Protein AF-0000000065805566 (afdb_homodimer)

Solvent-accessible surface area (backbone atoms only — not comparable to full-atom values): 31766 Å² total; per-residue (Å²): 129,66,89,88,77,62,77,78,46,71,67,58,48,48,56,54,57,65,38,37,43,52,59,36,37,52,52,8,30,53,45,32,51,73,66,41,67,72,46,34,29,41,40,24,29,47,39,51,40,21,34,25,64,10,81,42,51,44,32,68,45,59,36,20,52,80,41,70,41,90,61,65,73,44,71,71,60,52,58,67,60,50,46,53,51,46,50,50,36,45,75,72,61,32,49,29,44,31,40,32,34,44,40,58,43,67,55,74,88,49,46,66,56,50,31,51,38,33,38,50,41,40,73,74,70,31,45,28,31,37,28,40,54,50,49,51,55,66,55,29,38,53,41,34,74,32,52,36,46,32,40,45,59,55,62,40,48,13,81,92,53,36,70,83,42,28,70,77,61,54,70,65,54,48,54,51,22,51,49,24,32,46,74,44,70,25,42,40,27,37,30,33,46,42,37,82,76,69,53,70,68,36,52,52,45,27,50,48,56,48,45,56,35,99,62,50,42,52,25,30,41,47,26,36,58,62,61,36,67,54,36,83,34,38,79,49,64,74,64,54,66,66,58,54,34,40,50,44,12,40,47,27,60,66,37,51,81,36,41,26,21,49,44,54,41,53,62,78,46,53,71,51,47,50,52,48,32,42,46,13,33,32,35,24,35,65,47,42,50,39,42,71,87,47,75,32,48,42,53,70,58,48,51,53,49,31,56,74,37,44,45,41,72,55,129,130,66,89,86,77,60,76,79,46,71,68,58,50,49,56,53,56,66,40,35,44,51,60,35,37,51,51,8,29,54,45,32,51,73,64,42,66,70,47,32,29,40,39,24,28,48,40,51,41,21,33,24,64,10,82,41,51,43,31,66,46,61,35,20,52,78,42,69,41,91,61,65,74,42,71,72,59,51,59,67,60,50,47,52,52,47,51,52,37,44,73,70,60,31,50,30,43,31,40,32,34,44,38,58,44,67,55,74,88,48,47,67,58,50,31,50,39,33,40,50,42,39,72,74,70,31,45,28,30,38,30,40,53,51,50,51,56,67,55,29,38,52,41,33,72,32,53,36,46,32,40,45,58,55,62,40,48,13,81,93,54,35,70,81,42,28,70,78,60,53,70,65,54,48,53,51,24,52,49,24,33,47,73,44,68,26,42,40,26,39,30,34,46,43,39,82,78,70,54,71,68,35,52,51,46,29,49,49,55,46,45,53,36,98,61,51,41,53,26,31,42,47,25,37,57,61,60,34,69,53,36,82,35,37,79,50,64,74,64,55,66,66,58,54,33,42,51,43,13,41,46,27,61,66,37,49,80,35,40,26,22,50,44,54,41,52,62,79,44,52,71,50,48,51,51,47,32,41,45,12,32,31,34,24,34,65,46,40,52,40,41,70,86,49,74,33,48,43,52,68,59,48,52,51,52,30,57,73,38,44,43,39,72,56,130

pLDDT: mean 96.78, std 7.31, range [31.47, 98.94]

Foldseek 3Di:
DPPQQDQDDLVNLVVLLPPDLVVLLVLLLVLLVVQHPLQAFAEEAAEEQWAACQCWQQQQDQRHVVWDFPTDGDHGHALVVLLVVLVVSVVLPHQAYEYEHRYQADDPVCLVRLLSNLLSSVVSRHAYEYEYHADDLVSLLSNVVSPHAEYEQELAWAQVCSCVRTPVDHSVSSVNRQVSNVVSVHAYEYEHEPQSPDDPSGLSRRLSVQLNPPHRGQEYEYAWGDQTPGGNCNPTDTDDLSSSLSSLLSSCNSHVNHAYEHEYPVVVDDLVSVLSNSSSNHRYYYADQDHHHDGDDHNVVVVVSSVVSSHYHDD/DPPQQDQDDLVNLCVLLPPDLVVLLVLLLVLLVVAHPLQAFAEEAAEEQWAACQCWQQQQDQRHVVWDFPTDGDHGHALVVLLVVLLVSVVLPHQAYEYEHRYQADDPVCLVRLLSNLLSSVVSRHAYEYEYHADDLVSLLSNVVSPHAEYEQELAWAQVCSCVRTPVDHSVSSVVRQVSNVVSPHAYEYEHEPQSPDDPSGLSRRLSVQLNPPGHGQEYEYAWGDQTPGGNCNPTDTDDLSSSLSSLLSSCNSHVNHAYEHEYPVVVDDLVSVLSNSSSNHRYYYADQDHHHDGDDHNVVVVVSSVVSSHYHDD

InterPro domains:
  IPR002684 Biotin synthase/Biotin biosynthesis bifunctional protein BioAB [MF_01694] (6-314)
  IPR002684 Biotin synthase/Biotin biosynthesis bifunctional protein BioAB [PTHR22976] (4-314)
  IPR002684 Biotin synthase/Biotin biosynthesis bifunctional protein BioAB [TIGR00433] (7-311)
  IPR006638 Elp3/MiaA/NifB-like, radical SAM core domain [SM00729] (44-256)
  IPR007197 Radical SAM [PF04055] (50-207)
  IPR007197 Radical SAM [PS51918] (39-266)
  IPR007197 Radical SAM [SFLDS00029] (3-313)
  IPR010722 Biotin and thiamin synthesis-associated domain [PF06968] (221-311)
  IPR010722 Biotin and thiamin synthesis-associated domain [SM00876] (221-313)
  IPR013785 Aldolase-type TIM barrel [G3DSA:3.20.20.70] (5-315)
  IPR024177 Biotin synthase [PIRSF001619] (3-313)
  IPR024177 Biotin synthase [SFLDF00272] (3-313)
  IPR058240 Radical SAM superfamily [SSF102114] (6-311)

Structure (mmCIF, N/CA/C/O backbone):
data_AF-0000000065805566-model_v1
#
loop_
_entity.id
_entity.type
_entity.pdbx_description
1 polymer 'Biotin synthase'
#
loop_
_atom_site.group_PDB
_atom_site.id
_atom_site.type_symbol
_atom_site.label_atom_id
_atom_site.label_alt_id
_atom_site.label_comp_id
_atom_site.label_asym_id
_atom_site.label_entity_id
_atom_site.label_seq_id
_atom_site.pdbx_PDB_ins_code
_atom_site.Cartn_x
_atom_site.Cartn_y
_atom_site.Cartn_z
_atom_site.occupancy
_atom_site.B_iso_or_equiv
_atom_site.auth_seq_id
_atom_site.auth_comp_id
_atom_site.auth_asym_id
_atom_site.auth_atom_id
_atom_site.pdbx_PDB_model_num
ATOM 1 N N . MET A 1 1 ? -25.109 8.57 26.047 1 31.92 1 MET A N 1
ATOM 2 C CA . MET A 1 1 ? -24.016 9.484 25.688 1 31.92 1 MET A CA 1
ATOM 3 C C . MET A 1 1 ? -23.781 9.469 24.188 1 31.92 1 MET A C 1
ATOM 5 O O . MET A 1 1 ? -23.578 8.406 23.594 1 31.92 1 MET A O 1
ATOM 9 N N . SER A 1 2 ? -24.094 10.336 23.359 1 37.28 2 SER A N 1
ATOM 10 C CA . SER A 1 2 ? -24.047 10.383 21.906 1 37.28 2 SER A CA 1
ATOM 11 C C . SER A 1 2 ? -22.672 9.953 21.375 1 37.28 2 SER A C 1
ATOM 13 O O . SER A 1 2 ? -21.672 10.109 22.062 1 37.28 2 SER A O 1
ATOM 15 N N . GLU A 1 3 ? -22.469 8.992 20.484 1 44.03 3 GLU A N 1
ATOM 16 C CA . GLU A 1 3 ? -21.266 8.445 19.891 1 44.03 3 GLU A CA 1
ATOM 17 C C . GLU A 1 3 ? -20.203 9.523 19.703 1 44.03 3 GLU A C 1
ATOM 19 O O . GLU A 1 3 ? -19.031 9.219 19.469 1 44.03 3 GLU A O 1
ATOM 24 N N . GLU A 1 4 ? -20.484 10.914 19.562 1 49.41 4 GLU A N 1
ATOM 25 C CA . GLU A 1 4 ? -19.781 12.18 19.391 1 49.41 4 GLU A CA 1
ATOM 26 C C . GLU A 1 4 ? -18.922 12.508 20.594 1 49.41 4 GLU A C 1
ATOM 28 O O . GLU A 1 4 ? -17.891 13.18 20.469 1 49.41 4 GLU A O 1
ATOM 33 N N . ASN A 1 5 ? -19.344 12.258 21.969 1 57.88 5 ASN A N 1
ATOM 34 C CA . ASN A 1 5 ? -18.625 12.727 23.141 1 57.88 5 ASN A CA 1
ATOM 35 C C . ASN A 1 5 ? -17.828 11.609 23.797 1 57.88 5 ASN A C 1
ATOM 37 O O . ASN A 1 5 ? -17.688 11.562 25.031 1 57.88 5 ASN A O 1
ATOM 41 N N . LYS A 1 6 ? -17.359 10.656 22.891 1 71.56 6 LYS A N 1
ATOM 42 C CA . LYS A 1 6 ? -16.609 9.547 23.484 1 71.56 6 LYS A CA 1
ATOM 43 C C . LYS A 1 6 ? -15.195 9.984 23.859 1 71.56 6 LYS A C 1
ATOM 45 O O . LYS A 1 6 ? -14.492 10.617 23.062 1 71.56 6 LYS A O 1
ATOM 50 N N . GLN A 1 7 ? -14.812 9.852 25.109 1 89.62 7 GLN A N 1
ATOM 51 C CA . GLN A 1 7 ? -13.438 10.055 25.562 1 89.62 7 GLN A CA 1
ATOM 52 C C . GLN A 1 7 ? -12.625 8.773 25.422 1 89.62 7 GLN A C 1
ATOM 54 O O . GLN A 1 7 ? -12.969 7.738 26 1 89.62 7 GLN A O 1
ATOM 59 N N . TRP A 1 8 ? -11.617 8.867 24.578 1 96.88 8 TRP A N 1
ATOM 60 C CA . TRP A 1 8 ? -10.742 7.727 24.312 1 96.88 8 TRP A CA 1
ATOM 61 C C . TRP A 1 8 ? -9.734 7.547 25.438 1 96.88 8 TRP A C 1
ATOM 63 O O . TRP A 1 8 ? -9.25 8.523 26.016 1 96.88 8 TRP A O 1
ATOM 73 N N . SER A 1 9 ? -9.43 6.312 25.734 1 98.06 9 SER A N 1
ATOM 74 C CA . SER A 1 9 ? -8.328 5.988 26.625 1 98.06 9 SER A CA 1
ATOM 75 C C . SER A 1 9 ? -7.109 5.496 25.859 1 98.06 9 SER A C 1
ATOM 77 O O . SER A 1 9 ? -7.215 5.129 24.688 1 98.06 9 SER A O 1
ATOM 79 N N . ILE A 1 10 ? -6 5.551 26.547 1 97.81 10 ILE A N 1
ATOM 80 C CA . ILE A 1 10 ? -4.777 5.039 25.953 1 97.81 10 ILE A CA 1
ATOM 81 C C . ILE A 1 10 ? -4.973 3.578 25.547 1 97.81 10 ILE A C 1
ATOM 83 O O . ILE A 1 10 ? -4.578 3.174 24.438 1 97.81 10 ILE A O 1
ATOM 87 N N . SER A 1 11 ? -5.594 2.814 26.391 1 97.69 11 SER A N 1
ATOM 88 C CA . SER A 1 11 ? -5.801 1.393 26.125 1 97.69 11 SER A CA 1
ATOM 89 C C . SER A 1 11 ? -6.691 1.177 24.906 1 97.69 11 SER A C 1
ATOM 91 O O . SER A 1 11 ? -6.469 0.25 24.125 1 97.69 11 SER A O 1
ATOM 93 N N . ASP A 1 12 ? -7.715 2.031 24.781 1 97.31 12 ASP A N 1
ATOM 94 C CA . ASP A 1 12 ? -8.586 1.972 23.609 1 97.31 12 ASP A CA 1
ATOM 95 C C . ASP A 1 12 ? -7.781 2.168 22.312 1 97.31 12 ASP A C 1
ATOM 97 O O . ASP A 1 12 ? -7.926 1.397 21.359 1 97.31 12 ASP A O 1
ATOM 101 N N . ILE A 1 13 ? -7 3.148 22.312 1 98.62 13 ILE A N 1
ATOM 102 C CA . ILE A 1 13 ? -6.281 3.523 21.109 1 98.62 13 ILE A CA 1
ATOM 103 C C . ILE A 1 13 ? -5.184 2.502 20.812 1 98.62 13 ILE A C 1
ATOM 105 O O . ILE A 1 13 ? -4.922 2.168 19.656 1 98.62 13 ILE A O 1
ATOM 109 N N . GLU A 1 14 ? -4.559 2.033 21.891 1 98.5 14 GLU A N 1
ATOM 110 C CA . GLU A 1 14 ? -3.559 0.983 21.734 1 98.5 14 GLU A CA 1
ATOM 111 C C . GLU A 1 14 ? -4.156 -0.251 21.062 1 98.5 14 GLU A C 1
ATOM 113 O O . GLU A 1 14 ? -3.533 -0.855 20.188 1 98.5 14 GLU A O 1
ATOM 118 N N . ALA A 1 15 ? -5.324 -0.63 21.469 1 98.5 15 ALA A N 1
ATOM 119 C CA . ALA A 1 15 ? -6.008 -1.791 20.906 1 98.5 15 ALA A CA 1
ATOM 120 C C . ALA A 1 15 ? -6.297 -1.586 19.422 1 98.5 15 ALA A C 1
ATOM 122 O O . ALA A 1 15 ? -6.168 -2.518 18.609 1 98.5 15 ALA A O 1
ATOM 123 N N . ILE A 1 16 ? -6.672 -0.419 19.047 1 98.75 16 ILE A N 1
ATOM 124 C CA . ILE A 1 16 ? -6.938 -0.091 17.656 1 98.75 16 ILE A CA 1
ATOM 125 C C . ILE A 1 16 ? -5.625 -0.079 16.875 1 98.75 16 ILE A C 1
ATOM 127 O O . ILE A 1 16 ? -5.512 -0.73 15.828 1 98.75 16 ILE A O 1
ATOM 131 N N . TYR A 1 17 ? -4.598 0.561 17.438 1 98.75 17 TYR A N 1
ATOM 132 C CA . TYR A 1 17 ? -3.318 0.813 16.781 1 98.75 17 TYR A CA 1
ATOM 133 C C . TYR A 1 17 ? -2.578 -0.491 16.516 1 98.75 17 TYR A C 1
ATOM 135 O O . TYR A 1 17 ? -1.877 -0.616 15.508 1 98.75 17 TYR A O 1
ATOM 143 N N . GLN A 1 18 ? -2.811 -1.455 17.344 1 97.81 18 GLN A N 1
ATOM 144 C CA . GLN A 1 18 ? -1.98 -2.654 17.297 1 97.81 18 GLN A CA 1
ATOM 145 C C . GLN A 1 18 ? -2.734 -3.822 16.672 1 97.81 18 GLN A C 1
ATOM 147 O O . GLN A 1 18 ? -2.227 -4.945 16.625 1 97.81 18 GLN A O 1
ATOM 152 N N . GLN A 1 19 ? -3.893 -3.6 16.141 1 97.69 19 GLN A N 1
ATOM 153 C CA . GLN A 1 19 ? -4.625 -4.625 15.398 1 97.69 19 GLN A CA 1
ATOM 154 C C . GLN A 1 19 ? -3.797 -5.156 14.234 1 97.69 19 GLN A C 1
ATOM 156 O O . GLN A 1 19 ? -2.875 -4.484 13.766 1 97.69 19 GLN A O 1
ATOM 161 N N . PRO A 1 20 ? -4.109 -6.434 13.836 1 98.75 20 PRO A N 1
ATOM 162 C CA . PRO A 1 20 ? -3.529 -6.824 12.547 1 98.75 20 PRO A CA 1
ATOM 163 C C . PRO A 1 20 ? -3.768 -5.785 11.453 1 98.75 20 PRO A C 1
ATOM 165 O O . PRO A 1 20 ? -4.844 -5.188 11.391 1 98.75 20 PRO A O 1
ATOM 168 N N . PHE A 1 21 ? -2.77 -5.57 10.695 1 98.88 21 PHE A N 1
ATOM 169 C CA . PHE A 1 21 ? -2.73 -4.473 9.742 1 98.88 21 PHE A CA 1
ATOM 170 C C . PHE A 1 21 ? -3.943 -4.512 8.82 1 98.88 21 PHE A C 1
ATOM 172 O O . PHE A 1 21 ? -4.562 -3.479 8.547 1 98.88 21 PHE A O 1
ATOM 179 N N . ASN A 1 22 ? -4.363 -5.688 8.336 1 98.94 22 ASN A N 1
ATOM 180 C CA . ASN A 1 22 ? -5.516 -5.816 7.457 1 98.94 22 ASN A CA 1
ATOM 181 C C . ASN A 1 22 ? -6.805 -5.395 8.156 1 98.94 22 ASN A C 1
ATOM 183 O O . ASN A 1 22 ? -7.656 -4.734 7.559 1 98.94 22 ASN A O 1
ATOM 187 N N . ASP A 1 23 ? -6.973 -5.848 9.414 1 98.94 23 ASP A N 1
ATOM 188 C CA . ASP A 1 23 ? -8.156 -5.465 10.18 1 98.94 23 ASP A CA 1
ATOM 189 C C . ASP A 1 23 ? -8.211 -3.953 10.383 1 98.94 23 ASP A C 1
ATOM 191 O O . ASP A 1 23 ? -9.273 -3.338 10.234 1 98.94 23 ASP A O 1
ATOM 195 N N . LEU A 1 24 ? -7.078 -3.412 10.719 1 98.94 24 LEU A N 1
ATOM 196 C CA . LEU A 1 24 ? -6.984 -1.974 10.945 1 98.94 24 LEU A CA 1
ATOM 197 C C . LEU A 1 24 ? -7.375 -1.201 9.688 1 98.94 24 LEU A C 1
ATOM 199 O O . LEU A 1 24 ? -8.195 -0.28 9.742 1 98.94 24 LEU A O 1
ATOM 203 N N . LEU A 1 25 ? -6.805 -1.57 8.555 1 98.94 25 LEU A N 1
ATOM 204 C CA . LEU A 1 25 ? -7.078 -0.892 7.289 1 98.94 25 LEU A CA 1
ATOM 205 C C . LEU A 1 25 ? -8.547 -1.016 6.914 1 98.94 25 LEU A C 1
ATOM 207 O O . LEU A 1 25 ? -9.164 -0.043 6.473 1 98.94 25 LEU A O 1
ATOM 211 N N . TYR A 1 26 ? -9.07 -2.211 7.043 1 98.94 26 TYR A N 1
ATOM 212 C CA . TYR A 1 26 ? -10.461 -2.445 6.688 1 98.94 26 TYR A CA 1
ATOM 213 C C . TYR A 1 26 ? -11.391 -1.594 7.543 1 98.94 26 TYR A C 1
ATOM 215 O O . TYR A 1 26 ? -12.328 -0.973 7.023 1 98.94 26 TYR A O 1
ATOM 223 N N . GLN A 1 27 ? -11.164 -1.587 8.836 1 98.94 27 GLN A N 1
ATOM 224 C CA . GLN A 1 27 ? -11.969 -0.774 9.742 1 98.94 27 GLN A CA 1
ATOM 225 C C . GLN A 1 27 ? -11.867 0.708 9.391 1 98.94 27 GLN A C 1
ATOM 227 O O . GLN A 1 27 ? -12.875 1.404 9.305 1 98.94 27 GLN A O 1
ATOM 232 N N . ALA A 1 28 ? -10.641 1.174 9.211 1 98.94 28 ALA A N 1
ATOM 233 C CA . ALA A 1 28 ? -10.406 2.582 8.906 1 98.94 28 ALA A CA 1
ATOM 234 C C . ALA A 1 28 ? -11.125 2.99 7.617 1 98.94 28 ALA A C 1
ATOM 236 O O . ALA A 1 28 ? -11.781 4.035 7.57 1 98.94 28 ALA A O 1
ATOM 237 N N . HIS A 1 29 ? -10.992 2.176 6.578 1 98.94 29 HIS A N 1
ATOM 238 C CA . HIS A 1 29 ? -11.617 2.52 5.305 1 98.94 29 HIS A CA 1
ATOM 239 C C . HIS A 1 29 ? -13.133 2.453 5.398 1 98.94 29 HIS A C 1
ATOM 241 O O . HIS A 1 29 ? -13.836 3.238 4.754 1 98.94 29 HIS A O 1
ATOM 247 N N . THR A 1 30 ? -13.664 1.47 6.164 1 98.94 30 THR A N 1
ATOM 248 C CA . THR A 1 30 ? -15.102 1.394 6.367 1 98.94 30 THR A CA 1
ATOM 249 C C . THR A 1 30 ? -15.633 2.684 6.992 1 98.94 30 THR A C 1
ATOM 251 O O . THR A 1 30 ? -16.641 3.23 6.539 1 98.94 30 THR A O 1
ATOM 254 N N . ILE A 1 31 ? -14.914 3.119 8.008 1 98.88 31 ILE A N 1
ATOM 255 C CA . ILE A 1 31 ? -15.281 4.375 8.648 1 98.88 31 ILE A CA 1
ATOM 256 C C . ILE A 1 31 ? -15.117 5.527 7.656 1 98.88 31 ILE A C 1
ATOM 258 O O . ILE A 1 31 ? -15.984 6.402 7.566 1 98.88 31 ILE A O 1
ATOM 262 N N . HIS A 1 32 ? -14.031 5.535 6.895 1 98.81 32 HIS A N 1
ATOM 263 C CA . HIS A 1 32 ? -13.781 6.566 5.895 1 98.81 32 HIS A CA 1
ATOM 264 C C . HIS A 1 32 ? -14.938 6.668 4.906 1 98.81 32 HIS A C 1
ATOM 266 O O . HIS A 1 32 ? -15.414 7.766 4.609 1 98.81 32 HIS A O 1
ATOM 272 N N . ARG A 1 33 ? -15.492 5.559 4.449 1 98.62 33 ARG A N 1
ATOM 273 C CA . ARG A 1 33 ? -16.562 5.504 3.463 1 98.62 33 ARG A CA 1
ATOM 274 C C . ARG A 1 33 ? -17.875 6.004 4.055 1 98.62 33 ARG A C 1
ATOM 276 O O . ARG A 1 33 ? -18.75 6.473 3.328 1 98.62 33 ARG A O 1
ATOM 283 N N . THR A 1 34 ? -18.016 5.863 5.34 1 98.62 34 THR A N 1
ATOM 284 C CA . THR A 1 34 ? -19.219 6.297 6.016 1 98.62 34 THR A CA 1
ATOM 285 C C . THR A 1 34 ? -19.312 7.82 6.035 1 98.62 34 THR A C 1
ATOM 287 O O . THR A 1 34 ? -20.406 8.383 5.895 1 98.62 34 THR A O 1
ATOM 290 N N . TYR A 1 35 ? -18.172 8.492 6.168 1 98.44 35 TYR A N 1
ATOM 291 C CA . TYR A 1 35 ? -18.219 9.922 6.477 1 98.44 35 TYR A CA 1
ATOM 292 C C . TYR A 1 35 ? -17.672 10.75 5.316 1 98.44 35 TYR A C 1
ATOM 294 O O . TYR A 1 35 ? -17.875 11.961 5.266 1 98.44 35 TYR A O 1
ATOM 302 N N . HIS A 1 36 ? -16.984 10.117 4.414 1 98.38 36 HIS A N 1
ATOM 303 C CA . HIS A 1 36 ? -16.344 10.828 3.318 1 98.38 36 HIS A CA 1
ATOM 304 C C . HIS A 1 36 ? -16.547 10.102 1.992 1 98.38 36 HIS A C 1
ATOM 306 O O . HIS A 1 36 ? -16.875 8.914 1.972 1 98.38 36 HIS A O 1
ATOM 312 N N . ASP A 1 37 ? -16.375 10.859 0.87 1 98.25 37 ASP A N 1
ATOM 313 C CA . ASP A 1 37 ? -16.219 10.211 -0.427 1 98.25 37 ASP A CA 1
ATOM 314 C C . ASP A 1 37 ? -14.875 9.477 -0.517 1 98.25 37 ASP A C 1
ATOM 316 O O . ASP A 1 37 ? -13.812 10.109 -0.476 1 98.25 37 ASP A O 1
ATOM 320 N N . PRO A 1 38 ? -14.922 8.203 -0.682 1 98.19 38 PRO A N 1
ATOM 321 C CA . PRO A 1 38 ? -13.68 7.422 -0.572 1 98.19 38 PRO A CA 1
ATOM 322 C C . PRO A 1 38 ? -12.727 7.676 -1.732 1 98.19 38 PRO A C 1
ATOM 324 O O . PRO A 1 38 ? -11.57 7.246 -1.686 1 98.19 38 PRO A O 1
ATOM 327 N N . ASN A 1 39 ? -13.125 8.367 -2.777 1 98.69 39 ASN A N 1
ATOM 328 C CA . ASN A 1 39 ? -12.273 8.562 -3.945 1 98.69 39 ASN A CA 1
ATOM 329 C C . ASN A 1 39 ? -12.047 10.047 -4.223 1 98.69 39 ASN A C 1
ATOM 331 O O . ASN A 1 39 ? -11.789 10.438 -5.363 1 98.69 39 ASN A O 1
ATOM 335 N N . SER A 1 40 ? -12.141 10.844 -3.176 1 97.75 40 SER A N 1
ATOM 336 C CA . SER A 1 40 ? -11.914 12.281 -3.316 1 97.75 40 SER A CA 1
ATOM 337 C C . SER A 1 40 ? -10.852 12.773 -2.338 1 97.75 40 SER A C 1
ATOM 339 O O . SER A 1 40 ? -10.742 12.258 -1.223 1 97.75 40 SER A O 1
ATOM 341 N N . LEU A 1 41 ? -10.086 13.711 -2.766 1 97.94 41 LEU A N 1
ATOM 342 C CA . LEU A 1 41 ? -9.094 14.383 -1.945 1 97.94 41 LEU A CA 1
ATOM 343 C C . LEU A 1 41 ? -9.352 15.891 -1.903 1 97.94 41 LEU A C 1
ATOM 345 O O . LEU A 1 41 ? -9.734 16.484 -2.914 1 97.94 41 LEU A O 1
ATOM 349 N N . GLN A 1 42 ? -9.125 16.453 -0.791 1 97.56 42 GLN A N 1
ATOM 350 C CA . GLN A 1 42 ? -9.07 17.906 -0.702 1 97.56 42 GLN A CA 1
ATOM 351 C C . GLN A 1 42 ? -7.691 18.422 -1.108 1 97.56 42 GLN A C 1
ATOM 353 O O . GLN A 1 42 ? -6.676 18.016 -0.553 1 97.56 42 GLN A O 1
ATOM 358 N N . PHE A 1 43 ? -7.691 19.328 -2.08 1 97.25 43 PHE A N 1
ATOM 359 C CA . PHE A 1 43 ? -6.449 19.922 -2.555 1 97.25 43 PHE A CA 1
ATOM 360 C C . PHE A 1 43 ? -6.23 21.297 -1.93 1 97.25 43 PHE A C 1
ATOM 362 O O . PHE A 1 43 ? -7.086 22.172 -2.045 1 97.25 43 PHE A O 1
ATOM 369 N N . ALA A 1 44 ? -5.156 21.438 -1.295 1 97.06 44 ALA A N 1
ATOM 370 C CA . ALA A 1 44 ? -4.742 22.719 -0.754 1 97.06 44 ALA A CA 1
ATOM 371 C C . ALA A 1 44 ? -3.348 23.109 -1.247 1 97.06 44 ALA A C 1
ATOM 373 O O . ALA A 1 44 ? -2.6 22.25 -1.729 1 97.06 44 ALA A O 1
ATOM 374 N N . THR A 1 45 ? -3.07 24.344 -1.255 1 97.38 45 THR A N 1
ATOM 375 C CA . THR A 1 45 ? -1.738 24.859 -1.564 1 97.38 45 THR A CA 1
ATOM 376 C C . THR A 1 45 ? -1.182 25.672 -0.396 1 97.38 45 THR A C 1
ATOM 378 O O . THR A 1 45 ? -1.933 26.344 0.311 1 97.38 45 THR A O 1
ATOM 381 N N . LEU A 1 46 ? 0.054 25.547 -0.263 1 97.88 46 LEU A N 1
ATOM 382 C CA . LEU A 1 46 ? 0.754 26.219 0.828 1 97.88 46 LEU A CA 1
ATOM 383 C C . LEU A 1 46 ? 1.74 27.25 0.291 1 97.88 46 LEU A C 1
ATOM 385 O O . LEU A 1 46 ? 2.436 27 -0.695 1 97.88 46 LEU A O 1
ATOM 389 N N . LEU A 1 47 ? 1.736 28.422 0.905 1 98.44 47 LEU A N 1
ATOM 390 C CA . LEU A 1 47 ? 2.664 29.484 0.563 1 98.44 47 LEU A CA 1
ATOM 391 C C . LEU A 1 47 ? 3.328 30.062 1.814 1 98.44 47 LEU A C 1
ATOM 393 O O . LEU A 1 47 ? 2.646 30.375 2.793 1 98.44 47 LEU A O 1
ATOM 397 N N . SER A 1 48 ? 4.648 30.141 1.79 1 98.5 48 SER A N 1
ATOM 398 C CA . SER A 1 48 ? 5.352 30.875 2.838 1 98.5 48 SER A CA 1
ATOM 399 C C . SER A 1 48 ? 5.301 32.375 2.586 1 98.5 48 SER A C 1
ATOM 401 O O . SER A 1 48 ? 5.941 32.875 1.659 1 98.5 48 SER A O 1
ATOM 403 N N . ILE A 1 49 ? 4.594 33.094 3.408 1 98.81 49 ILE A N 1
ATOM 404 C CA . ILE A 1 49 ? 4.414 34.5 3.137 1 98.81 49 ILE A CA 1
ATOM 405 C C . ILE A 1 49 ? 5.445 35.312 3.922 1 98.81 49 ILE A C 1
ATOM 407 O O . ILE A 1 49 ? 5.617 36.531 3.682 1 98.81 49 ILE A O 1
ATOM 411 N N . LYS A 1 50 ? 6.051 34.812 4.82 1 98.69 50 LYS A N 1
ATOM 412 C CA . LYS A 1 50 ? 7.219 35.281 5.562 1 98.69 50 LYS A CA 1
ATOM 413 C C . LYS A 1 50 ? 8.148 34.094 5.898 1 98.69 50 LYS A C 1
ATOM 415 O O . LYS A 1 50 ? 7.797 33.219 6.688 1 98.69 50 LYS A O 1
ATOM 420 N N . THR A 1 51 ? 9.43 34.188 5.41 1 98.62 51 THR A N 1
ATOM 421 C CA . THR A 1 51 ? 10.258 32.969 5.414 1 98.62 51 THR A CA 1
ATOM 422 C C . THR A 1 51 ? 11.508 33.188 6.262 1 98.62 51 THR A C 1
ATOM 424 O O . THR A 1 51 ? 12.148 34.25 6.184 1 98.62 51 THR A O 1
ATOM 427 N N . GLY A 1 52 ? 11.766 32.188 7.121 1 98.25 52 GLY A N 1
ATOM 428 C CA . GLY A 1 52 ? 13.047 32.125 7.801 1 98.25 52 GLY A CA 1
ATOM 429 C C . GLY A 1 52 ? 13.109 33 9.047 1 98.25 52 GLY A C 1
ATOM 430 O O . GLY A 1 52 ? 12.141 33.688 9.375 1 98.25 52 GLY A O 1
ATOM 431 N N . ALA A 1 53 ? 14.125 32.812 9.82 1 97.31 53 ALA A N 1
ATOM 432 C CA . ALA A 1 53 ? 14.492 33.562 11.016 1 97.31 53 ALA A CA 1
ATOM 433 C C . ALA A 1 53 ? 13.422 33.438 12.094 1 97.31 53 ALA A C 1
ATOM 435 O O . ALA A 1 53 ? 13.156 34.375 12.836 1 97.31 53 ALA A O 1
ATOM 436 N N . CYS A 1 54 ? 12.758 32.344 12.117 1 98.25 54 CYS A N 1
ATOM 437 C CA . CYS A 1 54 ? 11.797 32.094 13.188 1 98.25 54 CYS A CA 1
ATOM 438 C C . CYS A 1 54 ? 12.5 32 14.539 1 98.25 54 CYS A C 1
ATOM 440 O O . CYS A 1 54 ? 13.531 31.344 14.664 1 98.25 54 CYS A O 1
ATOM 442 N N . PRO A 1 55 ? 11.992 32.656 15.516 1 98 55 PRO A N 1
ATOM 443 C CA . PRO A 1 55 ? 12.664 32.656 16.828 1 98 55 PRO A CA 1
ATOM 444 C C . PRO A 1 55 ? 12.516 31.328 17.562 1 98 55 PRO A C 1
ATOM 446 O O . PRO A 1 55 ? 13.125 31.141 18.625 1 98 55 PRO A O 1
ATOM 449 N N . GLU A 1 56 ? 11.742 30.391 17.141 1 98.31 56 GLU A N 1
ATOM 450 C CA . GLU A 1 56 ? 11.523 29.094 17.781 1 98.31 56 GLU A CA 1
ATOM 451 C C . GLU A 1 56 ? 12.633 28.109 17.438 1 98.31 56 GLU A C 1
ATOM 453 O O . GLU A 1 56 ? 13.234 28.203 16.359 1 98.31 56 GLU A O 1
ATOM 458 N N . ASP A 1 57 ? 12.898 27.172 18.281 1 98.44 57 ASP A N 1
ATOM 459 C CA . ASP A 1 57 ? 14.008 26.234 18.109 1 98.44 57 ASP A CA 1
ATOM 460 C C . ASP A 1 57 ? 13.5 24.844 17.75 1 98.44 57 ASP A C 1
ATOM 462 O O . ASP A 1 57 ? 14.055 23.844 18.203 1 98.44 57 ASP A O 1
ATOM 466 N N . CYS A 1 58 ? 12.359 24.797 17.062 1 98.19 58 CYS A N 1
ATOM 467 C CA . CYS A 1 58 ? 11.852 23.5 16.641 1 98.19 58 CYS A CA 1
ATOM 468 C C . CYS A 1 58 ? 12.938 22.703 15.93 1 98.19 58 CYS A C 1
ATOM 470 O O . CYS A 1 58 ? 13.453 23.141 14.898 1 98.19 58 CYS A O 1
ATOM 472 N N . GLY A 1 59 ? 13.227 21.516 16.312 1 97.94 59 GLY A N 1
ATOM 473 C CA . GLY A 1 59 ? 14.375 20.734 15.891 1 97.94 59 GLY A CA 1
ATOM 474 C C . GLY A 1 59 ? 14.266 20.25 14.453 1 97.94 59 GLY A C 1
ATOM 475 O O . GLY A 1 59 ? 15.266 19.844 13.852 1 97.94 59 GLY A O 1
ATOM 476 N N . TYR A 1 60 ? 13.078 20.297 13.867 1 97.94 60 TYR A N 1
ATOM 477 C CA . TYR A 1 60 ? 12.836 19.797 12.516 1 97.94 60 TYR A CA 1
ATOM 478 C C . TYR A 1 60 ? 12.758 20.938 11.516 1 97.94 60 TYR A C 1
ATOM 480 O O . TYR A 1 60 ? 12.727 20.719 10.305 1 97.94 60 TYR A O 1
ATOM 488 N N . CYS A 1 61 ? 12.711 22.172 11.898 1 98.19 61 CYS A N 1
ATOM 489 C CA . CYS A 1 61 ? 12.234 23.266 11.047 1 98.19 61 CYS A CA 1
ATOM 490 C C . CYS A 1 61 ? 13.406 23.984 10.375 1 98.19 61 CYS A C 1
ATOM 492 O O . CYS A 1 61 ? 14.25 24.562 11.055 1 98.19 61 CYS A O 1
ATOM 494 N N . SER A 1 62 ? 13.406 24.031 9.109 1 98.12 62 SER A N 1
ATOM 495 C CA . SER A 1 62 ? 14.461 24.688 8.336 1 98.12 62 SER A CA 1
ATOM 496 C C . SER A 1 62 ? 14.398 26.203 8.492 1 98.12 62 SER A C 1
ATOM 498 O O . SER A 1 62 ? 15.352 26.906 8.148 1 98.12 62 SER A O 1
ATOM 500 N N . GLN A 1 63 ? 13.305 26.703 8.984 1 98.38 63 GLN A N 1
ATOM 501 C CA . GLN A 1 63 ? 13.109 28.156 9.062 1 98.38 63 GLN A CA 1
ATOM 502 C C . GLN A 1 63 ? 13.547 28.688 10.422 1 98.38 63 GLN A C 1
ATOM 504 O O . GLN A 1 63 ? 13.516 29.906 10.656 1 98.38 63 GLN A O 1
ATOM 509 N N . SER A 1 64 ? 13.898 27.797 11.367 1 98.5 64 SER A N 1
ATOM 510 C CA . SER A 1 64 ? 14.344 28.25 12.688 1 98.5 64 SER A CA 1
ATOM 511 C C . SER A 1 64 ? 15.586 29.125 12.594 1 98.5 64 SER A C 1
ATOM 513 O O . SER A 1 64 ? 16.547 28.766 11.914 1 98.5 64 SER A O 1
ATOM 515 N N . GLY A 1 65 ? 15.531 30.188 13.32 1 97.88 65 GLY A N 1
ATOM 516 C CA . GLY A 1 65 ? 16.688 31.078 13.375 1 97.88 65 GLY A CA 1
ATOM 517 C C . GLY A 1 65 ? 17.812 30.531 14.227 1 97.88 65 GLY A C 1
ATOM 518 O O . GLY A 1 65 ? 18.906 31.109 14.266 1 97.88 65 GLY A O 1
ATOM 519 N N . HIS A 1 66 ? 17.625 29.453 14.859 1 98.06 66 HIS A N 1
ATOM 520 C CA . HIS A 1 66 ? 18.625 28.828 15.734 1 98.06 66 HIS A CA 1
ATOM 521 C C . HIS A 1 66 ? 19.594 27.953 14.938 1 98.06 66 HIS A C 1
ATOM 523 O O . HIS A 1 66 ? 20.625 27.547 15.453 1 98.06 66 HIS A O 1
ATOM 529 N N . TYR A 1 67 ? 19.219 27.656 13.688 1 97.88 67 TYR A N 1
ATOM 530 C CA . TYR A 1 67 ? 20 26.719 12.898 1 97.88 67 TYR A CA 1
ATOM 531 C C . TYR A 1 67 ? 20.406 27.344 11.57 1 97.88 67 TYR A C 1
ATOM 533 O O . TYR A 1 67 ? 19.734 28.234 11.055 1 97.88 67 TYR A O 1
ATOM 541 N N . LYS A 1 68 ? 21.516 26.891 11.023 1 97.69 68 LYS A N 1
ATOM 542 C CA . LYS A 1 68 ? 21.969 27.281 9.695 1 97.69 68 LYS A CA 1
ATOM 543 C C . LYS A 1 68 ? 21.531 26.281 8.633 1 97.69 68 LYS A C 1
ATOM 545 O O . LYS A 1 68 ? 22.094 25.188 8.523 1 97.69 68 LYS A O 1
ATOM 550 N N . THR A 1 69 ? 20.547 26.641 7.926 1 98.06 69 THR A N 1
ATOM 551 C CA . THR A 1 69 ? 20 25.766 6.898 1 98.06 69 THR A CA 1
ATOM 552 C C . THR A 1 69 ? 20.062 26.438 5.531 1 98.06 69 THR A C 1
ATOM 554 O O . THR A 1 69 ? 20.688 27.5 5.375 1 98.06 69 THR A O 1
ATOM 557 N N . HIS A 1 70 ? 19.438 25.812 4.504 1 97.94 70 HIS A N 1
ATOM 558 C CA . HIS A 1 70 ? 19.453 26.344 3.146 1 97.94 70 HIS A CA 1
ATOM 559 C C . HIS A 1 70 ? 18.453 27.5 2.992 1 97.94 70 HIS A C 1
ATOM 561 O O . HIS A 1 70 ? 18.453 28.188 1.974 1 97.94 70 HIS A O 1
ATOM 567 N N . VAL A 1 71 ? 17.609 27.781 3.941 1 98.19 71 VAL A N 1
ATOM 568 C CA . VAL A 1 71 ? 16.484 28.719 3.842 1 98.19 71 VAL A CA 1
ATOM 569 C C . VAL A 1 71 ? 17 30.156 3.961 1 98.19 71 VAL A C 1
ATOM 571 O O . VAL A 1 71 ? 17.75 30.484 4.895 1 98.19 71 VAL A O 1
ATOM 574 N N . GLU A 1 72 ? 16.609 30.969 2.982 1 97.06 72 GLU A N 1
ATOM 575 C CA . GLU A 1 72 ? 16.922 32.375 3.01 1 97.06 72 GLU A CA 1
ATOM 576 C C . GLU A 1 72 ? 15.797 33.188 3.65 1 97.06 72 GLU A C 1
ATOM 578 O O . GLU A 1 72 ? 14.617 32.906 3.402 1 97.06 72 GLU A O 1
ATOM 583 N N . LYS A 1 73 ? 16.172 34.156 4.402 1 97 73 LYS A N 1
ATOM 584 C CA . LYS A 1 73 ? 15.18 35 5.051 1 97 73 LYS A CA 1
ATOM 585 C C . LYS A 1 73 ? 14.484 35.906 4.039 1 97 73 LYS A C 1
ATOM 587 O O . LYS A 1 73 ? 15.141 36.5 3.186 1 97 73 LYS A O 1
ATOM 592 N N . GLU A 1 74 ? 13.219 35.906 4.07 1 97.81 74 GLU A N 1
ATOM 593 C CA . GLU A 1 74 ? 12.406 36.812 3.236 1 97.81 74 GLU A CA 1
ATOM 594 C C . GLU A 1 74 ? 11.375 37.562 4.066 1 97.81 74 GLU A C 1
ATOM 596 O O . GLU A 1 74 ? 10.766 37 4.973 1 97.81 74 GLU A O 1
ATOM 601 N N . LYS A 1 75 ? 11.203 38.844 3.783 1 97.56 75 LYS A N 1
ATOM 602 C CA . LYS A 1 75 ? 10.211 39.656 4.473 1 97.56 75 LYS A CA 1
ATOM 603 C C . LYS A 1 75 ? 8.797 39.25 4.086 1 97.56 75 LYS A C 1
ATOM 605 O O . LYS A 1 75 ? 8.609 38.438 3.184 1 97.56 75 LYS A O 1
ATOM 610 N N . LEU A 1 76 ? 7.828 39.781 4.816 1 98.56 76 LEU A N 1
ATOM 611 C CA . LEU A 1 76 ? 6.422 39.531 4.523 1 98.56 76 LEU A CA 1
ATOM 612 C C . LEU A 1 76 ? 6.078 39.938 3.096 1 98.56 76 LEU A C 1
ATOM 614 O O . LEU A 1 76 ? 6.379 41.062 2.674 1 98.56 76 LEU A O 1
ATOM 618 N N . MET A 1 77 ? 5.48 39.031 2.361 1 98.69 77 MET A N 1
ATOM 619 C CA . MET A 1 77 ? 5.066 39.281 0.985 1 98.69 77 MET A CA 1
ATOM 620 C C . MET A 1 77 ? 3.996 40.375 0.931 1 98.69 77 MET A C 1
ATOM 622 O O . MET A 1 77 ? 3.262 40.594 1.898 1 98.69 77 MET A O 1
ATOM 626 N N . SER A 1 78 ? 3.947 41.031 -0.181 1 98.62 78 SER A N 1
ATOM 627 C CA . SER A 1 78 ? 2.863 42 -0.38 1 98.62 78 SER A CA 1
ATOM 628 C C . SER A 1 78 ? 1.536 41.281 -0.625 1 98.62 78 SER A C 1
ATOM 630 O O . SER A 1 78 ? 1.514 40.125 -1.025 1 98.62 78 SER A O 1
ATOM 632 N N . VAL A 1 79 ? 0.448 42.031 -0.337 1 98.75 79 VAL A N 1
ATOM 633 C CA . VAL A 1 79 ? -0.885 41.5 -0.574 1 98.75 79 VAL A CA 1
ATOM 634 C C . VAL A 1 79 ? -1.03 41.094 -2.043 1 98.75 79 VAL A C 1
ATOM 636 O O . VAL A 1 79 ? -1.559 40.031 -2.361 1 98.75 79 VAL A O 1
ATOM 639 N N . GLU A 1 80 ? -0.46 41.938 -2.906 1 98.62 80 GLU A N 1
ATOM 640 C CA . GLU A 1 80 ? -0.556 41.688 -4.344 1 98.62 80 GLU A CA 1
ATOM 641 C C . GLU A 1 80 ? 0.146 40.375 -4.734 1 98.62 80 GLU A C 1
ATOM 643 O O . GLU A 1 80 ? -0.388 39.594 -5.516 1 98.62 80 GLU A O 1
ATOM 648 N N . GLU A 1 81 ? 1.296 40.188 -4.254 1 98.62 81 GLU A N 1
ATOM 649 C CA . GLU A 1 81 ? 2.057 38.969 -4.543 1 98.62 81 GLU A CA 1
ATOM 650 C C . GLU A 1 81 ? 1.316 37.719 -4.062 1 98.62 81 GLU A C 1
ATOM 652 O O . GLU A 1 81 ? 1.258 36.719 -4.77 1 98.62 81 GLU A O 1
ATOM 657 N N . VAL A 1 82 ? 0.768 37.812 -2.875 1 98.81 82 VAL A N 1
ATOM 658 C CA . VAL A 1 82 ? 0.05 36.688 -2.279 1 98.81 82 VAL A CA 1
ATOM 659 C C . VAL A 1 82 ? -1.185 36.344 -3.117 1 98.81 82 VAL A C 1
ATOM 661 O O . VAL A 1 82 ? -1.456 35.188 -3.404 1 98.81 82 VAL A O 1
ATOM 664 N N . LEU A 1 83 ? -1.927 37.375 -3.492 1 98.75 83 LEU A N 1
ATOM 665 C CA . LEU A 1 83 ? -3.148 37.188 -4.262 1 98.75 83 LEU A CA 1
ATOM 666 C C . LEU A 1 83 ? -2.832 36.562 -5.629 1 98.75 83 LEU A C 1
ATOM 668 O O . LEU A 1 83 ? -3.611 35.781 -6.16 1 98.75 83 LEU A O 1
ATOM 672 N N . GLN A 1 84 ? -1.66 36.969 -6.227 1 98.62 84 GLN A N 1
ATOM 673 C CA . GLN A 1 84 ? -1.235 36.344 -7.477 1 98.62 84 GLN A CA 1
ATOM 674 C C . GLN A 1 84 ? -0.985 34.844 -7.293 1 98.62 84 GLN A C 1
ATOM 676 O O . GLN A 1 84 ? -1.394 34.031 -8.125 1 98.62 84 GLN A O 1
ATOM 681 N N . CYS A 1 85 ? -0.341 34.5 -6.238 1 98.44 85 CYS A N 1
ATOM 682 C CA . CYS A 1 85 ? -0.086 33.094 -5.93 1 98.44 85 CYS A CA 1
ATOM 683 C C . CYS A 1 85 ? -1.39 32.344 -5.691 1 98.44 85 CYS A C 1
ATOM 685 O O . CYS A 1 85 ? -1.537 31.203 -6.125 1 98.44 85 CYS A O 1
ATOM 687 N N . ALA A 1 86 ? -2.305 33 -4.992 1 98.62 86 ALA A N 1
ATOM 688 C CA . ALA A 1 86 ? -3.602 32.375 -4.711 1 98.62 86 ALA A CA 1
ATOM 689 C C . ALA A 1 86 ? -4.367 32.094 -6.004 1 98.62 86 ALA A C 1
ATOM 691 O O . ALA A 1 86 ? -5.004 31.062 -6.145 1 98.62 86 ALA A O 1
ATOM 692 N N . LYS A 1 87 ? -4.316 33.062 -6.895 1 98.44 87 LYS A N 1
ATOM 693 C CA . LYS A 1 87 ? -4.961 32.875 -8.188 1 98.44 87 LYS A CA 1
ATOM 694 C C . LYS A 1 87 ? -4.383 31.688 -8.938 1 98.44 87 LYS A C 1
ATOM 696 O O . LYS A 1 87 ? -5.121 30.891 -9.523 1 98.44 87 LYS A O 1
ATOM 701 N N . GLU A 1 88 ? -3.125 31.578 -8.922 1 97.56 88 GLU A N 1
ATOM 702 C CA . GLU A 1 88 ? -2.453 30.453 -9.57 1 97.56 88 GLU A CA 1
ATOM 703 C C . GLU A 1 88 ? -2.836 29.125 -8.922 1 97.56 88 GLU A C 1
ATOM 705 O O . GLU A 1 88 ? -3.012 28.125 -9.609 1 97.56 88 GLU A O 1
ATOM 710 N N . ALA A 1 89 ? -2.881 29.156 -7.609 1 97.06 89 ALA A N 1
ATOM 711 C CA . ALA A 1 89 ? -3.291 27.969 -6.871 1 97.06 89 ALA A CA 1
ATOM 712 C C . ALA A 1 89 ? -4.695 27.531 -7.277 1 97.06 89 ALA A C 1
ATOM 714 O O . ALA A 1 89 ? -4.9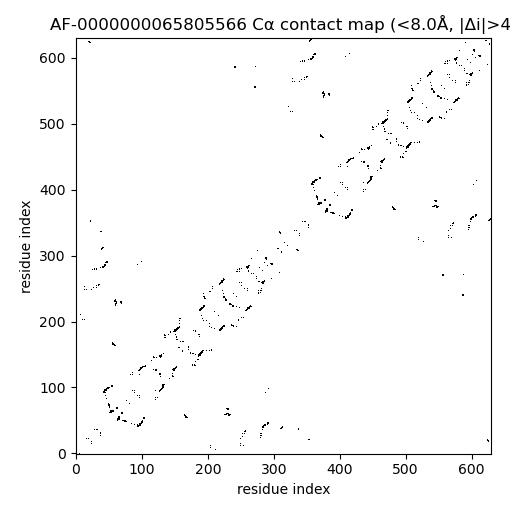38 26.344 -7.512 1 97.06 89 ALA A O 1
ATOM 715 N N . LYS A 1 90 ? -5.605 28.469 -7.336 1 97.12 90 LYS A N 1
ATOM 716 C CA . LYS A 1 90 ? -6.98 28.188 -7.75 1 97.12 90 LYS A CA 1
ATOM 717 C C . LYS A 1 90 ? -7.02 27.594 -9.156 1 97.12 90 LYS A C 1
ATOM 719 O O . LYS A 1 90 ? -7.719 26.609 -9.398 1 97.12 90 LYS A O 1
ATOM 724 N N . GLU A 1 91 ? -6.246 28.156 -10.047 1 95.94 91 GLU A N 1
ATOM 725 C CA . GLU A 1 91 ? -6.18 27.672 -11.422 1 95.94 91 GLU A CA 1
ATOM 726 C C . GLU A 1 91 ? -5.609 26.266 -11.477 1 95.94 91 GLU A C 1
ATOM 728 O O . GLU A 1 91 ? -5.961 25.484 -12.359 1 95.94 91 GLU A O 1
ATOM 733 N N . GLY A 1 92 ? -4.82 26.031 -10.539 1 92.88 92 GLY A N 1
ATOM 734 C CA . GLY A 1 92 ? -4.207 24.703 -10.477 1 92.88 92 GLY A CA 1
ATOM 735 C C . GLY A 1 92 ? -5.094 23.672 -9.828 1 92.88 92 GLY A C 1
ATOM 736 O O . GLY A 1 92 ? -4.738 22.484 -9.781 1 92.88 92 GLY A O 1
ATOM 737 N N . GLY A 1 93 ? -6.199 24.109 -9.227 1 93.38 93 GLY A N 1
ATOM 738 C CA . GLY A 1 93 ? -7.168 23.141 -8.734 1 93.38 93 GLY A CA 1
ATOM 739 C C . GLY A 1 93 ? -7.344 23.188 -7.23 1 93.38 93 GLY A C 1
ATOM 740 O O . GLY A 1 93 ? -8.141 22.422 -6.672 1 93.38 93 GLY A O 1
ATOM 741 N N . ALA A 1 94 ? -6.645 24.078 -6.535 1 95.62 94 ALA A N 1
ATOM 742 C CA . ALA A 1 94 ? -6.742 24.141 -5.078 1 95.62 94 ALA A 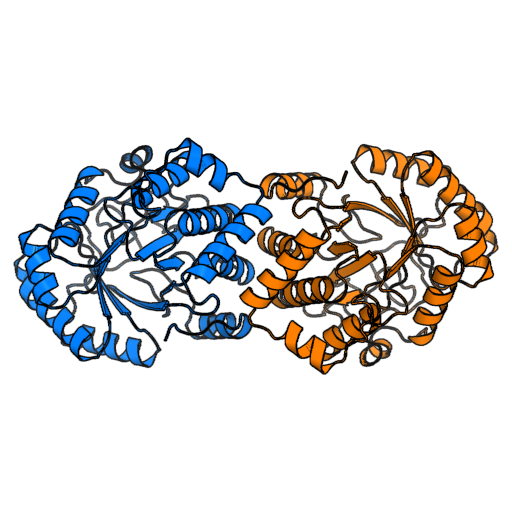CA 1
ATOM 743 C C . ALA A 1 94 ? -8.094 24.703 -4.645 1 95.62 94 ALA A C 1
ATOM 745 O O . ALA A 1 94 ? -8.625 25.609 -5.285 1 95.62 94 ALA A O 1
ATOM 746 N N . LYS A 1 95 ? -8.539 24.172 -3.527 1 96.25 95 LYS A N 1
ATOM 747 C CA . LYS A 1 95 ? -9.758 24.719 -2.934 1 96.25 95 LYS A CA 1
ATOM 748 C C . LYS A 1 95 ? -9.453 25.531 -1.688 1 96.25 95 LYS A C 1
ATOM 750 O O . LYS A 1 95 ? -10.25 26.375 -1.278 1 96.25 95 LYS A O 1
ATOM 755 N N . ARG A 1 96 ? -8.32 25.297 -1.154 1 97.69 96 ARG A N 1
ATOM 756 C CA . ARG A 1 96 ? -7.855 26.016 0.028 1 97.69 96 ARG A CA 1
ATOM 757 C C . ARG A 1 96 ? -6.449 26.562 -0.18 1 97.69 96 ARG A C 1
ATOM 759 O O . ARG A 1 96 ? -5.605 25.906 -0.788 1 97.69 96 ARG A O 1
ATOM 766 N N . PHE A 1 97 ? -6.309 27.75 0.258 1 98.56 97 PHE A N 1
ATOM 767 C CA . PHE A 1 97 ? -5.016 28.422 0.176 1 98.56 97 PHE A CA 1
ATOM 768 C C . PHE A 1 97 ? -4.477 28.734 1.567 1 98.56 97 PHE A C 1
ATOM 770 O O . PHE A 1 97 ? -5.07 29.531 2.307 1 98.56 97 PHE A O 1
ATOM 777 N N . CYS A 1 98 ? -3.369 28.094 1.878 1 98.69 98 CYS A N 1
ATOM 778 C CA . CYS A 1 98 ? -2.77 28.219 3.203 1 98.69 98 CYS A CA 1
ATOM 779 C C . CYS A 1 98 ? -1.543 29.125 3.162 1 98.69 98 CYS A C 1
ATOM 781 O O . CYS A 1 98 ? -0.697 28.984 2.275 1 98.69 98 CYS A O 1
ATOM 783 N N . MET A 1 99 ? -1.499 30.016 4.102 1 98.81 99 MET A N 1
ATOM 784 C CA . MET A 1 99 ? -0.416 30.984 4.203 1 98.81 99 MET A CA 1
ATOM 785 C C . MET A 1 99 ? 0.337 30.828 5.52 1 98.81 99 MET A C 1
ATOM 787 O O . MET A 1 99 ? -0.253 30.938 6.594 1 98.81 99 MET A O 1
ATOM 791 N N . GLY A 1 100 ? 1.593 30.531 5.434 1 98.62 100 GLY A N 1
ATOM 792 C CA . GLY A 1 100 ? 2.41 30.344 6.625 1 98.62 100 GLY A CA 1
ATOM 793 C C . GLY A 1 100 ? 3.443 31.438 6.812 1 98.62 100 GLY A C 1
ATOM 794 O O . GLY A 1 100 ? 3.994 31.953 5.836 1 98.62 100 GLY A O 1
ATOM 795 N N . ALA A 1 101 ? 3.74 31.766 8.016 1 98.69 101 ALA A N 1
ATOM 796 C CA . ALA A 1 101 ? 4.766 32.75 8.344 1 98.69 101 ALA A CA 1
ATOM 797 C C . ALA A 1 101 ? 5.688 32.25 9.445 1 98.69 101 ALA A C 1
ATOM 799 O O . ALA A 1 101 ? 5.223 31.719 10.461 1 98.69 101 ALA A O 1
ATOM 800 N N . ALA A 1 102 ? 6.965 32.406 9.266 1 98.31 102 ALA A N 1
ATOM 801 C CA . ALA A 1 102 ? 7.961 31.984 10.258 1 98.31 102 ALA A CA 1
ATOM 802 C C . ALA A 1 102 ? 7.996 32.969 11.43 1 98.31 102 ALA A C 1
ATOM 804 O O . ALA A 1 102 ? 8.93 33.75 11.555 1 98.31 102 ALA A O 1
ATOM 805 N N . TRP A 1 103 ? 6.984 32.906 12.297 1 98.12 103 TRP A N 1
ATOM 806 C CA . TRP A 1 103 ? 6.871 33.75 13.477 1 98.12 103 TRP A CA 1
ATOM 807 C C . TRP A 1 103 ? 6.57 32.906 14.719 1 98.12 103 TRP A C 1
ATOM 809 O O . TRP A 1 103 ? 6.031 31.812 14.609 1 98.12 103 TRP A O 1
ATOM 819 N N . ARG A 1 104 ? 6.969 33.406 15.859 1 97.94 104 ARG A N 1
ATOM 820 C CA . ARG A 1 104 ? 6.449 32.906 17.141 1 97.94 104 ARG A CA 1
ATOM 821 C C . ARG A 1 104 ? 5 33.344 17.328 1 97.94 104 ARG A C 1
ATOM 823 O O . ARG A 1 104 ? 4.164 32.531 17.75 1 97.94 104 ARG A O 1
ATOM 830 N N . CYS A 1 105 ? 4.773 34.562 17.094 1 97.5 105 CYS A N 1
ATOM 831 C CA . CYS A 1 105 ? 3.48 35.219 17.078 1 97.5 105 CYS A CA 1
ATOM 832 C C . CYS A 1 105 ? 3.451 36.312 16 1 97.5 105 CYS A C 1
ATOM 834 O O . CYS A 1 105 ? 4.445 37 15.797 1 97.5 105 CYS A O 1
ATOM 836 N N . PRO A 1 106 ? 2.352 36.469 15.312 1 98.12 106 PRO A N 1
ATOM 837 C CA . PRO A 1 106 ? 2.324 37.562 14.352 1 98.12 106 PRO A CA 1
ATOM 838 C C . PRO A 1 106 ? 2.404 38.938 15.031 1 98.12 106 PRO A C 1
ATOM 840 O O . PRO A 1 106 ? 1.703 39.188 16.016 1 98.12 106 PRO A O 1
ATOM 843 N N . PRO A 1 107 ? 3.275 39.781 14.539 1 97.56 107 PRO A N 1
ATOM 844 C CA . PRO A 1 107 ? 3.279 41.125 15.078 1 97.56 107 PRO A CA 1
ATOM 845 C C . PRO A 1 107 ? 1.967 41.875 14.828 1 97.56 107 PRO A C 1
ATOM 847 O O . PRO A 1 107 ? 1.39 41.75 13.742 1 97.56 107 PRO A O 1
ATOM 850 N N . ASP A 1 108 ? 1.555 42.656 15.781 1 97.19 108 ASP A N 1
ATOM 851 C CA . ASP A 1 108 ? 0.293 43.375 15.656 1 97.19 108 ASP A CA 1
ATOM 852 C C . ASP A 1 108 ? 0.287 44.281 14.414 1 97.19 108 ASP A C 1
ATOM 854 O O . ASP A 1 108 ? -0.753 44.438 13.773 1 97.19 108 ASP A O 1
ATOM 858 N N . LYS A 1 109 ? 1.435 44.844 14.117 1 97.5 109 LYS A N 1
ATOM 859 C CA . LYS A 1 109 ? 1.544 45.75 12.977 1 97.5 109 LYS A CA 1
ATOM 860 C C . LYS A 1 109 ? 1.266 45.031 11.664 1 97.5 109 LYS A C 1
ATOM 862 O O . LYS A 1 109 ? 0.989 45.656 10.648 1 97.5 109 LYS A O 1
ATOM 867 N N . ALA A 1 110 ? 1.362 43.719 11.664 1 98.12 110 ALA A N 1
ATOM 868 C CA . ALA A 1 110 ? 1.157 42.938 10.453 1 98.12 110 ALA A CA 1
ATOM 869 C C . ALA A 1 110 ? -0.311 42.531 10.281 1 98.12 110 ALA A C 1
ATOM 871 O O . ALA A 1 110 ? -0.728 42.094 9.211 1 98.12 110 ALA A O 1
ATOM 872 N N . ILE A 1 111 ? -1.159 42.688 11.312 1 98.44 111 ILE A N 1
ATOM 873 C CA . ILE A 1 111 ? -2.518 42.156 11.352 1 98.44 111 ILE A CA 1
ATOM 874 C C . ILE A 1 111 ? -3.355 42.781 10.25 1 98.44 111 ILE A C 1
ATOM 876 O O . ILE A 1 111 ? -4.07 42.094 9.523 1 98.44 111 ILE A O 1
ATOM 880 N N . PRO A 1 112 ? -3.217 44.156 10.047 1 98.31 112 PRO A N 1
ATOM 881 C CA . PRO A 1 112 ? -4.016 44.75 8.969 1 98.31 112 PRO A CA 1
ATOM 882 C C . PRO A 1 112 ? -3.693 44.156 7.598 1 98.31 112 PRO A C 1
ATOM 884 O O . PRO A 1 112 ? -4.605 43.875 6.816 1 98.31 112 PRO A O 1
ATOM 887 N N . GLN A 1 113 ? -2.436 43.938 7.355 1 98.62 113 GLN A N 1
ATOM 888 C CA . GLN A 1 113 ? -2.029 43.375 6.082 1 98.62 113 GLN A CA 1
ATOM 889 C C . GLN A 1 113 ? -2.51 41.938 5.953 1 98.62 113 GLN A C 1
ATOM 891 O O . GLN A 1 113 ? -2.936 41.5 4.879 1 98.62 113 GLN A O 1
ATOM 896 N N . LEU A 1 114 ? -2.432 41.156 6.98 1 98.88 114 LEU A N 1
ATOM 897 C CA . LEU A 1 114 ? -2.912 39.781 6.996 1 98.88 114 LEU A CA 1
ATOM 898 C C . LEU A 1 114 ? -4.41 39.719 6.715 1 98.88 114 LEU A C 1
ATOM 900 O O . LEU A 1 114 ? -4.875 38.875 5.973 1 98.88 114 LEU A O 1
ATOM 904 N N . LYS A 1 115 ? -5.156 40.656 7.355 1 98.81 115 LYS A N 1
ATOM 905 C CA . LYS A 1 115 ? -6.594 40.719 7.113 1 98.81 115 LYS A CA 1
ATOM 906 C C . LYS A 1 115 ? -6.891 40.969 5.637 1 98.81 115 LYS A C 1
ATOM 908 O O . LYS A 1 115 ? -7.793 40.344 5.07 1 98.81 115 LYS A O 1
ATOM 913 N N . GLU A 1 116 ? -6.094 41.844 5.043 1 98.81 116 GLU A N 1
ATOM 914 C CA . GLU A 1 116 ? -6.266 42.125 3.619 1 98.81 116 GLU A CA 1
ATOM 915 C C . GLU A 1 116 ? -5.992 40.875 2.785 1 98.81 116 GLU A C 1
ATOM 917 O O . GLU A 1 116 ? -6.688 40.594 1.803 1 98.81 116 GLU A O 1
ATOM 922 N N . MET A 1 117 ? -4.969 40.094 3.135 1 98.88 117 MET A N 1
ATOM 923 C CA . MET A 1 117 ? -4.66 38.844 2.443 1 98.88 117 MET A CA 1
ATOM 924 C C . MET A 1 117 ? -5.828 37.875 2.537 1 98.88 117 MET A C 1
ATOM 926 O O . MET A 1 117 ? -6.242 37.312 1.529 1 98.88 117 MET A O 1
ATOM 930 N N . ILE A 1 118 ? -6.363 37.75 3.742 1 98.88 118 ILE A N 1
ATOM 931 C CA . ILE A 1 118 ? -7.465 36.812 3.986 1 98.88 118 ILE A CA 1
ATOM 932 C C . ILE A 1 118 ? -8.672 37.219 3.137 1 98.88 118 ILE A C 1
ATOM 934 O O . ILE A 1 118 ? -9.242 36.375 2.432 1 98.88 118 ILE A O 1
ATOM 938 N N . GLU A 1 119 ? -9.016 38.5 3.213 1 98.81 119 GLU A N 1
ATOM 939 C CA . GLU A 1 119 ? -10.156 39 2.459 1 98.81 119 GLU A CA 1
ATOM 940 C C . GLU A 1 119 ? -9.969 38.781 0.959 1 98.81 119 GLU A C 1
ATOM 942 O O . GLU A 1 119 ? -10.906 38.406 0.256 1 98.81 119 GLU A O 1
ATOM 947 N N . GLY A 1 120 ? -8.781 39.062 0.513 1 98.75 120 GLY A N 1
ATOM 948 C CA . GLY A 1 120 ? -8.477 38.875 -0.896 1 98.75 120 GLY A CA 1
ATOM 949 C C . GLY A 1 120 ? -8.594 37.438 -1.349 1 98.75 120 GLY A C 1
ATOM 950 O O . GLY A 1 120 ? -9.195 37.156 -2.385 1 98.75 120 GLY A O 1
ATOM 951 N N . VAL A 1 121 ? -7.996 36.531 -0.619 1 98.75 121 VAL A N 1
ATOM 952 C CA . VAL A 1 121 ? -8.039 35.125 -0.951 1 98.75 121 VAL A CA 1
ATOM 953 C C . VAL A 1 121 ? -9.484 34.625 -0.923 1 98.75 121 VAL A C 1
ATOM 955 O O . VAL A 1 121 ? -9.906 33.875 -1.807 1 98.75 121 VAL A O 1
ATOM 958 N N . LYS A 1 122 ? -10.203 35.062 0.105 1 98.31 122 LYS A N 1
ATOM 959 C CA . LYS A 1 122 ? -11.617 34.688 0.224 1 98.31 122 LYS A CA 1
ATOM 960 C C . LYS A 1 122 ? -12.414 35.188 -0.979 1 98.31 122 LYS A C 1
ATOM 962 O O . LYS A 1 122 ? -13.305 34.469 -1.47 1 98.31 122 LYS A O 1
ATOM 967 N N . SER A 1 123 ? -12.141 36.375 -1.435 1 98.19 123 SER A N 1
ATOM 968 C CA . SER A 1 123 ? -12.844 36.969 -2.561 1 98.19 123 SER A CA 1
ATOM 969 C C . SER A 1 123 ? -12.602 36.188 -3.848 1 98.19 123 SER A C 1
ATOM 971 O O . SER A 1 123 ? -13.391 36.25 -4.793 1 98.19 123 SER A O 1
ATOM 973 N N . LEU A 1 124 ? -11.508 35.438 -3.924 1 98.12 124 LEU A N 1
ATOM 974 C CA . LEU A 1 124 ? -11.203 34.594 -5.078 1 98.12 124 LEU A CA 1
ATOM 975 C C . LEU A 1 124 ? -12.008 33.281 -5.035 1 98.12 124 LEU A C 1
ATOM 977 O O . LEU A 1 124 ? -11.969 32.5 -5.977 1 98.12 124 LEU A O 1
ATOM 981 N N . GLY A 1 125 ? -12.719 33.062 -3.889 1 97.5 125 GLY A N 1
ATOM 982 C CA . GLY A 1 125 ? -13.531 31.875 -3.75 1 97.5 125 GLY A CA 1
ATOM 983 C C . GLY A 1 125 ? -12.789 30.719 -3.113 1 97.5 125 GLY A C 1
ATOM 984 O O . GLY A 1 125 ? -13.25 29.578 -3.162 1 97.5 125 GLY A O 1
ATOM 985 N N . LEU A 1 126 ? -11.625 30.953 -2.557 1 98.19 126 LEU A N 1
ATOM 986 C CA . LEU A 1 126 ? -10.836 29.906 -1.896 1 98.19 126 LEU A CA 1
ATOM 987 C C . LEU A 1 126 ? -11.094 29.906 -0.394 1 98.19 126 LEU A C 1
ATOM 989 O O . LEU A 1 126 ? -11.344 30.953 0.203 1 98.19 126 LEU A O 1
ATOM 993 N N . GLU A 1 127 ? -11.062 28.719 0.186 1 98.19 127 GLU A N 1
ATOM 994 C CA . GLU A 1 127 ? -10.961 28.656 1.641 1 98.19 127 GLU A CA 1
ATOM 995 C C . GLU A 1 127 ? -9.625 29.203 2.123 1 98.19 127 GLU A C 1
ATOM 997 O O . GLU A 1 127 ? -8.586 28.969 1.503 1 98.19 127 GLU A O 1
ATOM 1002 N N . THR A 1 128 ? -9.688 29.922 3.258 1 98.62 128 THR A N 1
ATOM 1003 C CA . THR A 1 128 ? -8.492 30.578 3.77 1 98.62 128 THR A CA 1
ATOM 1004 C C . THR A 1 128 ? -7.934 29.828 4.973 1 98.62 128 THR A C 1
ATOM 1006 O O . THR A 1 128 ? -8.695 29.328 5.809 1 98.62 128 THR A O 1
ATOM 1009 N N . CYS A 1 129 ? -6.676 29.703 4.988 1 98.69 129 CYS A N 1
ATOM 1010 C CA . CYS A 1 129 ? -5.965 29.062 6.098 1 98.69 129 CYS A CA 1
ATOM 1011 C C . CYS A 1 129 ? -4.656 29.797 6.391 1 98.69 129 CYS A C 1
ATOM 1013 O O . CYS A 1 129 ? -3.984 30.266 5.473 1 98.69 129 CYS A O 1
ATOM 1015 N N . MET A 1 130 ? -4.32 29.953 7.664 1 98.88 130 MET A N 1
ATOM 1016 C CA . MET A 1 130 ? -3.045 30.562 8.023 1 98.88 130 MET A CA 1
ATOM 1017 C C . MET A 1 130 ? -2.367 29.797 9.148 1 98.88 130 MET A C 1
ATOM 1019 O O . MET A 1 130 ? -3.037 29.125 9.938 1 98.88 130 MET A O 1
ATOM 1023 N N . THR A 1 131 ? -1.112 29.812 9.211 1 98.69 131 THR A N 1
ATOM 1024 C CA . THR A 1 131 ? -0.262 29.391 10.32 1 98.69 131 THR A CA 1
ATOM 1025 C C . THR A 1 131 ? 0.773 30.453 10.648 1 98.69 131 THR A C 1
ATOM 1027 O O . THR A 1 131 ? 1.745 30.641 9.914 1 98.69 131 THR A O 1
ATOM 1030 N N . LEU A 1 132 ? 0.583 31.156 11.789 1 98.62 132 LEU A N 1
ATOM 1031 C CA . LEU A 1 132 ? 1.345 32.375 12.094 1 98.62 132 LEU A CA 1
ATOM 1032 C C . LEU A 1 132 ? 1.992 32.25 13.469 1 98.62 132 LEU A C 1
ATOM 1034 O O . LEU A 1 132 ? 2.494 33.25 14 1 98.62 132 LEU A O 1
ATOM 1038 N N . GLY A 1 133 ? 1.94 31.109 14.078 1 98.12 133 GLY A N 1
ATOM 1039 C CA . GLY A 1 133 ? 2.42 30.953 15.445 1 98.12 133 GLY A CA 1
ATOM 1040 C C . GLY A 1 133 ? 1.32 31.078 16.484 1 98.12 133 GLY A C 1
ATOM 1041 O O . GLY A 1 133 ? 0.173 30.703 16.234 1 98.12 133 GLY A O 1
ATOM 1042 N N . MET A 1 134 ? 1.652 31.453 17.672 1 98.44 134 MET A N 1
ATOM 1043 C CA . MET A 1 134 ? 0.693 31.594 18.766 1 98.44 134 MET A CA 1
ATOM 1044 C C . MET A 1 134 ? -0.16 32.844 18.578 1 98.44 134 MET A C 1
ATOM 1046 O O . MET A 1 134 ? 0.343 33.906 18.172 1 98.44 134 MET A O 1
ATOM 1050 N N . LEU A 1 135 ? -1.398 32.719 18.906 1 98.56 135 LEU A N 1
ATOM 1051 C CA . LEU A 1 135 ? -2.34 33.812 18.797 1 98.56 135 LEU A CA 1
ATOM 1052 C C . LEU A 1 135 ? -2.934 34.188 20.156 1 98.56 135 LEU A C 1
ATOM 1054 O O . LEU A 1 135 ? -3.246 33.281 20.953 1 98.56 135 LEU A O 1
ATOM 1058 N N . THR A 1 136 ? -3.141 35.469 20.344 1 98 136 THR A N 1
ATOM 1059 C CA . THR A 1 136 ? -4.027 35.906 21.422 1 98 136 THR A CA 1
ATOM 1060 C C . THR A 1 136 ? -5.488 35.781 21 1 98 136 THR A C 1
ATOM 1062 O O . THR A 1 136 ? -5.785 35.594 19.812 1 98 136 THR A O 1
ATOM 1065 N N . LYS A 1 137 ? -6.355 35.875 21.953 1 98.25 137 LYS A N 1
ATOM 1066 C CA . LYS A 1 137 ? -7.785 35.844 21.672 1 98.25 137 LYS A CA 1
ATOM 1067 C C . LYS A 1 137 ? -8.172 36.969 20.719 1 98.25 137 LYS A C 1
ATOM 1069 O O . LYS A 1 137 ? -8.961 36.781 19.797 1 98.25 137 LYS A O 1
ATOM 1074 N N . GLU A 1 138 ? -7.566 38.125 20.953 1 98.19 138 GLU A N 1
ATOM 1075 C CA . GLU A 1 138 ? -7.855 39.281 20.125 1 98.19 138 GLU A CA 1
ATOM 1076 C C . GLU A 1 138 ? -7.395 39.062 18.688 1 98.19 138 GLU A C 1
ATOM 1078 O O . GLU A 1 138 ? -8.125 39.375 17.75 1 98.19 138 GLU A O 1
ATOM 1083 N N . GLN A 1 139 ? -6.25 38.594 18.516 1 98.5 139 GLN A N 1
ATOM 1084 C CA . GLN A 1 139 ? -5.723 38.344 17.172 1 98.5 139 GLN A CA 1
ATOM 1085 C C . GLN A 1 139 ? -6.578 37.312 16.438 1 98.5 139 GLN A C 1
ATOM 1087 O O . GLN A 1 139 ? -6.883 37.469 15.258 1 98.5 139 GLN A O 1
ATOM 1092 N N . ALA A 1 140 ? -6.961 36.219 17.141 1 98.75 140 ALA A N 1
ATOM 1093 C CA . ALA A 1 140 ? -7.832 35.219 16.531 1 98.75 140 ALA A CA 1
ATOM 1094 C C . ALA A 1 140 ? -9.141 35.844 16.062 1 98.75 140 ALA A C 1
ATOM 1096 O O . ALA A 1 140 ? -9.617 35.531 14.961 1 98.75 140 ALA A O 1
ATOM 1097 N N . SER A 1 141 ? -9.688 36.719 16.875 1 98.56 141 SER A N 1
ATOM 1098 C CA . SER A 1 141 ? -10.938 37.375 16.531 1 98.56 141 SER A CA 1
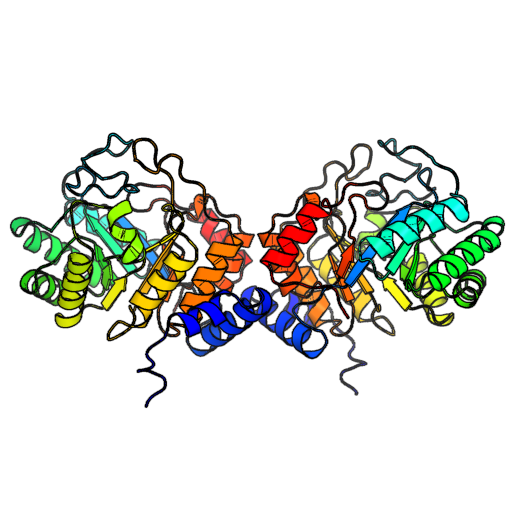ATOM 1099 C C . SER A 1 141 ? -10.773 38.25 15.281 1 98.56 141 SER A C 1
ATOM 1101 O O . SER A 1 141 ? -11.648 38.25 14.414 1 98.56 141 SER A O 1
ATOM 1103 N N . HIS A 1 142 ? -9.656 39 15.195 1 98.38 142 HIS A N 1
ATOM 1104 C CA . HIS A 1 142 ? -9.383 39.844 14.031 1 98.38 142 HIS A CA 1
ATOM 1105 C C . HIS A 1 142 ? -9.312 39 12.758 1 98.38 142 HIS A C 1
ATOM 1107 O O . HIS A 1 142 ? -9.867 39.375 11.727 1 98.38 142 HIS A O 1
ATOM 1113 N N . LEU A 1 143 ? -8.609 37.875 12.836 1 98.75 143 LEU A N 1
ATOM 1114 C CA . LEU A 1 143 ? -8.445 37.031 11.672 1 98.75 143 LEU A CA 1
ATOM 1115 C C . LEU A 1 143 ? -9.781 36.406 11.258 1 98.75 143 LEU A C 1
ATOM 1117 O O . LEU A 1 143 ? -10.07 36.281 10.062 1 98.75 143 LEU A O 1
ATOM 1121 N N . LYS A 1 144 ? -10.594 36 12.25 1 98.81 144 LYS A N 1
ATOM 1122 C CA . LYS A 1 144 ? -11.93 35.469 11.969 1 98.81 144 LYS A CA 1
ATOM 1123 C C . LYS A 1 144 ? -12.781 36.531 11.25 1 98.81 144 LYS A C 1
ATOM 1125 O O . LYS A 1 144 ? -13.461 36.188 10.273 1 98.81 144 LYS A O 1
ATOM 1130 N N . GLU A 1 145 ? -12.742 37.719 11.766 1 98.44 145 GLU A N 1
ATOM 1131 C CA . GLU A 1 145 ? -13.516 38.812 11.188 1 98.44 145 GLU A CA 1
ATOM 1132 C C . GLU A 1 145 ? -13.141 39.031 9.719 1 98.44 145 GLU A C 1
ATOM 1134 O O . GLU A 1 145 ? -14 39.375 8.906 1 98.44 145 GLU A O 1
ATOM 1139 N N . ALA A 1 146 ? -11.875 38.781 9.422 1 98.62 146 ALA A N 1
ATOM 1140 C CA . ALA A 1 146 ? -11.383 38.969 8.062 1 98.62 146 ALA A CA 1
ATOM 1141 C C . ALA A 1 146 ? -11.828 37.812 7.16 1 98.62 146 ALA A C 1
ATOM 1143 O O . ALA A 1 146 ? -11.719 37.906 5.934 1 98.62 146 ALA A O 1
ATOM 1144 N N . GLY A 1 147 ? -12.305 36.719 7.75 1 98.56 147 GLY A N 1
ATOM 1145 C CA . GLY A 1 147 ? -12.82 35.625 6.953 1 98.56 147 GLY A CA 1
ATOM 1146 C C . GLY A 1 147 ? -11.93 34.375 6.98 1 98.56 147 GLY A C 1
ATOM 1147 O O . GLY A 1 147 ? -12.047 33.5 6.125 1 98.56 147 GLY A O 1
ATOM 1148 N N . LEU A 1 148 ? -11.016 34.344 7.922 1 98.88 148 LEU A N 1
ATOM 1149 C CA . LEU A 1 148 ? -10.164 33.156 8.023 1 98.88 148 LEU A CA 1
ATOM 1150 C C . LEU A 1 148 ? -10.992 31.906 8.328 1 98.88 148 LEU A C 1
ATOM 1152 O O . LEU A 1 148 ? -11.742 31.891 9.305 1 98.88 148 LEU A O 1
ATOM 1156 N N . ASP A 1 149 ? -10.852 30.891 7.523 1 98.75 149 ASP A N 1
ATOM 1157 C CA . ASP A 1 149 ? -11.656 29.672 7.68 1 98.75 149 ASP A CA 1
ATOM 1158 C C . ASP A 1 149 ? -10.953 28.672 8.594 1 98.75 149 ASP A C 1
ATOM 1160 O O . ASP A 1 149 ? -11.602 28.016 9.422 1 98.75 149 ASP A O 1
ATOM 1164 N N . TYR A 1 150 ? -9.625 28.484 8.391 1 98.75 150 TYR A N 1
ATOM 1165 C CA . TYR A 1 150 ? -8.836 27.531 9.156 1 98.75 150 TYR A CA 1
ATOM 1166 C C . TYR A 1 150 ? -7.598 28.203 9.75 1 98.75 150 TYR A C 1
ATOM 1168 O O . TYR A 1 150 ? -7.035 29.125 9.156 1 98.75 150 TYR A O 1
ATOM 1176 N N . TYR A 1 151 ? -7.191 27.75 10.883 1 98.88 151 TYR A N 1
ATOM 1177 C CA . TYR A 1 151 ? -5.898 28.094 11.461 1 98.88 151 TYR A CA 1
ATOM 1178 C C . TYR A 1 151 ? -5.102 26.844 11.805 1 98.88 151 TYR A C 1
ATOM 1180 O O . TYR A 1 151 ? -5.559 26 12.594 1 98.88 151 TYR A O 1
ATOM 1188 N N . ASN A 1 152 ? -3.961 26.703 11.18 1 98.69 152 ASN A N 1
ATOM 1189 C CA . ASN A 1 152 ? -3.09 25.578 11.461 1 98.69 152 ASN A CA 1
ATOM 1190 C C . ASN A 1 152 ? -2.158 25.859 12.633 1 98.69 152 ASN A C 1
ATOM 1192 O O . ASN A 1 152 ? -1.459 26.859 12.648 1 98.69 152 ASN A O 1
ATOM 1196 N N . HIS A 1 153 ? -2.184 25.031 13.57 1 98.62 153 HIS A N 1
ATOM 1197 C CA . HIS A 1 153 ? -1.345 25.094 14.758 1 98.62 153 HIS A CA 1
ATOM 1198 C C . HIS A 1 153 ? -1.105 23.703 15.336 1 98.62 153 HIS A C 1
ATOM 1200 O O . HIS A 1 153 ? -1.872 23.234 16.188 1 98.62 153 HIS A O 1
ATOM 1206 N N . ASN A 1 154 ? -0.016 23.078 14.961 1 98.19 154 ASN A N 1
ATOM 1207 C CA . ASN A 1 154 ? 0.24 21.688 15.289 1 98.19 154 ASN A CA 1
ATOM 1208 C C . ASN A 1 154 ? 0.707 21.516 16.734 1 98.19 154 ASN A C 1
ATOM 1210 O O . ASN A 1 154 ? 1.387 22.391 17.266 1 98.19 154 ASN A O 1
ATOM 1214 N N . ILE A 1 155 ? 0.351 20.406 17.234 1 98.38 155 ILE A N 1
ATOM 1215 C CA . ILE A 1 155 ? 0.958 20 18.5 1 98.38 155 ILE A CA 1
ATOM 1216 C C . ILE A 1 155 ? 2.223 19.188 18.234 1 98.38 155 ILE A C 1
ATOM 1218 O O . ILE A 1 155 ? 2.951 18.844 19.172 1 98.38 155 ILE A O 1
ATOM 1222 N N . ASP A 1 156 ? 2.545 18.844 17.047 1 98 156 ASP A N 1
ATOM 1223 C CA . ASP A 1 156 ? 3.766 18.266 16.484 1 98 156 ASP A CA 1
ATOM 1224 C C . ASP A 1 156 ? 3.939 16.812 16.938 1 98 156 ASP A C 1
ATOM 1226 O O . ASP A 1 156 ? 4.223 15.938 16.125 1 98 156 ASP A O 1
ATOM 1230 N N . THR A 1 157 ? 3.857 16.562 18.203 1 98.38 157 THR A N 1
ATOM 1231 C CA . THR A 1 157 ? 4.043 15.242 18.812 1 98.38 157 THR A CA 1
ATOM 1232 C C . THR A 1 157 ? 3.311 15.141 20.141 1 98.38 157 THR A C 1
ATOM 1234 O O . THR A 1 157 ? 2.484 16 20.469 1 98.38 157 THR A O 1
ATOM 1237 N N . SER A 1 158 ? 3.514 14.062 20.891 1 98.5 158 SER A N 1
ATOM 1238 C CA . SER A 1 158 ? 2.848 13.852 22.172 1 98.5 158 SER A CA 1
ATOM 1239 C C . SER A 1 158 ? 3.307 14.867 23.219 1 98.5 158 SER A C 1
ATOM 1241 O O . SER A 1 158 ? 4.426 15.375 23.141 1 98.5 158 SER A O 1
ATOM 1243 N N . PRO A 1 159 ? 2.404 15.133 24.188 1 98.25 159 PRO A N 1
ATOM 1244 C CA . PRO A 1 159 ? 2.836 15.969 25.312 1 98.25 159 PRO A CA 1
ATOM 1245 C C . PRO A 1 159 ? 4.086 15.43 26.016 1 98.25 159 PRO A C 1
ATOM 1247 O O . PRO A 1 159 ? 4.953 16.203 26.422 1 98.25 159 PRO A O 1
ATOM 1250 N N . SER A 1 160 ? 4.262 14.094 26.094 1 98.38 160 SER A N 1
ATOM 1251 C CA . SER A 1 160 ? 5.359 13.469 26.828 1 98.38 160 SER A CA 1
ATOM 1252 C C . SER A 1 160 ? 6.684 13.633 26.078 1 98.38 160 SER A C 1
ATOM 1254 O O . SER A 1 160 ? 7.75 13.562 26.688 1 98.38 160 SER A O 1
ATOM 1256 N N . TYR A 1 161 ? 6.59 13.875 24.766 1 98.44 161 TYR A N 1
ATOM 1257 C CA . TYR A 1 161 ? 7.816 13.93 23.984 1 98.44 161 TYR A CA 1
ATOM 1258 C C . TYR A 1 161 ? 8.086 15.344 23.484 1 98.44 161 TYR A C 1
ATOM 1260 O O . TYR A 1 161 ? 9.148 15.617 22.922 1 98.44 161 TYR A O 1
ATOM 1268 N N . TYR A 1 162 ? 7.238 16.281 23.75 1 98.38 162 TYR A N 1
ATOM 1269 C CA . TYR A 1 162 ? 7.219 17.609 23.141 1 98.38 162 TYR A CA 1
ATOM 1270 C C . TYR A 1 162 ? 8.484 18.375 23.469 1 98.38 162 TYR A C 1
ATOM 1272 O O . TYR A 1 162 ? 9.086 19 22.594 1 98.38 162 TYR A O 1
ATOM 1280 N N . ASP A 1 163 ? 8.984 18.312 24.672 1 97.69 163 ASP A N 1
ATOM 1281 C CA . ASP A 1 163 ? 10.109 19.125 25.125 1 97.69 163 ASP A CA 1
ATOM 1282 C C . ASP A 1 163 ? 11.414 18.656 24.484 1 97.69 163 ASP A C 1
ATOM 1284 O O . ASP A 1 163 ? 12.43 19.359 24.562 1 97.69 163 ASP A O 1
ATOM 1288 N N . LYS A 1 164 ? 11.422 17.484 23.859 1 97.69 164 LYS A N 1
ATOM 1289 C CA . LYS A 1 164 ? 12.602 16.984 23.156 1 97.69 164 LYS A CA 1
ATOM 1290 C C . LYS A 1 164 ? 12.703 17.578 21.766 1 97.69 164 LYS A C 1
ATOM 1292 O O . LYS A 1 164 ? 13.75 17.5 21.125 1 97.69 164 LYS A O 1
ATOM 1297 N N . VAL A 1 165 ? 11.609 18.203 21.328 1 97.62 165 VAL A N 1
ATOM 1298 C CA . VAL A 1 165 ? 11.531 18.688 19.953 1 97.62 165 VAL A CA 1
ATOM 1299 C C . VAL A 1 165 ? 11.688 20.203 19.938 1 97.62 165 VAL A C 1
ATOM 1301 O O . VAL A 1 165 ? 12.312 20.766 19.031 1 97.62 165 VAL A O 1
ATOM 1304 N N . VAL A 1 166 ? 11.102 20.859 20.859 1 97.69 166 VAL A N 1
ATOM 1305 C CA . VAL A 1 166 ? 11.086 22.312 20.969 1 97.69 166 VAL A CA 1
ATOM 1306 C C . VAL A 1 166 ? 11.203 22.719 22.438 1 97.69 166 VAL A C 1
ATOM 1308 O O . VAL A 1 166 ? 10.609 22.078 23.312 1 97.69 166 VAL A O 1
ATOM 1311 N N . THR A 1 167 ? 11.977 23.781 22.719 1 97.56 167 THR A N 1
ATOM 1312 C CA . THR A 1 167 ? 12.148 24.188 24.109 1 97.56 167 THR A CA 1
ATOM 1313 C C . THR A 1 167 ? 11.773 25.656 24.281 1 97.56 167 THR A C 1
ATOM 1315 O O . THR A 1 167 ? 11.586 26.125 25.406 1 97.56 167 THR A O 1
ATOM 1318 N N . THR A 1 168 ? 11.609 26.406 23.234 1 97.94 168 THR A N 1
ATOM 1319 C CA . THR A 1 168 ? 11.352 27.828 23.312 1 97.94 168 THR A CA 1
ATOM 1320 C C . THR A 1 168 ? 9.898 28.094 23.688 1 97.94 168 THR A C 1
ATOM 1322 O O . THR A 1 168 ? 9.523 29.234 23.984 1 97.94 168 THR A O 1
ATOM 1325 N N . ARG A 1 169 ? 9.086 27.094 23.641 1 96.31 169 ARG A N 1
ATOM 1326 C CA . ARG A 1 169 ? 7.699 27.156 24.094 1 96.31 169 ARG A CA 1
ATOM 1327 C C . ARG A 1 169 ? 7.277 25.859 24.766 1 96.31 169 ARG A C 1
ATOM 1329 O O . ARG A 1 169 ? 7.996 24.859 24.703 1 96.31 169 ARG A O 1
ATOM 1336 N N . LYS A 1 170 ? 6.102 25.953 25.391 1 97.06 170 LYS A N 1
ATOM 1337 C CA . LYS A 1 170 ? 5.57 24.781 26.078 1 97.06 170 LYS A CA 1
ATOM 1338 C C . LYS A 1 170 ? 4.391 24.188 25.312 1 97.06 170 LYS A C 1
ATOM 1340 O O . LYS A 1 170 ? 3.711 24.891 24.562 1 97.06 170 LYS A O 1
ATOM 1345 N N . PHE A 1 171 ? 4.191 22.938 25.625 1 98.06 171 PHE A N 1
ATOM 1346 C CA . PHE A 1 171 ? 3.057 22.25 25.031 1 98.06 171 PHE A CA 1
ATOM 1347 C C . PHE A 1 171 ? 1.753 22.984 25.344 1 98.06 171 PHE A C 1
ATOM 1349 O O . PHE A 1 171 ? 0.879 23.094 24.484 1 98.06 171 PHE A O 1
ATOM 1356 N N . SER A 1 172 ? 1.599 23.5 26.531 1 97.44 172 SER A N 1
ATOM 1357 C CA . SER A 1 172 ? 0.38 24.172 26.969 1 97.44 172 SER A CA 1
ATOM 1358 C C . SER A 1 172 ? 0.129 25.422 26.141 1 97.44 172 SER A C 1
ATOM 1360 O O . SER A 1 172 ? -1.021 25.828 25.938 1 97.44 172 SER A O 1
ATOM 1362 N N . ASP A 1 173 ? 1.217 26.031 25.656 1 97.12 173 ASP A N 1
ATOM 1363 C CA . ASP A 1 173 ? 1.07 27.203 24.797 1 97.12 173 ASP A CA 1
ATOM 1364 C C . ASP A 1 173 ? 0.315 26.859 23.516 1 97.12 173 ASP A C 1
ATOM 1366 O O . ASP A 1 173 ? -0.472 27.672 23.016 1 97.12 173 ASP A O 1
ATOM 1370 N N . ARG A 1 174 ? 0.638 25.688 23 1 97.25 174 ARG A N 1
ATOM 1371 C CA . ARG A 1 174 ? -0.044 25.234 21.797 1 97.25 174 ARG A CA 1
ATOM 1372 C C . ARG A 1 174 ? -1.539 25.078 22.031 1 97.25 174 ARG A C 1
ATOM 1374 O O . ARG A 1 174 ? -2.359 25.531 21.234 1 97.25 174 ARG A O 1
ATOM 1381 N N . LEU A 1 175 ? -1.88 24.453 23.156 1 97.56 175 LEU A N 1
ATOM 1382 C CA . LEU A 1 175 ? -3.281 24.203 23.484 1 97.56 175 LEU A CA 1
ATOM 1383 C C . LEU A 1 175 ? -4.023 25.516 23.703 1 97.56 175 LEU A C 1
ATOM 1385 O O . LEU A 1 175 ? -5.184 25.656 23.312 1 97.56 175 LEU A O 1
ATOM 1389 N N . ASP A 1 176 ? -3.35 26.453 24.344 1 97.75 176 ASP A N 1
ATOM 1390 C CA . ASP A 1 176 ? -3.961 27.766 24.578 1 97.75 176 ASP A CA 1
ATOM 1391 C C . ASP A 1 176 ? -4.312 28.453 23.266 1 97.75 176 ASP A C 1
ATOM 1393 O O . ASP A 1 176 ? -5.398 29.016 23.125 1 97.75 176 ASP A O 1
ATOM 1397 N N . THR A 1 177 ? -3.375 28.422 22.328 1 98.44 177 THR A N 1
ATOM 1398 C CA . THR A 1 177 ? -3.623 29.016 21.016 1 98.44 177 THR A CA 1
ATOM 1399 C C . THR A 1 177 ? -4.801 28.328 20.328 1 98.44 177 THR A C 1
ATOM 1401 O O . THR A 1 177 ? -5.664 29 19.766 1 98.44 177 THR A O 1
ATOM 1404 N N . LEU A 1 178 ? -4.863 27.016 20.406 1 98.44 178 LEU A N 1
ATOM 1405 C CA . LEU A 1 178 ? -5.957 26.266 19.781 1 98.44 178 LEU A CA 1
ATOM 1406 C C . LEU A 1 178 ? -7.297 26.656 20.406 1 98.44 178 LEU A C 1
ATOM 1408 O O . LEU A 1 178 ? -8.305 26.766 19.719 1 98.44 178 LEU A O 1
ATOM 1412 N N . ASN A 1 179 ? -7.305 26.859 21.688 1 97.81 179 ASN A N 1
ATOM 1413 C CA . ASN A 1 179 ? -8.516 27.297 22.375 1 97.81 179 ASN A CA 1
ATOM 1414 C C . ASN A 1 179 ? -8.953 28.688 21.891 1 97.81 179 ASN A C 1
ATOM 1416 O O . ASN A 1 179 ? -10.141 28.922 21.703 1 97.81 179 ASN A O 1
ATOM 1420 N N . ASN A 1 180 ? -7.984 29.594 21.734 1 98.38 180 ASN A N 1
ATOM 1421 C CA . ASN A 1 180 ? -8.289 30.938 21.234 1 98.38 180 ASN A CA 1
ATOM 1422 C C . ASN A 1 180 ? -8.891 30.875 19.828 1 98.38 180 ASN A C 1
ATOM 1424 O O . ASN A 1 180 ? -9.859 31.578 19.531 1 98.38 180 ASN A O 1
ATOM 1428 N N . VAL A 1 181 ? -8.289 30.031 19.016 1 98.56 181 VAL A N 1
ATOM 1429 C CA . VAL A 1 181 ? -8.734 29.875 17.641 1 98.56 181 VAL A CA 1
ATOM 1430 C C . VAL A 1 181 ? -10.164 29.344 17.609 1 98.56 181 VAL A C 1
ATOM 1432 O O . VAL A 1 181 ? -11.031 29.906 16.938 1 98.56 181 VAL A O 1
ATOM 1435 N N . ARG A 1 182 ? -10.414 28.312 18.391 1 97.88 182 ARG A N 1
ATOM 1436 C CA . ARG A 1 182 ? -11.742 27.703 18.453 1 97.88 182 ARG A CA 1
ATOM 1437 C C . ARG A 1 182 ? -12.766 28.688 19 1 97.88 182 ARG A C 1
ATOM 1439 O O . ARG A 1 182 ? -13.883 28.781 18.484 1 97.88 182 ARG A O 1
ATOM 1446 N N . SER A 1 183 ? -12.398 29.406 20.047 1 97.69 183 SER A N 1
ATOM 1447 C CA . SER A 1 183 ? -13.297 30.359 20.688 1 97.69 183 SER A CA 1
ATOM 1448 C C . SER A 1 183 ? -13.688 31.469 19.719 1 97.69 183 SER A C 1
ATOM 1450 O O . SER A 1 183 ? -14.781 32.031 19.828 1 97.69 183 SER A O 1
ATOM 1452 N N . ALA A 1 184 ? -12.789 31.812 18.797 1 98.38 184 ALA A N 1
ATOM 1453 C CA . ALA A 1 184 ? -13.055 32.844 17.812 1 98.38 184 ALA A CA 1
ATOM 1454 C C . ALA A 1 184 ? -13.961 32.344 16.688 1 98.38 184 ALA A C 1
ATOM 1456 O O . ALA A 1 184 ? -14.43 33.094 15.859 1 98.38 184 ALA A O 1
ATOM 1457 N N . GLY A 1 185 ? -14.172 30.984 16.672 1 98.19 185 GLY A N 1
ATOM 1458 C CA . GLY A 1 185 ? -15.023 30.391 15.656 1 98.19 185 GLY A CA 1
ATOM 1459 C C . GLY A 1 185 ? -14.273 30.016 14.398 1 98.19 185 GLY A C 1
ATOM 1460 O O . GLY A 1 185 ? -14.867 29.891 13.328 1 98.19 185 GLY A O 1
ATOM 1461 N N . ILE A 1 186 ? -12.953 29.875 14.422 1 98.69 186 ILE A N 1
ATOM 1462 C CA . ILE A 1 186 ? -12.133 29.422 13.305 1 98.69 186 ILE A CA 1
ATOM 1463 C C . ILE A 1 186 ? -11.953 27.906 13.367 1 98.69 186 ILE A C 1
ATOM 1465 O O . ILE A 1 186 ? -11.758 27.344 14.445 1 98.69 186 ILE A O 1
ATOM 1469 N N . ASN A 1 187 ? -12.086 27.219 12.227 1 98.56 187 ASN A N 1
ATOM 1470 C CA . ASN A 1 187 ? -11.812 25.781 12.195 1 98.56 187 ASN A CA 1
ATOM 1471 C C . ASN A 1 187 ? -10.367 25.484 12.57 1 98.56 187 ASN A C 1
ATOM 1473 O O . ASN A 1 187 ? -9.453 26.188 12.148 1 98.56 187 ASN A O 1
ATOM 1477 N N . VAL A 1 188 ? -10.195 24.453 13.281 1 98.69 188 VAL A N 1
ATOM 1478 C CA . VAL A 1 188 ? -8.883 24.078 13.797 1 98.69 188 VAL A CA 1
ATOM 1479 C C . VAL A 1 188 ? -8.219 23.078 12.859 1 98.69 188 VAL A C 1
ATOM 1481 O O . VAL A 1 188 ? -8.828 22.062 12.508 1 98.69 188 VAL A O 1
ATOM 1484 N N . CYS A 1 189 ? -7.074 23.406 12.398 1 98.56 189 CYS A N 1
ATOM 1485 C CA . CYS A 1 189 ? -6.141 22.5 11.734 1 98.56 189 CYS A CA 1
ATOM 1486 C C . CYS A 1 189 ? -4.949 22.188 12.625 1 98.56 189 CYS A C 1
ATOM 1488 O O . CYS A 1 189 ? -4.121 23.062 12.891 1 98.56 189 CYS A O 1
ATOM 1490 N N . CYS A 1 190 ? -4.898 20.938 13.094 1 98.81 190 CYS A N 1
ATOM 1491 C CA . CYS A 1 190 ? -3.889 20.594 14.086 1 98.81 190 CYS A CA 1
ATOM 1492 C C . CYS A 1 190 ? -3.434 19.141 13.922 1 98.81 190 CYS A C 1
ATOM 1494 O O . CYS A 1 190 ? -4.254 18.219 13.945 1 98.81 190 CYS A O 1
ATOM 1496 N N . GLY A 1 191 ? -2.221 18.922 13.742 1 98.5 191 GLY A N 1
ATOM 1497 C CA . GLY A 1 191 ? -1.625 17.609 13.594 1 98.5 191 GLY A CA 1
ATOM 1498 C C . GLY A 1 191 ? -0.196 17.531 14.102 1 98.5 191 GLY A C 1
ATOM 1499 O O . GLY A 1 191 ? 0.122 18.078 15.156 1 98.5 191 GLY A O 1
ATOM 1500 N N . GLY A 1 192 ? 0.541 16.734 13.391 1 98.5 192 GLY A N 1
ATOM 1501 C CA . GLY A 1 192 ? 1.905 16.562 13.859 1 98.5 192 GLY A CA 1
ATOM 1502 C C . GLY A 1 192 ? 2.809 15.898 12.828 1 98.5 192 GLY A C 1
ATOM 1503 O O . GLY A 1 192 ? 2.52 15.938 11.633 1 98.5 192 GLY A O 1
ATOM 1504 N N . ILE A 1 193 ? 4.016 15.562 13.289 1 98.56 193 ILE A N 1
ATOM 1505 C CA . ILE A 1 193 ? 5.082 15.023 12.453 1 98.56 193 ILE A CA 1
ATOM 1506 C C . ILE A 1 193 ? 5.559 13.688 13.023 1 98.56 193 ILE A C 1
ATOM 1508 O O . ILE A 1 193 ? 5.848 13.586 14.219 1 98.56 193 ILE A O 1
ATOM 1512 N N . LEU A 1 194 ? 5.555 12.703 12.211 1 98.62 194 LEU A N 1
ATOM 1513 C CA . LEU A 1 194 ? 6.145 11.422 12.578 1 98.62 194 LEU A CA 1
ATOM 1514 C C . LEU A 1 194 ? 7.613 11.367 12.18 1 98.62 194 LEU A C 1
ATOM 1516 O O . LEU A 1 194 ? 7.98 11.797 11.086 1 98.62 194 LEU A O 1
ATOM 1520 N N . GLY A 1 195 ? 8.453 10.789 13.039 1 98 195 GLY A N 1
ATOM 1521 C CA . GLY A 1 195 ? 9.867 10.633 12.758 1 98 195 GLY A CA 1
ATOM 1522 C C . GLY A 1 195 ? 10.742 11.617 13.508 1 98 195 GLY A C 1
ATOM 1523 O O . GLY A 1 195 ? 11.883 11.875 13.109 1 98 195 GLY A O 1
ATOM 1524 N N . LEU A 1 196 ? 10.227 12.219 14.562 1 98.25 196 LEU A N 1
ATOM 1525 C CA . LEU A 1 196 ? 10.961 13.195 15.359 1 98.25 196 LEU A CA 1
ATOM 1526 C C . LEU A 1 196 ? 11.836 12.508 16.406 1 98.25 196 LEU A C 1
ATOM 1528 O O . LEU A 1 196 ? 12.555 13.164 17.156 1 98.25 196 LEU A O 1
ATOM 1532 N N . GLY A 1 197 ? 11.828 11.234 16.406 1 97.38 197 GLY A N 1
ATOM 1533 C CA . GLY A 1 197 ? 12.484 10.438 17.438 1 97.38 197 GLY A CA 1
ATOM 1534 C C . GLY A 1 197 ? 11.508 9.82 18.422 1 97.38 197 GLY A C 1
ATOM 1535 O O . GLY A 1 197 ? 11.914 9.094 19.328 1 97.38 197 GLY A O 1
ATOM 1536 N N . GLU A 1 198 ? 10.25 10.086 18.234 1 97.88 198 GLU A N 1
ATOM 1537 C CA . GLU A 1 198 ? 9.195 9.625 19.125 1 97.88 198 GLU A CA 1
ATOM 1538 C C . GLU A 1 198 ? 8.953 8.125 18.969 1 97.88 198 GLU A C 1
ATOM 1540 O O . GLU A 1 198 ? 9.227 7.555 17.922 1 97.88 198 GLU A O 1
ATOM 1545 N N . THR A 1 199 ? 8.406 7.488 19.984 1 97.31 199 THR A N 1
ATOM 1546 C CA . THR A 1 199 ? 8.062 6.07 19.969 1 97.31 199 THR A CA 1
ATOM 1547 C C . THR A 1 199 ? 6.621 5.859 19.516 1 97.31 199 THR A C 1
ATOM 1549 O O . THR A 1 199 ? 5.891 6.828 19.281 1 97.31 199 THR A O 1
ATOM 1552 N N . ARG A 1 200 ? 6.215 4.605 19.359 1 97.38 200 ARG A N 1
ATOM 1553 C CA . ARG A 1 200 ? 4.828 4.266 19.062 1 97.38 200 ARG A CA 1
ATOM 1554 C C . ARG A 1 200 ? 3.896 4.758 20.156 1 97.38 200 ARG A C 1
ATOM 1556 O O . ARG A 1 200 ? 2.791 5.23 19.875 1 97.38 200 ARG A O 1
ATOM 1563 N N . GLU A 1 201 ? 4.312 4.609 21.391 1 98.19 201 GLU A N 1
ATOM 1564 C CA . GLU A 1 201 ? 3.527 5.105 22.516 1 98.19 201 GLU A CA 1
ATOM 1565 C C . GLU A 1 201 ? 3.289 6.609 22.391 1 98.19 201 GLU A C 1
ATOM 1567 O O . GLU A 1 201 ? 2.203 7.098 22.719 1 98.19 201 GLU A O 1
ATOM 1572 N N . ASP A 1 202 ? 4.309 7.324 21.953 1 98.5 202 ASP A N 1
ATOM 1573 C CA . ASP A 1 202 ? 4.168 8.758 21.734 1 98.5 202 ASP A CA 1
ATOM 1574 C C . ASP A 1 202 ? 3.143 9.047 20.641 1 98.5 202 ASP A C 1
ATOM 1576 O O . ASP A 1 202 ? 2.348 9.984 20.75 1 98.5 202 ASP A O 1
ATOM 1580 N N . ARG A 1 203 ? 3.205 8.266 19.547 1 98.69 203 ARG A N 1
ATOM 1581 C CA . ARG A 1 203 ? 2.252 8.453 18.469 1 98.69 203 ARG A CA 1
ATOM 1582 C C . ARG A 1 203 ? 0.822 8.227 18.938 1 98.69 203 ARG A C 1
ATOM 1584 O O . ARG A 1 203 ? -0.087 8.969 18.562 1 98.69 203 ARG A O 1
ATOM 1591 N N . ILE A 1 204 ? 0.63 7.227 19.766 1 98.81 204 ILE A N 1
ATOM 1592 C CA . ILE A 1 204 ? -0.682 6.926 20.328 1 98.81 204 ILE A CA 1
ATOM 1593 C C . ILE A 1 204 ? -1.142 8.086 21.203 1 98.81 204 ILE A C 1
ATOM 1595 O O . ILE A 1 204 ? -2.289 8.523 21.109 1 98.81 204 ILE A O 1
ATOM 1599 N N . GLU A 1 205 ? -0.236 8.594 22.047 1 98.75 205 GLU A N 1
ATOM 1600 C CA . GLU A 1 205 ? -0.556 9.727 22.906 1 98.75 205 GLU A CA 1
ATOM 1601 C C . GLU A 1 205 ? -0.858 10.977 22.094 1 98.75 205 GLU A C 1
ATOM 1603 O O . GLU A 1 205 ? -1.726 11.773 22.453 1 98.75 205 GLU A O 1
ATOM 1608 N N . PHE A 1 206 ? -0.12 11.18 21.062 1 98.75 206 PHE A N 1
ATOM 1609 C CA . PHE A 1 206 ? -0.358 12.266 20.125 1 98.75 206 PHE A CA 1
ATOM 1610 C C . PHE A 1 206 ? -1.78 12.211 19.578 1 98.75 206 PHE A C 1
ATOM 1612 O O . PHE A 1 206 ? -2.512 13.203 19.641 1 98.75 206 PHE A O 1
ATOM 1619 N N . LEU A 1 207 ? -2.195 11.031 19.109 1 98.88 207 LEU A N 1
ATOM 1620 C CA . LEU A 1 207 ? -3.541 10.852 18.578 1 98.88 207 LEU A CA 1
ATOM 1621 C C . LEU A 1 207 ? -4.59 11.008 19.672 1 98.88 207 LEU A C 1
ATOM 1623 O O . LEU A 1 207 ? -5.66 11.57 19.438 1 98.88 207 LEU A O 1
ATOM 1627 N N . LEU A 1 208 ? -4.27 10.492 20.859 1 98.69 208 LEU A N 1
ATOM 1628 C CA . LEU A 1 208 ? -5.156 10.641 22.016 1 98.69 208 LEU A CA 1
ATOM 1629 C C . LEU A 1 208 ? -5.453 12.109 22.281 1 98.69 208 LEU A C 1
ATOM 1631 O O . LEU A 1 208 ? -6.602 12.477 22.531 1 98.69 208 LEU A O 1
ATOM 1635 N N . THR A 1 209 ? -4.422 12.914 22.25 1 98.5 209 THR A N 1
ATOM 1636 C CA . THR A 1 209 ? -4.539 14.344 22.547 1 98.5 209 THR A CA 1
ATOM 1637 C C . THR A 1 209 ? -5.465 15.023 21.531 1 98.5 209 THR A C 1
ATOM 1639 O O . THR A 1 209 ? -6.355 15.789 21.922 1 98.5 209 THR A O 1
ATOM 1642 N N . LEU A 1 210 ? -5.266 14.742 20.281 1 98.56 210 LEU A N 1
ATOM 1643 C CA . LEU A 1 210 ? -6.098 15.336 19.234 1 98.56 210 LEU A CA 1
ATOM 1644 C C . LEU A 1 210 ? -7.547 14.875 19.375 1 98.56 210 LEU A C 1
ATOM 1646 O O . LEU A 1 210 ? -8.469 15.688 19.344 1 98.56 210 LEU A O 1
ATOM 1650 N N . ALA A 1 211 ? -7.754 13.562 19.547 1 98.31 211 ALA A N 1
ATOM 1651 C CA . ALA A 1 211 ? -9.086 12.961 19.531 1 98.31 211 ALA A CA 1
ATOM 1652 C C . ALA A 1 211 ? -9.898 13.414 20.75 1 98.31 211 ALA A C 1
ATOM 1654 O O . ALA A 1 211 ? -11.133 13.453 20.688 1 98.31 211 ALA A O 1
ATOM 1655 N N . ASN A 1 212 ? -9.234 13.773 21.828 1 97.25 212 ASN A N 1
ATOM 1656 C CA . ASN A 1 212 ? -9.938 14.086 23.062 1 97.25 212 ASN A CA 1
ATOM 1657 C C . ASN A 1 212 ? -10.078 15.594 23.266 1 97.25 212 ASN A C 1
ATOM 1659 O O . ASN A 1 212 ? -10.484 16.047 24.328 1 97.25 212 ASN A O 1
ATOM 1663 N N . MET A 1 213 ? -9.672 16.422 22.297 1 95.94 213 MET A N 1
ATOM 1664 C CA . MET A 1 213 ? -10.039 17.828 22.344 1 95.94 213 MET A CA 1
ATOM 1665 C C . MET A 1 213 ? -11.547 17.984 22.438 1 95.94 213 MET A C 1
ATOM 1667 O O . MET A 1 213 ? -12.297 17.047 22.203 1 95.94 213 MET A O 1
ATOM 1671 N N . GLU A 1 214 ? -11.984 19.172 22.906 1 92.19 214 GLU A N 1
ATOM 1672 C CA . GLU A 1 214 ? -13.43 19.391 23 1 92.19 214 GLU A CA 1
ATOM 1673 C C . GLU A 1 214 ? -14.141 18.938 21.734 1 92.19 214 GLU A C 1
ATOM 1675 O O . GLU A 1 214 ? -15.164 18.266 21.797 1 92.19 214 GLU A O 1
ATOM 1680 N N . THR A 1 215 ? -13.594 19.344 20.719 1 94.25 215 THR A N 1
ATOM 1681 C CA . THR A 1 215 ? -13.914 18.828 19.391 1 94.25 215 THR A CA 1
ATOM 1682 C C . THR A 1 215 ? -12.641 18.469 18.641 1 94.25 215 THR A C 1
ATOM 1684 O O . THR A 1 215 ? -11.695 19.25 18.578 1 94.25 215 THR A O 1
ATOM 1687 N N . PRO A 1 216 ? -12.633 17.25 18.078 1 97.38 216 PRO A N 1
ATOM 1688 C CA . PRO A 1 216 ? -11.453 16.953 17.25 1 97.38 216 PRO A CA 1
ATOM 1689 C C . PRO A 1 216 ? -11.211 18.016 16.172 1 97.38 216 PRO A C 1
ATOM 1691 O O . PRO A 1 216 ? -12.156 18.656 15.711 1 97.38 216 PRO A O 1
ATOM 1694 N N . PRO A 1 217 ? -9.93 18.203 15.828 1 98.62 217 PRO A N 1
ATOM 1695 C CA . PRO A 1 217 ? -9.664 19.172 14.773 1 98.62 217 PRO A CA 1
ATOM 1696 C C . PRO A 1 217 ? -10.398 18.859 13.477 1 98.62 217 PRO A C 1
ATOM 1698 O O . PRO A 1 217 ? -10.578 17.688 13.125 1 98.62 217 PRO A O 1
ATOM 1701 N N . GLU A 1 218 ? -10.82 19.922 12.82 1 98.38 218 GLU A N 1
ATOM 1702 C CA . GLU A 1 218 ? -11.484 19.734 11.539 1 98.38 218 GLU A CA 1
ATOM 1703 C C . GLU A 1 218 ? -10.523 19.188 10.484 1 98.38 218 GLU A C 1
ATOM 1705 O O . GLU A 1 218 ? -10.938 18.469 9.578 1 98.38 218 GLU A O 1
ATOM 1710 N N . SER A 1 219 ? -9.297 19.531 10.586 1 98.38 219 SER A N 1
ATOM 1711 C CA . SER A 1 219 ? -8.227 19.047 9.719 1 98.38 219 SER A CA 1
ATOM 1712 C C . SER A 1 219 ? -7.023 18.578 10.531 1 98.38 219 SER A C 1
ATOM 1714 O O . SER A 1 219 ? -6.633 19.219 11.5 1 98.38 219 SER A O 1
ATOM 1716 N N . VAL A 1 220 ? -6.512 17.422 10.172 1 98.88 220 VAL A N 1
ATOM 1717 C CA . VAL A 1 220 ? -5.402 16.812 10.898 1 98.88 220 VAL A CA 1
ATOM 1718 C C . VAL A 1 220 ? -4.266 16.5 9.93 1 98.88 220 VAL A C 1
ATOM 1720 O O . VAL A 1 220 ? -4.246 15.422 9.32 1 98.88 220 VAL A O 1
ATOM 1723 N N . PRO A 1 221 ? -3.322 17.391 9.789 1 98.75 221 PRO A N 1
ATOM 1724 C CA . PRO A 1 221 ? -2.143 17.047 8.984 1 98.75 221 PRO A CA 1
ATOM 1725 C C . PRO A 1 221 ? -1.228 16.047 9.672 1 98.75 221 PRO A C 1
ATOM 1727 O O . PRO A 1 221 ? -0.874 16.219 10.844 1 98.75 221 PRO A O 1
ATOM 1730 N N . ILE A 1 222 ? -0.918 15.008 9.031 1 98.75 222 ILE A N 1
ATOM 1731 C CA . ILE A 1 222 ? 0.072 14.031 9.469 1 98.75 222 ILE A CA 1
ATOM 1732 C C . ILE A 1 222 ? 1.271 14.055 8.523 1 98.75 222 ILE A C 1
ATOM 1734 O O . ILE A 1 222 ? 1.174 13.609 7.375 1 98.75 222 ILE A O 1
ATOM 1738 N N . ASN A 1 223 ? 2.361 14.609 9.023 1 98.31 223 ASN A N 1
ATOM 1739 C CA . ASN A 1 223 ? 3.598 14.75 8.266 1 98.31 223 ASN A CA 1
ATOM 1740 C C . ASN A 1 223 ? 4.566 13.609 8.555 1 98.31 223 ASN A C 1
ATOM 1742 O O . ASN A 1 223 ? 4.543 13.031 9.648 1 98.31 223 ASN A O 1
ATOM 1746 N N . ARG A 1 224 ? 5.266 13.227 7.586 1 98.25 224 ARG A N 1
ATOM 1747 C CA . ARG A 1 224 ? 6.477 12.438 7.746 1 98.25 224 ARG A CA 1
ATOM 1748 C C . ARG A 1 224 ? 7.723 13.32 7.684 1 98.25 224 ARG A C 1
ATOM 1750 O O . ARG A 1 224 ? 7.91 14.062 6.723 1 98.25 224 ARG A O 1
ATOM 1757 N N . LEU A 1 225 ? 8.555 13.234 8.633 1 98.31 225 LEU A N 1
ATOM 1758 C CA . LEU A 1 225 ? 9.688 14.148 8.766 1 98.31 225 LEU A CA 1
ATOM 1759 C C . LEU A 1 225 ? 10.516 14.188 7.488 1 98.31 225 LEU A C 1
ATOM 1761 O O . LEU A 1 225 ? 10.859 13.141 6.938 1 98.31 225 LEU A O 1
ATOM 1765 N N . ILE A 1 226 ? 10.758 15.344 7.02 1 97.69 226 ILE A N 1
ATOM 1766 C CA . ILE A 1 226 ? 11.812 15.602 6.051 1 97.69 226 ILE A CA 1
ATOM 1767 C C . ILE A 1 226 ? 13.07 16.078 6.777 1 97.69 226 ILE A C 1
ATOM 1769 O O . ILE A 1 226 ? 13.125 17.203 7.266 1 97.69 226 ILE A O 1
ATOM 1773 N N . PRO A 1 227 ? 14.023 15.227 6.871 1 97.5 227 PRO A N 1
ATOM 1774 C CA . PRO A 1 227 ? 15.25 15.719 7.504 1 97.5 227 PRO A CA 1
ATOM 1775 C C . PRO A 1 227 ? 15.906 16.844 6.719 1 97.5 227 PRO A C 1
ATOM 1777 O O . PRO A 1 227 ? 16.062 16.75 5.5 1 97.5 227 PRO A O 1
ATOM 1780 N N . VAL A 1 228 ? 16.234 17.906 7.453 1 97.69 228 VAL A N 1
ATOM 1781 C CA . VAL A 1 228 ? 16.844 19.062 6.805 1 97.69 228 VAL A CA 1
ATOM 1782 C C . VAL A 1 228 ? 18.25 19.281 7.363 1 97.69 228 VAL A C 1
ATOM 1784 O O . VAL A 1 228 ? 18.438 19.391 8.578 1 97.69 228 VAL A O 1
ATOM 1787 N N . GLU A 1 229 ? 19.234 19.344 6.445 1 98.06 229 GLU A N 1
ATOM 1788 C CA . GLU A 1 229 ? 20.609 19.609 6.855 1 98.06 229 GLU A CA 1
ATOM 1789 C C . GLU A 1 229 ? 20.703 20.906 7.66 1 98.06 229 GLU A C 1
ATOM 1791 O O . GLU A 1 229 ? 20.078 21.906 7.312 1 98.06 229 GLU A O 1
ATOM 1796 N N . GLY A 1 230 ? 21.438 20.859 8.742 1 98.25 230 GLY A N 1
ATOM 1797 C CA . GLY A 1 230 ? 21.625 22.016 9.594 1 98.25 230 GLY A CA 1
ATOM 1798 C C . GLY A 1 230 ? 20.734 22 10.828 1 98.25 230 GLY A C 1
ATOM 1799 O O . GLY A 1 230 ? 20.984 22.75 11.773 1 98.25 230 GLY A O 1
ATOM 1800 N N . THR A 1 231 ? 19.719 21.188 10.82 1 98.44 231 THR A N 1
ATOM 1801 C CA . THR A 1 231 ? 18.828 21.078 11.969 1 98.44 231 THR A CA 1
ATOM 1802 C C . THR A 1 231 ? 19.266 19.922 12.875 1 98.44 231 THR A C 1
ATOM 1804 O O . THR A 1 231 ? 19.984 19.031 12.453 1 98.44 231 THR A O 1
ATOM 1807 N N . PRO A 1 232 ? 18.797 19.906 14.086 1 98.12 232 PRO A N 1
ATOM 1808 C CA . PRO A 1 232 ? 19.109 18.812 15.016 1 98.12 232 PRO A CA 1
ATOM 1809 C C . PRO A 1 232 ? 18.641 17.453 14.516 1 98.12 232 PRO A C 1
ATOM 1811 O O . PRO A 1 232 ? 19.203 16.422 14.883 1 98.12 232 PRO A O 1
ATOM 1814 N N . LEU A 1 233 ? 17.672 17.406 13.656 1 98.25 233 LEU A N 1
ATOM 1815 C CA . LEU A 1 233 ? 17.078 16.141 13.234 1 98.25 233 LEU A CA 1
ATOM 1816 C C . LEU A 1 233 ? 17.484 15.805 11.805 1 98.25 233 LEU A C 1
ATOM 1818 O O . LEU A 1 233 ? 16.797 15.031 11.133 1 98.25 233 LEU A O 1
ATOM 1822 N N . ALA A 1 234 ? 18.562 16.391 11.383 1 97.88 234 ALA A N 1
ATOM 1823 C CA . ALA A 1 234 ? 19.047 16.203 10.016 1 97.88 234 ALA A CA 1
ATOM 1824 C C . ALA A 1 234 ? 19.328 14.727 9.727 1 97.88 234 ALA A C 1
ATOM 1826 O O . ALA A 1 234 ? 19.25 14.289 8.578 1 97.88 234 ALA A O 1
ATOM 1827 N N . GLN A 1 235 ? 19.594 13.945 10.797 1 97 235 GLN A N 1
ATOM 1828 C CA . GLN A 1 235 ? 19.984 12.555 10.594 1 97 235 GLN A CA 1
ATOM 1829 C C . GLN A 1 235 ? 18.938 11.609 11.195 1 97 235 GLN A C 1
ATOM 1831 O O . GLN A 1 235 ? 19.234 10.438 11.445 1 97 235 GLN A O 1
ATOM 1836 N N . ALA A 1 236 ? 17.797 12.164 11.438 1 96.19 236 ALA A N 1
ATOM 1837 C CA . ALA A 1 236 ? 16.734 11.336 12.008 1 96.19 236 ALA A CA 1
ATOM 1838 C C . ALA A 1 236 ? 16.359 10.203 11.062 1 96.19 236 ALA A C 1
ATOM 1840 O O . ALA A 1 236 ? 16.344 10.383 9.844 1 96.19 236 ALA A O 1
ATOM 1841 N N . GLU A 1 237 ? 16.109 9.055 11.641 1 92.56 237 GLU A N 1
ATOM 1842 C CA . GLU A 1 237 ? 15.656 7.914 10.852 1 92.56 237 GLU A CA 1
ATOM 1843 C C . GLU A 1 237 ? 14.234 8.133 10.336 1 92.56 237 GLU A C 1
ATOM 1845 O O . GLU A 1 237 ? 13.367 8.594 11.078 1 92.56 237 GLU A O 1
ATOM 1850 N N . ARG A 1 238 ? 14.039 7.773 9.133 1 92.19 238 ARG A N 1
ATOM 1851 C CA . ARG A 1 238 ? 12.719 7.906 8.531 1 92.19 238 ARG A CA 1
ATOM 1852 C C . ARG A 1 238 ? 11.734 6.91 9.141 1 92.19 238 ARG A C 1
ATOM 1854 O O . ARG A 1 238 ? 12.078 5.742 9.359 1 92.19 238 ARG A O 1
ATOM 1861 N N . VAL A 1 239 ? 10.562 7.363 9.406 1 95.56 239 VAL A N 1
ATOM 1862 C CA . VAL A 1 239 ? 9.523 6.461 9.883 1 95.56 239 VAL A CA 1
ATOM 1863 C C . VAL A 1 239 ? 9.18 5.445 8.805 1 95.56 239 VAL A C 1
ATOM 1865 O O . VAL A 1 239 ? 9.008 5.809 7.637 1 95.56 239 VAL A O 1
ATOM 1868 N N . GLU A 1 240 ? 9.078 4.184 9.18 1 95.5 240 GLU A N 1
ATOM 1869 C CA . GLU A 1 240 ? 8.703 3.125 8.25 1 95.5 240 GLU A CA 1
ATOM 1870 C C . GLU A 1 240 ? 7.297 3.348 7.695 1 95.5 240 GLU A C 1
ATOM 1872 O O . GLU A 1 240 ? 6.41 3.816 8.414 1 95.5 240 GLU A O 1
ATOM 1877 N N . GLY A 1 241 ? 7.098 2.986 6.438 1 97.88 241 GLY A N 1
ATOM 1878 C CA . GLY A 1 241 ? 5.844 3.232 5.742 1 97.88 241 GLY A CA 1
ATOM 1879 C C . GLY A 1 241 ? 4.645 2.602 6.43 1 97.88 241 GLY A C 1
ATOM 1880 O O . GLY A 1 241 ? 3.604 3.24 6.582 1 97.88 241 GLY A O 1
ATOM 1881 N N . ILE A 1 242 ? 4.77 1.399 6.898 1 98.19 242 ILE A N 1
ATOM 1882 C CA . ILE A 1 242 ? 3.662 0.68 7.52 1 98.19 242 ILE A CA 1
ATOM 1883 C C . ILE A 1 242 ? 3.234 1.394 8.797 1 98.19 242 ILE A C 1
ATOM 1885 O O . ILE A 1 242 ? 2.041 1.493 9.094 1 98.19 242 ILE A O 1
ATOM 1889 N N . GLU A 1 243 ? 4.188 1.9 9.555 1 97.81 243 GLU A N 1
ATOM 1890 C CA . GLU A 1 243 ? 3.896 2.641 10.781 1 97.81 243 GLU A CA 1
ATOM 1891 C C . GLU A 1 243 ? 3.158 3.941 10.477 1 97.81 243 GLU A C 1
ATOM 1893 O O . GLU A 1 243 ? 2.246 4.328 11.211 1 97.81 243 GLU A O 1
ATOM 1898 N N . LEU A 1 244 ? 3.58 4.637 9.453 1 98.62 244 LEU A N 1
ATOM 1899 C CA . LEU A 1 244 ? 2.869 5.832 9.008 1 98.62 244 LEU A CA 1
ATOM 1900 C C . LEU A 1 244 ? 1.411 5.512 8.695 1 98.62 244 LEU A C 1
ATOM 1902 O O . LEU A 1 244 ? 0.506 6.207 9.164 1 98.62 244 LEU A O 1
ATOM 1906 N N . VAL A 1 245 ? 1.216 4.438 7.941 1 98.88 245 VAL A N 1
ATOM 1907 C CA . VAL A 1 245 ? -0.129 4.043 7.535 1 98.88 245 VAL A CA 1
ATOM 1908 C C . VAL A 1 245 ? -0.956 3.68 8.766 1 98.88 245 VAL A C 1
ATOM 1910 O O . VAL A 1 245 ? -2.135 4.027 8.852 1 98.88 245 VAL A O 1
ATOM 1913 N N . ARG A 1 246 ? -0.365 2.971 9.734 1 98.75 246 ARG A N 1
ATOM 1914 C CA . ARG A 1 246 ? -1.039 2.629 10.984 1 98.75 246 ARG A CA 1
ATOM 1915 C C . ARG A 1 246 ? -1.522 3.883 11.711 1 98.75 246 ARG A C 1
ATOM 1917 O O . ARG A 1 246 ? -2.633 3.908 12.242 1 98.75 246 ARG A O 1
ATOM 1924 N N . THR A 1 247 ? -0.696 4.859 11.719 1 98.88 247 THR A N 1
ATOM 1925 C CA . THR A 1 247 ? -1.034 6.105 12.398 1 98.88 247 THR A CA 1
ATOM 1926 C C . THR A 1 247 ? -2.207 6.793 11.703 1 98.88 247 THR A C 1
ATOM 1928 O O . THR A 1 247 ? -3.148 7.242 12.359 1 98.88 247 THR A O 1
ATOM 1931 N N . ILE A 1 248 ? -2.18 6.848 10.406 1 98.94 248 ILE A N 1
ATOM 1932 C CA . ILE A 1 248 ? -3.234 7.488 9.625 1 98.94 248 ILE A CA 1
ATOM 1933 C C . ILE A 1 248 ? -4.543 6.723 9.805 1 98.94 248 ILE A C 1
ATOM 1935 O O . ILE A 1 248 ? -5.598 7.328 10.016 1 98.94 248 ILE A O 1
ATOM 1939 N N . ALA A 1 249 ? -4.461 5.395 9.727 1 98.94 249 ALA A N 1
ATOM 1940 C CA . ALA A 1 249 ? -5.652 4.566 9.906 1 98.94 249 ALA A CA 1
ATOM 1941 C C . ALA A 1 249 ? -6.266 4.777 11.281 1 98.94 249 ALA A C 1
ATOM 1943 O O . ALA A 1 249 ? -7.484 4.906 11.414 1 98.94 249 ALA A O 1
ATOM 1944 N N . THR A 1 250 ? -5.449 4.801 12.281 1 98.94 250 THR A N 1
ATOM 1945 C CA . THR A 1 250 ? -5.926 5.02 13.641 1 98.94 250 THR A CA 1
ATOM 1946 C C . THR A 1 250 ? -6.547 6.406 13.781 1 98.94 250 THR A C 1
ATOM 1948 O O . THR A 1 250 ? -7.602 6.562 14.406 1 98.94 250 THR A O 1
ATOM 1951 N N . ALA A 1 251 ? -5.895 7.402 13.195 1 98.94 251 ALA A N 1
ATOM 1952 C CA . ALA A 1 251 ? -6.453 8.75 13.211 1 98.94 251 ALA A CA 1
ATOM 1953 C C . ALA A 1 251 ? -7.855 8.773 12.617 1 98.94 251 ALA A C 1
ATOM 1955 O O . ALA A 1 251 ? -8.766 9.398 13.164 1 98.94 251 ALA A O 1
ATOM 1956 N N . ARG A 1 252 ? -8.078 8.086 11.484 1 98.94 252 ARG A N 1
ATOM 1957 C CA . ARG A 1 252 ? -9.383 8.023 10.828 1 98.94 252 ARG A CA 1
ATOM 1958 C C . ARG A 1 252 ? -10.422 7.395 11.75 1 98.94 252 ARG A C 1
ATOM 1960 O O . ARG A 1 252 ? -11.555 7.883 11.836 1 98.94 252 ARG A O 1
ATOM 1967 N N . ILE A 1 253 ? -10.031 6.352 12.414 1 98.88 253 ILE A N 1
ATOM 1968 C CA . ILE A 1 253 ? -10.953 5.652 13.297 1 98.88 253 ILE A CA 1
ATOM 1969 C C . ILE A 1 253 ? -11.328 6.551 14.477 1 98.88 253 ILE A C 1
ATOM 1971 O O . ILE A 1 253 ? -12.492 6.625 14.867 1 98.88 253 ILE A O 1
ATOM 1975 N N . LEU A 1 254 ? -10.344 7.281 15.039 1 98.75 254 LEU A N 1
ATOM 1976 C CA . LEU A 1 254 ? -10.562 8.094 16.234 1 98.75 254 LEU A CA 1
ATOM 1977 C C . LEU A 1 254 ? -11.32 9.367 15.898 1 98.75 254 LEU A C 1
ATOM 1979 O O . LEU A 1 254 ? -12.094 9.875 16.719 1 98.75 254 LEU A O 1
ATOM 1983 N N . MET A 1 255 ? -11.086 9.914 14.719 1 98.62 255 MET A N 1
ATOM 1984 C CA . MET A 1 255 ? -11.648 11.188 14.281 1 98.62 255 MET A CA 1
ATOM 1985 C C . MET A 1 255 ? -12.328 11.047 12.922 1 98.62 255 MET A C 1
ATOM 1987 O O . MET A 1 255 ? -11.875 11.625 11.938 1 98.62 255 MET A O 1
ATOM 1991 N N . PRO A 1 256 ? -13.438 10.391 12.867 1 98.62 256 PRO A N 1
ATOM 1992 C CA . PRO A 1 256 ? -14.062 9.938 11.617 1 98.62 256 PRO A CA 1
ATOM 1993 C C . PRO A 1 256 ? -14.484 11.094 10.719 1 98.62 256 PRO A C 1
ATOM 1995 O O . PRO A 1 256 ? -14.531 10.938 9.492 1 98.62 256 PRO A O 1
ATOM 1998 N N . LYS A 1 257 ? -14.727 12.227 11.242 1 98.38 257 LYS A N 1
ATOM 1999 C CA . LYS A 1 257 ? -15.266 13.328 10.445 1 98.38 257 LYS A CA 1
ATOM 2000 C C . LYS A 1 257 ? -14.164 14.289 10.016 1 98.38 257 LYS A C 1
ATOM 2002 O O . LYS A 1 257 ? -14.375 15.141 9.156 1 98.38 257 LYS A O 1
ATOM 2007 N N . SER A 1 258 ? -12.961 14.211 10.609 1 98.69 258 SER A N 1
ATOM 2008 C CA . SER A 1 258 ? -11.852 15.117 10.312 1 98.69 258 SER A CA 1
ATOM 2009 C C . SER A 1 258 ? -11.273 14.852 8.93 1 98.69 258 SER A C 1
ATOM 2011 O O . SER A 1 258 ? -11.281 13.711 8.453 1 98.69 258 SER A O 1
ATOM 2013 N N . ALA A 1 259 ? -10.812 15.922 8.297 1 98.38 259 ALA A N 1
ATOM 2014 C CA . ALA A 1 259 ? -9.945 15.734 7.137 1 98.38 259 ALA A CA 1
ATOM 2015 C C . ALA A 1 259 ? -8.531 15.359 7.562 1 98.38 259 ALA A C 1
ATOM 2017 O O . ALA A 1 259 ? -7.879 16.109 8.297 1 98.38 259 ALA A O 1
ATOM 2018 N N . ILE A 1 260 ? -8.125 14.195 7.199 1 98.88 260 ILE A N 1
ATOM 2019 C CA . ILE A 1 260 ? -6.754 13.781 7.473 1 98.88 260 ILE A CA 1
ATOM 2020 C C . ILE A 1 260 ? -5.867 14.109 6.273 1 98.88 260 ILE A C 1
ATOM 2022 O O . ILE A 1 260 ? -6.117 13.633 5.16 1 98.88 260 ILE A O 1
ATOM 2026 N N . ARG A 1 261 ? -4.859 14.906 6.461 1 98.69 261 ARG A N 1
ATOM 2027 C CA . ARG A 1 261 ? -4.02 15.375 5.363 1 98.69 261 ARG A CA 1
ATOM 2028 C C . ARG A 1 261 ? -2.67 14.672 5.363 1 98.69 261 ARG A C 1
ATOM 2030 O O . ARG A 1 261 ? -1.938 14.719 6.355 1 98.69 261 ARG A O 1
ATOM 2037 N N . LEU A 1 262 ? -2.389 13.953 4.242 1 98.25 262 LEU A N 1
ATOM 2038 C CA . LEU A 1 262 ? -1.029 13.484 3.992 1 98.25 262 LEU A CA 1
ATOM 2039 C C . LEU A 1 262 ? -0.167 14.602 3.416 1 98.25 262 LEU A C 1
ATOM 2041 O O . LEU A 1 262 ? -0.379 15.031 2.281 1 98.25 262 LEU A O 1
ATOM 2045 N N . THR A 1 263 ? 0.83 15.023 4.125 1 94.69 263 THR A N 1
ATOM 2046 C CA . THR A 1 263 ? 1.492 16.266 3.73 1 94.69 263 THR A CA 1
ATOM 2047 C C . THR A 1 263 ? 2.992 16.047 3.559 1 94.69 263 THR A C 1
ATOM 2049 O O . THR A 1 263 ? 3.424 15.375 2.615 1 94.69 263 THR A O 1
ATOM 2052 N N . ALA A 1 264 ? 3.781 16.625 4.438 1 93 264 ALA A N 1
ATOM 2053 C CA . ALA A 1 264 ? 5.23 16.609 4.262 1 93 264 ALA A CA 1
ATOM 2054 C C . ALA A 1 264 ? 5.758 15.18 4.172 1 93 264 ALA A C 1
ATOM 2056 O O . ALA A 1 264 ? 5.293 14.297 4.891 1 93 264 ALA A O 1
ATOM 2057 N N . GLY A 1 265 ? 6.723 14.992 3.281 1 96.75 265 GLY A N 1
ATOM 2058 C CA . GLY A 1 265 ? 7.398 13.711 3.172 1 96.75 265 GLY A CA 1
ATOM 2059 C C . GLY A 1 265 ? 6.957 12.906 1.965 1 96.75 265 GLY A C 1
ATOM 2060 O O . GLY A 1 265 ? 7.555 11.875 1.647 1 96.75 265 GLY A O 1
ATOM 2061 N N . ARG A 1 266 ? 5.992 13.414 1.153 1 97.69 266 ARG A N 1
ATOM 2062 C CA . ARG A 1 266 ? 5.41 12.648 0.056 1 97.69 266 ARG A CA 1
ATOM 2063 C C . ARG A 1 266 ? 6.422 12.453 -1.071 1 97.69 266 ARG A C 1
ATOM 2065 O O . ARG A 1 266 ? 6.352 11.469 -1.809 1 97.69 266 ARG A O 1
ATOM 2072 N N . THR A 1 267 ? 7.379 13.398 -1.221 1 96.75 267 THR A N 1
ATOM 2073 C CA . THR 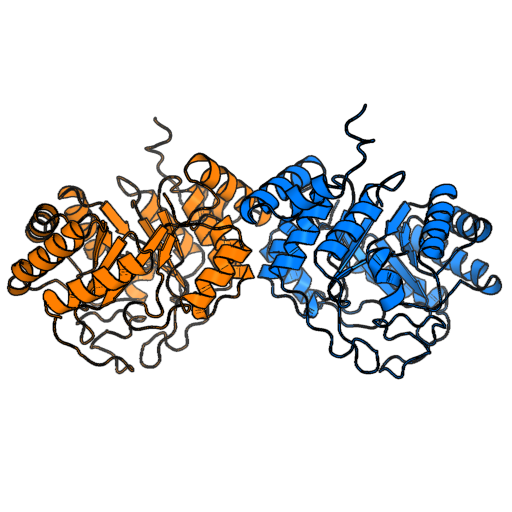A 1 267 ? 8.367 13.305 -2.293 1 96.75 267 THR A CA 1
ATOM 2074 C C . THR A 1 267 ? 9.156 12 -2.189 1 96.75 267 THR A C 1
ATOM 2076 O O . THR A 1 267 ? 9.586 11.445 -3.203 1 96.75 267 THR A O 1
ATOM 2079 N N . GLU A 1 268 ? 9.297 11.531 -0.975 1 95.75 268 GLU A N 1
ATOM 2080 C CA . GLU A 1 268 ? 10.102 10.328 -0.762 1 95.75 268 GLU A CA 1
ATOM 2081 C C . GLU A 1 268 ? 9.219 9.086 -0.654 1 95.75 268 GLU A C 1
ATOM 2083 O O . GLU A 1 268 ? 9.711 7.988 -0.387 1 95.75 268 GLU A O 1
ATOM 2088 N N . MET A 1 269 ? 7.977 9.219 -0.815 1 97.56 269 MET A N 1
ATOM 2089 C CA . MET A 1 269 ? 7.062 8.086 -0.718 1 97.56 269 MET A CA 1
ATOM 2090 C C . MET A 1 269 ? 6.863 7.43 -2.08 1 97.56 269 MET A C 1
ATOM 2092 O O . MET A 1 269 ? 6.758 8.117 -3.098 1 97.56 269 MET A O 1
ATOM 2096 N N . SER A 1 270 ? 6.855 6.125 -2.059 1 97.62 270 SER A N 1
ATOM 2097 C CA . SER A 1 270 ? 6.453 5.414 -3.268 1 97.62 270 SER A CA 1
ATOM 2098 C C . SER A 1 270 ? 4.977 5.641 -3.576 1 97.62 270 SER A C 1
ATOM 2100 O O . SER A 1 270 ? 4.215 6.07 -2.707 1 97.62 270 SER A O 1
ATOM 2102 N N . ASP A 1 271 ? 4.555 5.387 -4.789 1 97.88 271 ASP A N 1
ATOM 2103 C CA . ASP A 1 271 ? 3.145 5.434 -5.156 1 97.88 271 ASP A CA 1
ATOM 2104 C C . ASP A 1 271 ? 2.316 4.488 -4.293 1 97.88 271 ASP A C 1
ATOM 2106 O O . ASP A 1 271 ? 1.211 4.832 -3.869 1 97.88 271 ASP A O 1
ATOM 2110 N N . GLU A 1 272 ? 2.875 3.33 -3.99 1 98.56 272 GLU A N 1
ATOM 2111 C CA . GLU A 1 272 ? 2.17 2.322 -3.203 1 98.56 272 GLU A CA 1
ATOM 2112 C C . GLU A 1 272 ? 1.946 2.797 -1.771 1 98.56 272 GLU A C 1
ATOM 2114 O O . GLU A 1 272 ? 0.877 2.576 -1.197 1 98.56 272 GLU A O 1
ATOM 2119 N N . LEU A 1 273 ? 2.98 3.443 -1.209 1 98.62 273 LEU A N 1
ATOM 2120 C CA . LEU A 1 273 ? 2.832 3.967 0.145 1 98.62 273 LEU A CA 1
ATOM 2121 C C . LEU A 1 273 ? 1.767 5.059 0.193 1 98.62 273 LEU A C 1
ATOM 2123 O O . LEU A 1 273 ? 0.919 5.062 1.088 1 98.62 273 LEU A O 1
ATOM 2127 N N . GLN A 1 274 ? 1.8 5.977 -0.748 1 98.75 274 GLN A N 1
ATOM 2128 C CA . GLN A 1 274 ? 0.782 7.02 -0.783 1 98.75 274 GLN A CA 1
ATOM 2129 C C . GLN A 1 274 ? -0.61 6.426 -0.974 1 98.75 274 GLN A C 1
ATOM 2131 O O . GLN A 1 274 ? -1.564 6.836 -0.311 1 98.75 274 GLN A O 1
ATOM 2136 N N . ALA A 1 275 ? -0.712 5.418 -1.898 1 98.81 275 ALA A N 1
ATOM 2137 C CA . ALA A 1 275 ? -1.994 4.754 -2.115 1 98.81 275 ALA A CA 1
ATOM 2138 C C . ALA A 1 275 ? -2.521 4.145 -0.818 1 98.81 275 ALA A C 1
ATOM 2140 O O . ALA A 1 275 ? -3.709 4.262 -0.508 1 98.81 275 ALA A O 1
ATOM 2141 N N . LEU A 1 276 ? -1.637 3.51 -0.058 1 98.88 276 LEU A N 1
ATOM 2142 C CA . LEU A 1 276 ? -1.998 2.914 1.224 1 98.88 276 LEU A CA 1
ATOM 2143 C C . LEU A 1 276 ? -2.5 3.977 2.195 1 98.88 276 LEU A C 1
ATOM 2145 O O . LEU A 1 276 ? -3.486 3.76 2.904 1 98.88 276 LEU A O 1
ATOM 2149 N N . CYS A 1 277 ? -1.837 5.098 2.213 1 98.88 277 CYS A N 1
ATOM 2150 C CA . CYS A 1 277 ? -2.234 6.188 3.1 1 98.88 277 CYS A CA 1
ATOM 2151 C C . CYS A 1 277 ? -3.623 6.703 2.742 1 98.88 277 CYS A C 1
ATOM 2153 O O . CYS A 1 277 ? -4.457 6.918 3.623 1 98.88 277 CYS A O 1
ATOM 2155 N N . TYR A 1 278 ? -3.881 6.914 1.426 1 98.88 278 TYR A N 1
ATOM 2156 C CA . TYR A 1 278 ? -5.191 7.379 0.987 1 98.88 278 TYR A CA 1
ATOM 2157 C C . TYR A 1 278 ? -6.273 6.363 1.33 1 98.88 278 TYR A C 1
ATOM 2159 O O . TYR A 1 278 ? -7.363 6.734 1.777 1 98.88 278 TYR A O 1
ATOM 2167 N N . PHE A 1 279 ? -6.004 5.121 1.193 1 98.94 279 PHE A N 1
ATOM 2168 C CA . PHE A 1 279 ? -6.965 4.082 1.542 1 98.94 279 PHE A CA 1
ATOM 2169 C C . PHE A 1 279 ? -7.219 4.062 3.045 1 98.94 279 PHE A C 1
ATOM 2171 O O . PHE A 1 279 ? -8.352 3.842 3.486 1 98.94 279 PHE A O 1
ATOM 2178 N N . ALA A 1 280 ? -6.176 4.293 3.842 1 98.88 280 ALA A N 1
ATOM 2179 C CA . ALA A 1 280 ? -6.246 4.219 5.301 1 98.88 280 ALA A CA 1
ATOM 2180 C C . ALA A 1 280 ? -7.109 5.344 5.867 1 98.88 280 ALA A C 1
ATOM 2182 O O . ALA A 1 280 ? -7.602 5.25 6.992 1 98.88 280 ALA A O 1
ATOM 2183 N N . GLY A 1 281 ? -7.191 6.477 5.059 1 98.75 281 GLY A N 1
ATOM 2184 C CA . GLY A 1 281 ? -8.102 7.496 5.551 1 98.75 281 GLY A CA 1
ATOM 2185 C C . GLY A 1 281 ? -7.656 8.906 5.211 1 98.75 281 GLY A C 1
ATOM 2186 O O . GLY A 1 281 ? -8.398 9.867 5.434 1 98.75 281 GLY A O 1
ATOM 2187 N N . ALA A 1 282 ? -6.418 9.062 4.695 1 98.88 282 ALA A N 1
ATOM 2188 C CA . ALA A 1 282 ? -5.973 10.398 4.289 1 98.88 282 ALA A CA 1
ATOM 2189 C C . ALA A 1 282 ? -6.793 10.914 3.113 1 98.88 282 ALA A C 1
ATOM 2191 O O . ALA A 1 282 ? -6.879 10.258 2.072 1 98.88 282 ALA A O 1
ATOM 2192 N N . ASN A 1 283 ? -7.414 12.07 3.248 1 98.62 283 ASN A N 1
ATOM 2193 C CA . ASN A 1 283 ? -8.273 12.578 2.184 1 98.62 283 ASN A CA 1
ATOM 2194 C C . ASN A 1 283 ? -8.008 14.055 1.912 1 98.62 283 ASN A C 1
ATOM 2196 O O . ASN A 1 283 ? -8.914 14.789 1.501 1 98.62 283 ASN A O 1
ATOM 2200 N N . SER A 1 284 ? -6.801 14.469 2.16 1 98.38 284 SER A N 1
ATOM 2201 C CA . SER A 1 284 ? -6.332 15.812 1.842 1 98.38 284 SER A CA 1
ATOM 2202 C C . SER A 1 284 ? -4.832 15.82 1.552 1 98.38 284 SER A C 1
ATOM 2204 O O . SER A 1 284 ? -4.082 15.031 2.127 1 98.38 284 SER A O 1
ATOM 2206 N N . VAL A 1 285 ? -4.434 16.672 0.633 1 98.19 285 VAL A N 1
ATOM 2207 C CA . VAL A 1 285 ? -3.018 16.828 0.31 1 98.19 285 VAL A CA 1
ATOM 2208 C C . VAL A 1 285 ? -2.723 18.281 -0.015 1 98.19 285 VAL A C 1
ATOM 2210 O O . VAL A 1 285 ? -3.625 19.047 -0.384 1 98.19 285 VAL A O 1
ATOM 2213 N N . PHE A 1 286 ? -1.483 18.656 0.171 1 97.62 286 PHE A N 1
ATOM 2214 C CA . PHE A 1 286 ? -0.991 19.859 -0.476 1 97.62 286 PHE A CA 1
ATOM 2215 C C . PHE A 1 286 ? -0.551 19.578 -1.906 1 97.62 286 PHE A C 1
ATOM 2217 O O . PHE A 1 286 ? 0.258 18.672 -2.141 1 97.62 286 PHE A O 1
ATOM 2224 N N . ILE A 1 287 ? -1.073 20.297 -2.797 1 95.94 287 ILE A N 1
ATOM 2225 C CA . ILE A 1 287 ? -0.592 20.203 -4.172 1 95.94 287 ILE A CA 1
ATOM 2226 C C . ILE A 1 287 ? 0.335 21.375 -4.477 1 95.94 287 ILE A C 1
ATOM 2228 O O . ILE A 1 287 ? 0.335 22.375 -3.754 1 95.94 287 ILE A O 1
ATOM 2232 N N . GLY A 1 288 ? 1.059 21.234 -5.543 1 93.75 288 GLY A N 1
ATOM 2233 C CA . GLY A 1 288 ? 2.109 22.203 -5.848 1 93.75 288 GLY A CA 1
ATOM 2234 C C . GLY A 1 288 ? 3.502 21.656 -5.566 1 93.75 288 GLY A C 1
ATOM 2235 O O . GLY A 1 288 ? 3.67 20.734 -4.766 1 93.75 288 GLY A O 1
ATOM 2236 N N . ASP A 1 289 ? 4.535 22.281 -6.023 1 93.25 289 ASP A N 1
ATOM 2237 C CA . ASP A 1 289 ? 5.875 21.703 -6.078 1 93.25 289 ASP A CA 1
ATOM 2238 C C . ASP A 1 289 ? 6.648 21.984 -4.789 1 93.25 289 ASP A C 1
ATOM 2240 O O . ASP A 1 289 ? 7.715 21.406 -4.562 1 93.25 289 ASP A O 1
ATOM 2244 N N . LYS A 1 290 ? 6.012 22.906 -3.953 1 94.94 290 LYS A N 1
ATOM 2245 C CA . LYS A 1 290 ? 6.691 23.281 -2.719 1 94.94 290 LYS A CA 1
ATOM 2246 C C . LYS A 1 290 ? 5.707 23.375 -1.556 1 94.94 290 LYS A C 1
ATOM 2248 O O . LYS A 1 290 ? 4.551 23.766 -1.741 1 94.94 290 LYS A O 1
ATOM 2253 N N . LEU A 1 291 ? 6.215 22.969 -0.4 1 96.31 291 LEU A N 1
ATOM 2254 C CA . LEU A 1 291 ? 5.504 23.312 0.831 1 96.31 291 LEU A CA 1
ATOM 2255 C C . LEU A 1 291 ? 5.867 24.703 1.309 1 96.31 291 LEU A C 1
ATOM 2257 O O . LEU A 1 291 ? 5.809 25.672 0.535 1 96.31 291 LEU A O 1
ATOM 2261 N N . LEU A 1 292 ? 6.211 24.844 2.566 1 95.69 292 LEU A N 1
ATOM 2262 C CA . LEU A 1 292 ? 6.691 26.156 2.967 1 95.69 292 LEU A CA 1
ATOM 2263 C C . LEU A 1 292 ? 8.094 26.406 2.424 1 95.69 292 LEU A C 1
ATOM 2265 O O . LEU A 1 292 ? 8.344 27.453 1.811 1 95.69 292 LEU A O 1
ATOM 2269 N N . THR A 1 293 ? 9 25.359 2.648 1 96.69 293 THR A N 1
ATOM 2270 C CA . THR A 1 293 ? 10.383 25.562 2.23 1 96.69 293 THR A CA 1
ATOM 2271 C C . THR A 1 293 ? 10.93 24.312 1.551 1 96.69 293 THR A C 1
ATOM 2273 O O . THR A 1 293 ? 11.953 24.359 0.876 1 96.69 293 THR A O 1
ATOM 2276 N N . GLU A 1 294 ? 10.289 23.219 1.722 1 96.75 294 GLU A N 1
ATOM 2277 C CA . GLU A 1 294 ? 10.797 21.938 1.217 1 96.75 294 GLU A CA 1
ATOM 2278 C C . GLU A 1 294 ? 10.023 21.484 -0.017 1 96.75 294 GLU A C 1
ATOM 2280 O O . GLU A 1 294 ? 8.93 21.984 -0.286 1 96.75 294 GLU A O 1
ATOM 2285 N N . ASP A 1 295 ? 10.523 20.5 -0.654 1 96 295 ASP A N 1
ATOM 2286 C CA . ASP A 1 295 ? 9.945 20 -1.896 1 96 295 ASP A CA 1
ATOM 2287 C C . ASP A 1 295 ? 8.648 19.234 -1.628 1 96 295 ASP A C 1
ATOM 2289 O O . ASP A 1 295 ? 8.5 18.609 -0.577 1 96 295 ASP A O 1
ATOM 2293 N N . ASN A 1 296 ? 7.812 19.312 -2.482 1 97 296 ASN A N 1
ATOM 2294 C CA . ASN A 1 296 ? 6.578 18.547 -2.613 1 97 296 ASN A CA 1
ATOM 2295 C C . ASN A 1 296 ? 6.5 17.844 -3.965 1 97 296 ASN A C 1
ATOM 2297 O O . ASN A 1 296 ? 7.219 18.203 -4.898 1 97 296 ASN A O 1
ATOM 2301 N N . PRO A 1 297 ? 5.707 16.703 -4.066 1 95.44 297 PRO A N 1
ATOM 2302 C CA . PRO A 1 297 ? 5.586 16.125 -5.402 1 95.44 297 PRO A CA 1
ATOM 2303 C C . PRO A 1 297 ? 5.18 17.141 -6.461 1 95.44 297 PRO A C 1
ATOM 2305 O O . PRO A 1 297 ? 4.324 18 -6.203 1 95.44 297 PRO A O 1
ATOM 2308 N N . GLN A 1 298 ? 5.805 17.031 -7.598 1 94.88 298 GLN A N 1
ATOM 2309 C CA . GLN A 1 298 ? 5.422 17.906 -8.703 1 94.88 298 GLN A CA 1
ATOM 2310 C C . GLN A 1 298 ? 3.963 17.688 -9.094 1 94.88 298 GLN A C 1
ATOM 2312 O O . GLN A 1 298 ? 3.449 16.562 -9.008 1 94.88 298 GLN A O 1
ATOM 2317 N N . ARG A 1 299 ? 3.393 18.672 -9.555 1 93.31 299 ARG A N 1
ATOM 2318 C CA . ARG A 1 299 ? 1.976 18.641 -9.906 1 93.31 299 ARG A CA 1
ATOM 2319 C C . ARG A 1 299 ? 1.671 17.516 -10.875 1 93.31 299 ARG A C 1
ATOM 2321 O O . ARG A 1 299 ? 0.665 16.812 -10.727 1 93.31 299 ARG A O 1
ATOM 2328 N N . PHE A 1 300 ? 2.525 17.359 -11.859 1 94.06 300 PHE A N 1
ATOM 2329 C CA . PHE A 1 300 ? 2.254 16.344 -12.867 1 94.06 300 PHE A CA 1
ATOM 2330 C C . PHE A 1 300 ? 2.342 14.945 -12.258 1 94.06 300 PHE A C 1
ATOM 2332 O O . PHE A 1 300 ? 1.602 14.039 -12.656 1 94.06 300 PHE A O 1
ATOM 2339 N N . LYS A 1 301 ? 3.242 14.727 -11.336 1 96.19 301 LYS A N 1
ATOM 2340 C CA . LYS A 1 301 ? 3.357 13.43 -10.672 1 96.19 301 LYS A CA 1
ATOM 2341 C C . LYS A 1 301 ? 2.111 13.125 -9.844 1 96.19 301 LYS A C 1
ATOM 2343 O O . LYS A 1 301 ? 1.608 12 -9.867 1 96.19 301 LYS A O 1
ATOM 2348 N N . ASP A 1 302 ? 1.653 14.148 -9.164 1 96.75 302 ASP A N 1
ATOM 2349 C CA . ASP A 1 302 ? 0.417 13.992 -8.398 1 96.75 302 ASP A CA 1
ATOM 2350 C C . ASP A 1 302 ? -0.752 13.648 -9.32 1 96.75 302 ASP A C 1
ATOM 2352 O O . ASP A 1 302 ? -1.513 12.719 -9.039 1 96.75 302 ASP A O 1
ATOM 2356 N N . LYS A 1 303 ? -0.886 14.406 -10.312 1 96.06 303 LYS A N 1
ATOM 2357 C CA . LYS A 1 303 ? -1.976 14.172 -11.258 1 96.06 303 LYS A CA 1
ATOM 2358 C C . LYS A 1 303 ? -1.938 12.742 -11.797 1 96.06 303 LYS A C 1
ATOM 2360 O O . LYS A 1 303 ? -2.973 12.078 -11.875 1 96.06 303 LYS A O 1
ATOM 2365 N N . THR A 1 304 ? -0.773 12.273 -12.195 1 97.44 304 THR A N 1
ATOM 2366 C CA . THR A 1 304 ? -0.604 10.93 -12.719 1 97.44 304 THR A CA 1
ATOM 2367 C C . THR A 1 304 ? -1.018 9.891 -11.68 1 97.44 304 THR A C 1
ATOM 2369 O O . THR A 1 304 ? -1.765 8.953 -11.992 1 97.44 304 THR A O 1
ATOM 2372 N N . LEU A 1 305 ? -0.542 10.07 -10.461 1 98.12 305 LEU A N 1
ATOM 2373 C CA . LEU A 1 305 ? -0.865 9.117 -9.398 1 98.12 305 LEU A CA 1
ATOM 2374 C C . LEU A 1 305 ? -2.359 9.125 -9.102 1 98.12 305 LEU A C 1
ATOM 2376 O O . LEU A 1 305 ? -2.982 8.07 -8.992 1 98.12 305 LEU A O 1
ATOM 2380 N N . PHE A 1 306 ? -2.932 10.328 -8.961 1 98.19 306 PHE A N 1
ATOM 2381 C CA . PHE A 1 306 ? -4.348 10.438 -8.625 1 98.19 306 PHE A CA 1
ATOM 2382 C C . PHE A 1 306 ? -5.215 9.828 -9.719 1 98.19 306 PHE A C 1
ATOM 2384 O O . PHE A 1 306 ? -6.184 9.125 -9.43 1 98.19 306 PHE A O 1
ATOM 2391 N N . ASN A 1 307 ? -4.863 10.062 -10.961 1 97.75 307 ASN A N 1
ATOM 2392 C CA . ASN A 1 307 ? -5.574 9.445 -12.078 1 97.75 307 ASN A CA 1
ATOM 2393 C C . ASN A 1 307 ? -5.473 7.926 -12.031 1 97.75 307 ASN A C 1
ATOM 2395 O O . ASN A 1 307 ? -6.469 7.227 -12.227 1 97.75 307 ASN A O 1
ATOM 2399 N N . LYS A 1 308 ? -4.289 7.449 -11.773 1 97.69 308 LYS A N 1
ATOM 2400 C CA . LYS A 1 308 ? -4.035 6.016 -11.672 1 97.69 308 LYS A CA 1
ATOM 2401 C C . LYS A 1 308 ? -4.898 5.379 -10.586 1 97.69 308 LYS A C 1
ATOM 2403 O O . LYS A 1 308 ? -5.367 4.25 -10.75 1 97.69 308 LYS A O 1
ATOM 2408 N N . LEU A 1 309 ? -5.145 6.102 -9.531 1 98.69 309 LEU A N 1
ATOM 2409 C CA . LEU A 1 309 ? -5.879 5.582 -8.391 1 98.69 309 LEU A CA 1
ATOM 2410 C C . LEU A 1 309 ? -7.371 5.879 -8.516 1 98.69 309 LEU A C 1
ATOM 2412 O O . LEU A 1 309 ? -8.18 5.379 -7.73 1 98.69 309 LEU A O 1
ATOM 2416 N N . GLY A 1 310 ? -7.773 6.703 -9.484 1 98.38 310 GLY A N 1
ATOM 2417 C CA . GLY A 1 310 ? -9.164 7.113 -9.617 1 98.38 310 GLY A CA 1
ATOM 2418 C C . GLY A 1 310 ? -9.594 8.109 -8.555 1 98.38 310 GLY A C 1
ATOM 2419 O O . GLY A 1 310 ? -10.742 8.086 -8.109 1 98.38 310 GLY A O 1
ATOM 2420 N N . LEU A 1 311 ? -8.633 8.938 -8.055 1 97.81 311 LEU A N 1
ATOM 2421 C CA . LEU A 1 311 ? -8.922 9.969 -7.062 1 97.81 311 LEU A CA 1
ATOM 2422 C C . LEU A 1 311 ? -9.203 11.305 -7.734 1 97.81 311 LEU A C 1
ATOM 2424 O O . LEU A 1 311 ? -8.539 11.672 -8.703 1 97.81 311 LEU A O 1
ATOM 2428 N N . THR A 1 312 ? -10.227 11.961 -7.219 1 94.38 312 THR A N 1
ATOM 2429 C CA . THR A 1 312 ? -10.602 13.258 -7.77 1 94.38 312 THR A CA 1
ATOM 2430 C C . THR A 1 312 ? -10.656 14.312 -6.668 1 94.38 312 THR A C 1
ATOM 2432 O O . THR A 1 312 ? -10.641 13.984 -5.48 1 94.38 312 THR A O 1
ATOM 2435 N N . GLU A 1 313 ? -10.641 15.5 -7.125 1 89.06 313 GLU A N 1
ATOM 2436 C CA . GLU A 1 313 ? -10.805 16.594 -6.164 1 89.06 313 GLU A CA 1
ATOM 2437 C C . GLU A 1 313 ? -12.195 16.562 -5.535 1 89.06 313 GLU A C 1
ATOM 2439 O O . GLU A 1 313 ? -13.188 16.344 -6.227 1 89.06 313 GLU A O 1
ATOM 2444 N N . MET A 1 314 ? -12.164 16.797 -4.242 1 86 314 MET A N 1
ATOM 2445 C CA . MET A 1 314 ? -13.43 16.875 -3.518 1 86 314 MET A CA 1
ATOM 2446 C C . MET A 1 314 ? -14.32 17.969 -4.094 1 86 314 MET A C 1
ATOM 2448 O O . MET A 1 314 ? -13.844 19.062 -4.43 1 86 314 MET A O 1
ATOM 2452 N N . ALA A 1 315 ? -15.68 17.641 -4.336 1 69.56 315 ALA A N 1
ATOM 2453 C CA . ALA A 1 315 ? -16.641 18.594 -4.895 1 69.56 315 ALA A CA 1
ATOM 2454 C C . ALA A 1 315 ? -16.922 19.719 -3.918 1 69.56 315 ALA A C 1
ATOM 2456 O O . ALA A 1 315 ? -16.859 19.531 -2.701 1 69.56 315 ALA A O 1
ATOM 2457 N N . MET B 1 1 ? -29.734 -19.672 -10.992 1 31.47 1 MET B N 1
ATOM 2458 C CA . MET B 1 1 ? -28.375 -20.109 -11.289 1 31.47 1 MET B CA 1
ATOM 2459 C C . MET B 1 1 ? -27.453 -19.875 -10.109 1 31.47 1 MET B C 1
ATOM 2461 O O . MET B 1 1 ? -27.375 -18.75 -9.602 1 31.47 1 MET B O 1
ATOM 2465 N N . SER B 1 2 ? -26.969 -20.734 -9.328 1 37.09 2 SER B N 1
ATOM 2466 C CA . SER B 1 2 ? -26.203 -20.625 -8.094 1 37.09 2 SER B CA 1
ATOM 2467 C C . SER B 1 2 ? -25.016 -19.688 -8.266 1 37.09 2 SER B C 1
ATOM 2469 O O . SER B 1 2 ? -24.484 -19.531 -9.375 1 37.09 2 SER B O 1
ATOM 2471 N N . GLU B 1 3 ? -24.75 -18.641 -7.504 1 44.16 3 GLU B N 1
ATOM 2472 C CA . GLU B 1 3 ? -23.688 -17.641 -7.523 1 44.16 3 GLU B CA 1
ATOM 2473 C C . GLU B 1 3 ? -22.375 -18.25 -7.996 1 44.16 3 GLU B C 1
ATOM 2475 O O . GLU B 1 3 ? -21.438 -17.531 -8.344 1 44.16 3 GLU B O 1
ATOM 2480 N N . GLU B 1 4 ? -22.047 -19.641 -7.871 1 49.31 4 GLU B N 1
ATOM 2481 C CA . GLU B 1 4 ? -20.953 -20.562 -8.195 1 49.31 4 GLU B CA 1
ATOM 2482 C C . GLU B 1 4 ? -20.766 -20.672 -9.711 1 49.31 4 GLU B C 1
ATOM 2484 O O . GLU B 1 4 ? -19.641 -20.922 -10.18 1 49.31 4 GLU B O 1
ATOM 2489 N N . ASN B 1 5 ? -21.875 -20.703 -10.656 1 57.72 5 ASN B N 1
ATOM 2490 C CA . ASN B 1 5 ? -21.734 -21 -12.078 1 57.72 5 ASN B CA 1
ATOM 2491 C C . ASN B 1 5 ? -21.812 -19.734 -12.922 1 57.72 5 ASN B C 1
ATOM 2493 O O . ASN B 1 5 ? -22.344 -19.75 -14.039 1 57.72 5 ASN B O 1
ATOM 2497 N N . LYS B 1 6 ? -21.297 -18.594 -12.273 1 70.94 6 LYS B N 1
ATOM 2498 C CA . LYS B 1 6 ? -21.375 -17.359 -13.039 1 70.94 6 LYS B CA 1
ATOM 2499 C C . LYS B 1 6 ? -20.297 -17.297 -14.109 1 70.94 6 LYS B C 1
ATOM 2501 O O . LYS B 1 6 ? -19.125 -17.594 -13.836 1 70.94 6 LYS B O 1
ATOM 2506 N N . GLN B 1 7 ? -20.656 -17.172 -15.359 1 89.5 7 GLN B N 1
ATOM 2507 C CA . GLN B 1 7 ? -19.719 -16.906 -16.453 1 89.5 7 GLN B CA 1
ATOM 2508 C C . GLN B 1 7 ? -19.438 -15.422 -16.594 1 89.5 7 GLN B C 1
ATOM 2510 O O . GLN B 1 7 ? -20.359 -14.633 -16.828 1 89.5 7 GLN B O 1
ATOM 2515 N N . TRP B 1 8 ? -18.188 -15.07 -16.375 1 96.75 8 TRP B N 1
ATOM 2516 C CA . TRP B 1 8 ? -17.766 -13.68 -16.469 1 96.75 8 TRP B CA 1
ATOM 2517 C C . TRP B 1 8 ? -17.578 -13.273 -17.922 1 96.75 8 TRP B C 1
ATOM 2519 O O . TRP B 1 8 ? -17.125 -14.07 -18.75 1 96.75 8 TRP B O 1
ATOM 2529 N N . SER B 1 9 ? -17.922 -12.031 -18.203 1 98 9 SER B N 1
ATOM 2530 C CA . SER B 1 9 ? -17.594 -11.438 -19.5 1 98 9 SER B CA 1
ATOM 2531 C C . SER B 1 9 ? -16.406 -10.484 -19.391 1 98 9 SER B C 1
ATOM 2533 O O . SER B 1 9 ? -16.047 -10.062 -18.281 1 98 9 SER B O 1
ATOM 2535 N N . ILE B 1 10 ? -15.852 -10.219 -20.531 1 97.81 10 ILE B N 1
ATOM 2536 C CA . ILE B 1 10 ? -14.75 -9.266 -20.562 1 97.81 10 ILE B CA 1
ATOM 2537 C C . ILE B 1 10 ? -15.211 -7.93 -19.984 1 97.81 10 ILE B C 1
ATOM 2539 O O . ILE B 1 10 ? -14.492 -7.312 -19.188 1 97.81 10 ILE B O 1
ATOM 2543 N N . SER B 1 11 ? -16.391 -7.504 -20.328 1 97.69 11 SER B N 1
ATOM 2544 C CA . SER B 1 11 ? -16.922 -6.223 -19.875 1 97.69 11 SER B CA 1
ATOM 2545 C C . SER B 1 11 ? -17.109 -6.215 -18.359 1 97.69 11 SER B C 1
ATOM 2547 O O . SER B 1 11 ? -16.859 -5.199 -17.703 1 97.69 11 SER B O 1
ATOM 2549 N N . ASP B 1 12 ? -17.562 -7.352 -17.812 1 97.31 12 ASP B N 1
ATOM 2550 C CA . ASP B 1 12 ? -17.688 -7.488 -16.375 1 97.31 12 ASP B CA 1
ATOM 2551 C C . ASP B 1 12 ? -16.344 -7.27 -15.672 1 97.31 12 ASP B C 1
ATOM 2553 O O . ASP B 1 12 ? -16.266 -6.512 -14.703 1 97.31 12 ASP B O 1
ATOM 2557 N N . ILE B 1 13 ? -15.383 -7.918 -16.156 1 98.62 13 ILE B N 1
ATOM 2558 C CA . ILE B 1 13 ? -14.078 -7.906 -15.5 1 98.62 13 ILE B CA 1
ATOM 2559 C C . ILE B 1 13 ? -13.414 -6.543 -15.695 1 98.62 13 ILE B C 1
ATOM 2561 O O . ILE B 1 13 ? -12.758 -6.031 -14.789 1 98.62 13 ILE B O 1
ATOM 2565 N N . GLU B 1 14 ? -13.609 -5.988 -16.891 1 98.5 14 GLU B N 1
ATOM 2566 C CA . GLU B 1 14 ? -13.094 -4.648 -17.141 1 98.5 14 GLU B CA 1
ATOM 2567 C C . GLU B 1 14 ? -13.672 -3.639 -16.156 1 98.5 14 GLU B C 1
ATOM 2569 O O . GLU B 1 14 ? -12.953 -2.777 -15.641 1 98.5 14 GLU B O 1
ATOM 2574 N N . ALA B 1 15 ? -14.938 -3.729 -15.891 1 98.5 15 ALA B N 1
ATOM 2575 C CA . ALA B 1 15 ? -15.602 -2.826 -14.953 1 98.5 15 ALA B CA 1
ATOM 2576 C C . ALA B 1 15 ? -15.031 -2.977 -13.547 1 98.5 15 ALA B C 1
ATOM 2578 O O . ALA B 1 15 ? -14.859 -1.986 -12.828 1 98.5 15 ALA B O 1
ATOM 2579 N N . ILE B 1 16 ? -14.75 -4.16 -13.156 1 98.75 16 ILE B N 1
ATOM 2580 C CA . ILE B 1 16 ? -14.156 -4.426 -11.844 1 98.75 16 ILE B CA 1
ATOM 2581 C C . ILE B 1 16 ? -12.719 -3.906 -11.812 1 98.75 16 ILE B C 1
ATOM 2583 O O . ILE B 1 16 ? -12.344 -3.16 -10.906 1 98.75 16 ILE B O 1
ATOM 2587 N N . TYR B 1 17 ? -11.961 -4.199 -12.867 1 98.75 17 TYR B N 1
ATOM 2588 C CA . TYR B 1 17 ? -10.531 -3.93 -12.961 1 98.75 17 TYR B CA 1
ATOM 2589 C C . TYR B 1 17 ? -10.258 -2.43 -12.969 1 98.75 17 TYR B C 1
ATOM 2591 O O . TYR B 1 17 ? -9.242 -1.975 -12.43 1 98.75 17 TYR B O 1
ATOM 2599 N N . GLN B 1 18 ? -11.188 -1.684 -13.469 1 97.81 18 GLN B N 1
ATOM 2600 C CA . GLN B 1 18 ? -10.922 -0.273 -13.727 1 97.81 18 GLN B CA 1
ATOM 2601 C C . GLN B 1 18 ? -11.609 0.616 -12.703 1 97.81 18 GLN B C 1
ATOM 2603 O O . GLN B 1 18 ? -11.562 1.844 -12.805 1 97.81 18 GLN B O 1
ATOM 2608 N N . GLN B 1 19 ? -12.211 0.06 -11.695 1 97.69 19 GLN B N 1
ATOM 2609 C CA . GLN B 1 19 ? -12.781 0.831 -10.602 1 97.69 19 GLN B CA 1
ATOM 2610 C C . GLN B 1 19 ? -11.727 1.727 -9.953 1 97.69 19 GLN B C 1
ATOM 2612 O O . GLN B 1 19 ? -10.531 1.464 -10.062 1 97.69 19 GLN B O 1
ATOM 2617 N N . PRO B 1 20 ? -12.227 2.852 -9.336 1 98.75 20 PRO B N 1
ATOM 2618 C CA . PRO B 1 20 ? -11.266 3.539 -8.469 1 98.75 20 PRO B CA 1
ATOM 2619 C C . PRO B 1 20 ? -10.562 2.592 -7.5 1 98.75 20 PRO B C 1
ATOM 2621 O O . PRO B 1 20 ? -11.18 1.666 -6.973 1 98.75 20 PRO B O 1
ATOM 2624 N N . PHE B 1 21 ? -9.305 2.807 -7.352 1 98.88 21 PHE B N 1
ATOM 2625 C CA . PHE B 1 21 ? -8.422 1.885 -6.648 1 98.88 21 PHE B CA 1
ATOM 2626 C C . PHE B 1 21 ? -8.953 1.589 -5.25 1 98.88 21 PHE B C 1
ATOM 2628 O O . PHE B 1 21 ? -8.961 0.436 -4.812 1 98.88 21 PHE B O 1
ATOM 2635 N N . ASN B 1 22 ? -9.461 2.586 -4.52 1 98.94 22 ASN B N 1
ATOM 2636 C CA . ASN B 1 22 ? -10 2.389 -3.178 1 98.94 22 ASN B CA 1
ATOM 2637 C C . ASN B 1 22 ? -11.227 1.481 -3.191 1 98.94 22 ASN B C 1
ATOM 2639 O O . ASN B 1 22 ? -11.383 0.625 -2.32 1 98.94 22 ASN B O 1
ATOM 2643 N N . ASP B 1 23 ? -12.133 1.726 -4.148 1 98.94 23 ASP B N 1
ATOM 2644 C CA . ASP B 1 23 ? -13.32 0.885 -4.266 1 98.94 23 ASP B CA 1
ATOM 2645 C C . ASP B 1 23 ? -12.945 -0.564 -4.562 1 98.94 23 ASP B C 1
ATOM 2647 O O . ASP B 1 23 ? -13.508 -1.49 -3.973 1 98.94 23 ASP B O 1
ATOM 2651 N N . LEU B 1 24 ? -12.008 -0.713 -5.461 1 98.94 24 LEU B N 1
ATOM 2652 C CA . LEU B 1 24 ? -11.547 -2.045 -5.836 1 98.94 24 LEU B CA 1
ATOM 2653 C C . LEU B 1 24 ? -10.977 -2.781 -4.629 1 98.94 24 LEU B C 1
ATOM 2655 O O . LEU B 1 24 ? -11.336 -3.93 -4.367 1 98.94 24 LEU B O 1
ATOM 2659 N N . LEU B 1 25 ? -10.094 -2.125 -3.893 1 98.94 25 LEU B N 1
ATOM 2660 C CA . LEU B 1 25 ? -9.453 -2.734 -2.729 1 98.94 25 LEU B CA 1
ATOM 2661 C C . LEU B 1 25 ? -10.492 -3.094 -1.669 1 98.94 25 LEU B C 1
ATOM 2663 O O . LEU B 1 25 ? -10.43 -4.172 -1.076 1 98.94 25 LEU B O 1
ATOM 2667 N N . TYR B 1 26 ? -11.383 -2.172 -1.417 1 98.94 26 TYR B N 1
ATOM 2668 C CA . TYR B 1 26 ? -12.406 -2.404 -0.402 1 98.94 26 TYR B CA 1
ATOM 2669 C C . TYR B 1 26 ? -13.273 -3.604 -0.765 1 98.94 26 TYR B C 1
ATOM 2671 O O . TYR B 1 26 ? -13.547 -4.457 0.083 1 98.94 26 TYR B O 1
ATOM 2679 N N . GLN B 1 27 ? -13.719 -3.652 -2 1 98.94 27 GLN B N 1
ATOM 2680 C CA . GLN B 1 27 ? -14.531 -4.777 -2.465 1 98.94 27 GLN B CA 1
ATOM 2681 C C . GLN B 1 27 ? -13.758 -6.09 -2.354 1 98.94 27 GLN B C 1
ATOM 2683 O O . GLN B 1 27 ? -14.281 -7.082 -1.848 1 98.94 27 GLN B O 1
ATOM 2688 N N . ALA B 1 28 ? -12.531 -6.086 -2.844 1 98.94 28 ALA B N 1
ATOM 2689 C CA . ALA B 1 28 ? -11.703 -7.289 -2.824 1 98.94 28 ALA B CA 1
ATOM 2690 C C . ALA B 1 28 ? -11.5 -7.793 -1.398 1 98.94 28 ALA B C 1
ATOM 2692 O O . ALA B 1 28 ? -11.633 -8.992 -1.131 1 98.94 28 ALA B O 1
ATOM 2693 N N . HIS B 1 29 ? -11.164 -6.883 -0.486 1 98.94 29 HIS B N 1
ATOM 2694 C CA . HIS B 1 29 ? -10.914 -7.301 0.89 1 98.94 29 HIS B CA 1
ATOM 2695 C C . HIS B 1 29 ? -12.195 -7.777 1.562 1 98.94 29 HIS B C 1
ATOM 2697 O O . HIS B 1 29 ? -12.172 -8.688 2.389 1 98.94 29 HIS B O 1
ATOM 2703 N N . THR B 1 30 ? -13.344 -7.113 1.251 1 98.94 30 THR B N 1
ATOM 2704 C CA . THR B 1 30 ? -14.617 -7.562 1.789 1 98.94 30 THR B CA 1
ATOM 2705 C C . THR B 1 30 ? -14.898 -9.008 1.388 1 98.94 30 THR B C 1
ATOM 2707 O O . THR B 1 30 ? -15.289 -9.82 2.223 1 98.94 30 THR B O 1
ATOM 2710 N N . ILE B 1 31 ? -14.672 -9.266 0.12 1 98.88 31 ILE B N 1
ATOM 2711 C CA . ILE B 1 31 ? -14.836 -10.625 -0.374 1 98.88 31 ILE B CA 1
ATOM 2712 C C . ILE B 1 31 ? -13.82 -11.547 0.295 1 98.88 31 ILE B C 1
ATOM 2714 O O . ILE B 1 31 ? -14.164 -12.656 0.713 1 98.88 31 ILE B O 1
ATOM 2718 N N . HIS B 1 32 ? -12.578 -11.117 0.422 1 98.81 32 HIS B N 1
ATOM 2719 C CA . HIS B 1 32 ? -11.531 -11.891 1.07 1 98.81 32 HIS B CA 1
ATOM 2720 C C . HIS B 1 32 ? -11.938 -12.297 2.484 1 98.81 32 HIS B C 1
ATOM 2722 O O . HIS B 1 32 ? -11.781 -13.453 2.871 1 98.81 32 HIS B O 1
ATOM 2728 N N . ARG B 1 33 ? -12.539 -11.398 3.25 1 98.62 33 ARG B N 1
ATOM 2729 C CA . ARG B 1 33 ? -12.93 -11.625 4.637 1 98.62 33 ARG B CA 1
ATOM 2730 C C . ARG B 1 33 ? -14.094 -12.602 4.719 1 98.62 33 ARG B C 1
ATOM 2732 O O . ARG B 1 33 ? -14.273 -13.281 5.734 1 98.62 33 ARG B O 1
ATOM 2739 N N . THR B 1 34 ? -14.883 -12.648 3.688 1 98.62 34 THR B N 1
ATOM 2740 C CA . THR B 1 34 ? -16.031 -13.539 3.656 1 98.62 34 THR B CA 1
ATOM 2741 C C . THR B 1 34 ? -15.586 -15 3.543 1 98.62 34 THR B C 1
ATOM 2743 O O . THR B 1 34 ? -16.188 -15.883 4.148 1 98.62 34 THR B O 1
ATOM 2746 N N . TYR B 1 35 ? -14.492 -15.234 2.803 1 98.44 35 TYR B N 1
ATOM 2747 C CA . TYR B 1 35 ? -14.188 -16.609 2.426 1 98.44 35 TYR B CA 1
ATOM 2748 C C . TYR B 1 35 ? -12.891 -17.078 3.078 1 98.44 35 TYR B C 1
ATOM 2750 O O . TYR B 1 35 ? -12.602 -18.281 3.104 1 98.44 35 TYR B O 1
ATOM 2758 N N . HIS B 1 36 ? -12.125 -16.172 3.584 1 98.38 36 HIS B N 1
ATOM 2759 C CA . HIS B 1 36 ? -10.82 -16.5 4.145 1 98.38 36 HIS B CA 1
ATOM 2760 C C . HIS B 1 36 ? -10.578 -15.773 5.461 1 98.38 36 HIS B C 1
ATOM 2762 O O . HIS B 1 36 ? -11.25 -14.773 5.754 1 98.38 36 HIS B O 1
ATOM 2768 N N . ASP B 1 37 ? -9.633 -16.297 6.277 1 98.25 37 ASP B N 1
ATOM 2769 C CA . ASP B 1 37 ? -9.102 -15.523 7.387 1 98.25 37 ASP B CA 1
ATOM 2770 C C . ASP B 1 37 ? -8.234 -14.367 6.879 1 98.25 37 ASP B C 1
ATOM 2772 O O . ASP B 1 37 ? -7.188 -14.594 6.27 1 98.25 37 ASP B O 1
ATOM 2776 N N . PRO B 1 38 ? -8.641 -13.18 7.152 1 98.19 38 PRO B N 1
ATOM 2777 C CA . PRO B 1 38 ? -7.973 -12.039 6.523 1 98.19 38 PRO B CA 1
ATOM 2778 C C . PRO B 1 38 ? -6.551 -11.828 7.043 1 98.19 38 PRO B C 1
ATOM 2780 O O . PRO B 1 38 ? -5.797 -11.031 6.477 1 98.19 38 PRO B O 1
ATOM 2783 N N . ASN B 1 39 ? -6.129 -12.508 8.086 1 98.62 39 ASN B N 1
ATOM 2784 C CA . ASN B 1 39 ? -4.809 -12.281 8.664 1 98.62 39 ASN B CA 1
ATOM 2785 C C . ASN B 1 39 ? -3.973 -13.562 8.656 1 98.62 39 ASN B C 1
ATOM 2787 O O . ASN B 1 39 ? -3.08 -13.727 9.492 1 98.62 39 ASN B O 1
ATOM 2791 N N . SER B 1 40 ? -4.281 -14.43 7.711 1 97.75 40 SER B N 1
ATOM 2792 C CA . SER B 1 40 ? -3.529 -15.672 7.59 1 97.75 40 SER B CA 1
ATOM 2793 C C . SER B 1 40 ? -2.992 -15.859 6.176 1 97.75 40 SER B C 1
ATOM 2795 O O . SER B 1 40 ? -3.627 -15.438 5.207 1 97.75 40 SER B O 1
ATOM 2797 N N . LEU B 1 41 ? -1.85 -16.438 6.078 1 97.94 41 LEU B N 1
ATOM 2798 C CA . LEU B 1 41 ? -1.221 -16.797 4.816 1 97.94 41 LEU B CA 1
ATOM 2799 C C . LEU B 1 41 ? -0.928 -18.297 4.766 1 97.94 41 LEU B C 1
ATOM 2801 O O . LEU B 1 41 ? -0.526 -18.891 5.773 1 97.94 41 LEU B O 1
ATOM 2805 N N . GLN B 1 42 ? -1.093 -18.844 3.641 1 97.56 42 GLN B N 1
ATOM 2806 C CA . GLN B 1 42 ? -0.586 -20.188 3.402 1 97.56 42 GLN B CA 1
ATOM 2807 C C . GLN B 1 42 ? 0.894 -20.172 3.033 1 97.56 42 GLN B C 1
ATOM 2809 O O . GLN B 1 42 ? 1.294 -19.469 2.1 1 97.56 42 GLN B O 1
ATOM 2814 N N . PHE B 1 43 ? 1.674 -20.922 3.783 1 97.19 43 PHE B N 1
ATOM 2815 C CA . PHE B 1 43 ? 3.107 -21 3.529 1 97.19 43 PHE B CA 1
ATOM 2816 C C . PHE B 1 43 ? 3.449 -22.266 2.752 1 97.19 43 PHE B C 1
ATOM 2818 O O . PHE B 1 43 ? 3.131 -23.375 3.188 1 97.19 43 PHE B O 1
ATOM 2825 N N . ALA B 1 44 ? 4.055 -22.078 1.667 1 97 44 ALA B N 1
ATOM 2826 C CA . ALA B 1 44 ? 4.566 -23.188 0.871 1 97 44 ALA B CA 1
ATOM 2827 C C . ALA B 1 44 ? 6.055 -23.016 0.577 1 97 44 ALA B C 1
ATOM 2829 O O . ALA B 1 44 ? 6.59 -21.906 0.704 1 97 44 ALA B O 1
ATOM 2830 N N . THR B 1 45 ? 6.707 -24.078 0.333 1 97.31 45 THR B N 1
ATOM 2831 C CA . THR B 1 45 ? 8.102 -24.062 -0.098 1 97.31 45 THR B CA 1
ATOM 2832 C C . THR B 1 45 ? 8.258 -24.75 -1.457 1 97.31 45 THR B C 1
ATOM 2834 O O . THR B 1 45 ? 7.551 -25.703 -1.758 1 97.31 45 THR B O 1
ATOM 2837 N N . LEU B 1 46 ? 9.133 -24.219 -2.17 1 97.81 46 LEU B N 1
ATOM 2838 C CA . LEU B 1 46 ? 9.391 -24.703 -3.521 1 97.81 46 LEU B CA 1
ATOM 2839 C C . LEU B 1 46 ? 10.797 -25.266 -3.635 1 97.81 46 LEU B C 1
ATOM 2841 O O . LEU B 1 46 ? 11.75 -24.703 -3.098 1 97.81 46 LEU B O 1
ATOM 2845 N N . LEU B 1 47 ? 10.898 -26.422 -4.281 1 98.44 47 LEU B N 1
ATOM 2846 C CA . LEU B 1 47 ? 12.18 -27.062 -4.543 1 98.44 47 LEU B CA 1
ATOM 2847 C C . LEU B 1 47 ? 12.289 -27.484 -6.004 1 98.44 47 LEU B C 1
ATOM 2849 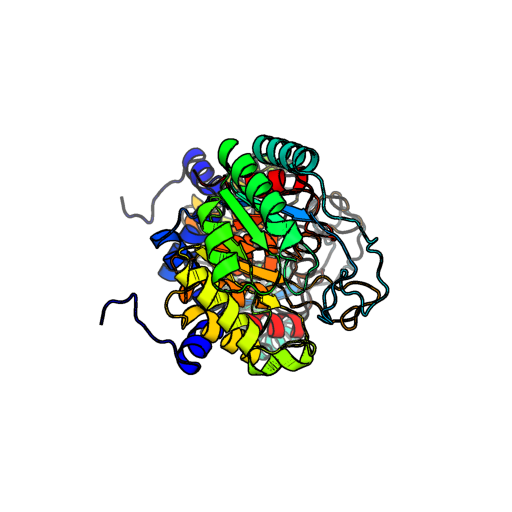O O . LEU B 1 47 ? 11.383 -28.109 -6.543 1 98.44 47 LEU B O 1
ATOM 2853 N N . SER B 1 48 ? 13.391 -27.109 -6.641 1 98.5 48 SER B N 1
ATOM 2854 C CA . SER B 1 48 ? 13.695 -27.656 -7.961 1 98.5 48 SER B CA 1
ATOM 2855 C C . SER B 1 48 ? 14.297 -29.062 -7.855 1 98.5 48 SER B C 1
ATOM 2857 O O . SER B 1 48 ? 15.43 -29.219 -7.398 1 98.5 48 SER B O 1
ATOM 2859 N N . ILE B 1 49 ? 13.578 -30.031 -8.289 1 98.81 49 ILE B N 1
ATOM 2860 C CA . ILE B 1 49 ? 14.062 -31.391 -8.102 1 98.81 49 ILE B CA 1
ATOM 2861 C C . ILE B 1 49 ? 14.781 -31.859 -9.367 1 98.81 49 ILE B C 1
ATOM 2863 O O . ILE B 1 49 ? 15.445 -32.906 -9.359 1 98.81 49 ILE B O 1
ATOM 2867 N N . LYS B 1 50 ? 14.641 -31.25 -10.391 1 98.69 50 LYS B N 1
ATOM 2868 C CA . LYS B 1 50 ? 15.375 -31.359 -11.648 1 98.69 50 LYS B CA 1
ATOM 2869 C C . LYS B 1 50 ? 15.547 -29.984 -12.289 1 98.69 50 LYS B C 1
ATOM 2871 O O . LYS B 1 50 ? 14.57 -29.359 -12.711 1 98.69 50 LYS B O 1
ATOM 2876 N N . THR B 1 51 ? 16.844 -29.562 -12.508 1 98.62 51 THR B N 1
ATOM 2877 C CA . THR B 1 51 ? 17.078 -28.156 -12.805 1 98.62 51 THR B CA 1
ATOM 2878 C C . THR B 1 51 ? 17.734 -28 -14.172 1 98.62 51 THR B C 1
ATOM 2880 O O . THR B 1 51 ? 18.641 -28.75 -14.523 1 98.62 51 THR B O 1
ATOM 2883 N N . GLY B 1 52 ? 17.172 -27.062 -14.953 1 98.25 52 GLY B N 1
ATOM 2884 C CA . GLY B 1 52 ? 17.844 -26.625 -16.172 1 98.25 52 GLY B CA 1
ATOM 2885 C C . GLY B 1 52 ? 17.562 -27.516 -17.359 1 98.25 52 GLY B C 1
ATOM 2886 O O . GLY B 1 52 ? 16.875 -28.531 -17.234 1 98.25 52 GLY B O 1
ATOM 2887 N N . ALA B 1 53 ? 17.938 -27.062 -18.5 1 97.25 53 ALA B N 1
ATOM 2888 C CA . ALA B 1 53 ? 17.906 -27.766 -19.781 1 97.25 53 ALA B CA 1
ATOM 2889 C C . ALA B 1 53 ? 16.469 -28.109 -20.188 1 97.25 53 ALA B C 1
ATOM 2891 O O . ALA B 1 53 ? 16.234 -29.156 -20.797 1 97.25 53 ALA B O 1
ATOM 2892 N N . CYS B 1 54 ? 15.555 -27.344 -19.766 1 98.25 54 CYS B N 1
ATOM 2893 C CA . CYS B 1 54 ? 14.18 -27.547 -20.203 1 98.25 54 CYS B CA 1
ATOM 2894 C C . CYS B 1 54 ? 14.047 -27.344 -21.703 1 98.25 54 CYS B C 1
ATOM 2896 O O . CYS B 1 54 ? 14.57 -26.391 -22.266 1 98.25 54 CYS B O 1
ATOM 2898 N N . PRO B 1 55 ? 13.383 -28.203 -22.359 1 98 55 PRO B N 1
ATOM 2899 C CA . PRO B 1 55 ? 13.281 -28.109 -23.828 1 98 55 PRO B CA 1
ATOM 2900 C C . PRO B 1 55 ? 12.336 -27 -24.281 1 98 55 PRO B C 1
ATOM 2902 O O . PRO B 1 55 ? 12.242 -26.719 -25.469 1 98 55 PRO B O 1
ATOM 2905 N N . GLU B 1 56 ? 11.617 -26.344 -23.438 1 98.25 56 GLU B N 1
ATOM 2906 C CA . GLU B 1 56 ? 10.672 -25.281 -23.766 1 98.25 56 GLU B CA 1
ATOM 2907 C C . GLU B 1 56 ? 11.391 -23.938 -23.922 1 98.25 56 GLU B C 1
ATOM 2909 O O . GLU B 1 56 ? 12.422 -23.703 -23.297 1 98.25 56 GLU B O 1
ATOM 2914 N N . ASP B 1 57 ? 10.844 -23.047 -24.703 1 98.44 57 ASP B N 1
ATOM 2915 C CA . ASP B 1 57 ? 11.492 -21.781 -25 1 98.44 57 ASP B CA 1
ATOM 2916 C C . ASP B 1 57 ? 10.773 -20.625 -24.312 1 98.44 57 ASP B C 1
ATOM 2918 O O . ASP B 1 57 ? 10.648 -19.531 -24.875 1 98.44 57 ASP B O 1
ATOM 2922 N N . CYS B 1 58 ? 10.18 -20.906 -23.156 1 98.19 58 CYS B N 1
ATOM 2923 C CA . CYS B 1 58 ? 9.531 -19.828 -22.422 1 98.19 58 CYS B CA 1
ATOM 2924 C C . CYS B 1 58 ? 10.477 -18.641 -22.25 1 98.19 58 CYS B C 1
ATOM 2926 O O . CYS B 1 58 ? 11.539 -18.766 -21.656 1 98.19 58 CYS B O 1
ATOM 2928 N N . GLY B 1 59 ? 10.102 -17.469 -22.625 1 97.94 59 GLY B N 1
ATOM 2929 C CA . GLY B 1 59 ? 10.961 -16.297 -22.75 1 97.94 59 GLY B CA 1
ATOM 2930 C C . GLY B 1 59 ? 11.406 -15.75 -21.406 1 97.94 59 GLY B C 1
ATOM 2931 O O . GLY B 1 59 ? 12.359 -14.977 -21.328 1 97.94 59 GLY B O 1
ATOM 2932 N N . TYR B 1 60 ? 10.758 -16.141 -20.312 1 97.94 60 TYR B N 1
ATOM 2933 C CA . TYR B 1 60 ? 11.055 -15.633 -18.984 1 97.94 60 TYR B CA 1
ATOM 2934 C C . TYR B 1 60 ? 11.883 -16.641 -18.188 1 97.94 60 TYR B C 1
ATOM 2936 O O . TYR B 1 60 ? 12.375 -16.312 -17.094 1 97.94 60 TYR B O 1
ATOM 2944 N N . CYS B 1 61 ? 12.086 -17.844 -18.609 1 98.12 61 CYS B N 1
ATOM 2945 C CA . CYS B 1 61 ? 12.5 -18.938 -17.734 1 98.12 61 CYS B CA 1
ATOM 2946 C C . CYS B 1 61 ? 14.008 -19.141 -17.797 1 98.12 61 CYS B C 1
ATOM 2948 O O . CYS B 1 61 ? 14.555 -19.469 -18.859 1 98.12 61 CYS B O 1
ATOM 2950 N N . SER B 1 62 ? 14.656 -19.062 -16.703 1 98.12 62 SER B N 1
ATOM 2951 C CA . SER B 1 62 ? 16.094 -19.234 -16.625 1 98.12 62 SER B CA 1
ATOM 2952 C C . SER B 1 62 ? 16.5 -20.688 -16.875 1 98.12 62 SER B C 1
ATOM 2954 O O . SER B 1 62 ? 17.672 -20.984 -17.109 1 98.12 62 SER B O 1
ATOM 2956 N N . GLN B 1 63 ? 15.562 -21.594 -16.797 1 98.38 63 GLN B N 1
ATOM 2957 C CA . GLN B 1 63 ? 15.867 -23.016 -16.906 1 98.38 63 GLN B CA 1
ATOM 2958 C C . GLN B 1 63 ? 15.742 -23.5 -18.359 1 98.38 63 GLN B C 1
ATOM 2960 O O . GLN B 1 63 ? 16.016 -24.656 -18.656 1 98.38 63 GLN B O 1
ATOM 2965 N N . SER B 1 64 ? 15.25 -22.641 -19.266 1 98.44 64 SER B N 1
ATOM 2966 C CA . SER B 1 64 ? 15.109 -23.031 -20.672 1 98.44 64 SER B CA 1
ATOM 2967 C C . SER B 1 64 ? 16.453 -23.391 -21.281 1 98.44 64 SER B C 1
ATOM 2969 O O . SER B 1 64 ? 17.438 -22.656 -21.141 1 98.44 64 SER B O 1
ATOM 2971 N N . GLY B 1 65 ? 16.438 -24.484 -21.984 1 97.81 65 GLY B N 1
ATOM 2972 C CA . GLY B 1 65 ? 17.641 -24.906 -22.688 1 97.81 65 GLY B CA 1
ATOM 2973 C C . GLY B 1 65 ? 17.922 -24.094 -23.922 1 97.81 65 GLY B C 1
ATOM 2974 O O . GLY B 1 65 ? 18.984 -24.25 -24.547 1 97.81 65 GLY B O 1
ATOM 2975 N N . HIS B 1 66 ? 17.078 -23.203 -24.281 1 98.06 66 HIS B N 1
ATOM 2976 C CA . HIS B 1 66 ? 17.25 -22.375 -25.469 1 98.06 66 HIS B CA 1
ATOM 2977 C C . HIS B 1 66 ? 18.094 -21.141 -25.156 1 98.06 66 HIS B C 1
ATOM 2979 O O . HIS B 1 66 ? 18.531 -20.453 -26.078 1 98.06 66 HIS B O 1
ATOM 2985 N N . TYR B 1 67 ? 18.312 -20.875 -23.875 1 97.88 67 TYR B N 1
ATOM 2986 C CA . TYR B 1 67 ? 19 -19.656 -23.484 1 97.88 67 TYR B CA 1
ATOM 2987 C C . TYR B 1 67 ? 20.188 -19.953 -22.594 1 97.88 67 TYR B C 1
ATOM 2989 O O . TYR B 1 67 ? 20.219 -20.984 -21.891 1 97.88 67 TYR B O 1
ATOM 2997 N N . LYS B 1 68 ? 21.188 -19.094 -22.625 1 97.69 68 LYS B N 1
ATOM 2998 C CA . LYS B 1 68 ? 22.344 -19.188 -21.719 1 97.69 68 LYS B CA 1
ATOM 2999 C C . LYS B 1 68 ? 22.156 -18.297 -20.5 1 97.69 68 LYS B C 1
ATOM 3001 O O . LYS B 1 68 ? 22.281 -17.078 -20.594 1 97.69 68 LYS B O 1
ATOM 3006 N N . THR B 1 69 ? 21.844 -18.906 -19.438 1 98.06 69 THR B N 1
ATOM 3007 C CA . THR B 1 69 ? 21.609 -18.188 -18.188 1 98.06 69 THR B CA 1
ATOM 3008 C C . THR B 1 69 ? 22.562 -18.672 -17.109 1 98.06 69 THR B C 1
ATOM 3010 O O . THR B 1 69 ? 23.5 -19.422 -17.375 1 98.06 69 THR B O 1
ATOM 3013 N N . HIS B 1 70 ? 22.359 -18.188 -15.844 1 97.88 70 HIS B N 1
ATOM 3014 C CA . HIS B 1 70 ? 23.219 -18.562 -14.719 1 97.88 70 HIS B CA 1
ATOM 3015 C C . HIS B 1 70 ? 22.891 -19.953 -14.203 1 97.88 70 HIS B C 1
ATOM 3017 O O . HIS B 1 70 ? 23.625 -20.5 -13.391 1 97.88 70 HIS B O 1
ATOM 3023 N N . VAL B 1 71 ? 21.844 -20.609 -14.648 1 98.12 71 VAL B N 1
ATOM 3024 C CA . VAL B 1 71 ? 21.328 -21.875 -14.102 1 98.12 71 VAL B CA 1
ATOM 3025 C C . VAL B 1 71 ? 22.188 -23.031 -14.602 1 98.12 71 VAL B C 1
ATOM 3027 O O . VAL B 1 71 ? 22.438 -23.172 -15.805 1 98.12 71 VAL B O 1
ATOM 3030 N N . GLU B 1 72 ? 22.625 -23.828 -13.641 1 97.06 72 GLU B N 1
ATOM 3031 C CA . GLU B 1 72 ? 23.359 -25.047 -13.961 1 97.06 72 GLU B CA 1
ATOM 3032 C C . GLU B 1 72 ? 22.422 -26.25 -14.031 1 97.06 72 GLU B C 1
ATOM 3034 O O . GLU B 1 72 ? 21.516 -26.391 -13.211 1 97.06 72 GLU B O 1
ATOM 3039 N N . LYS B 1 73 ? 22.703 -27.094 -14.961 1 97 73 LYS B N 1
ATOM 3040 C CA . LYS B 1 73 ? 21.875 -28.297 -15.109 1 97 73 LYS B CA 1
ATOM 3041 C C . LYS B 1 73 ? 22.141 -29.281 -13.977 1 97 73 LYS B C 1
ATOM 3043 O O . LYS B 1 73 ? 23.297 -29.531 -13.617 1 97 73 LYS B O 1
ATOM 3048 N N . GLU B 1 74 ? 21.109 -29.734 -13.383 1 97.81 74 GLU B N 1
ATOM 3049 C CA . GLU B 1 74 ? 21.188 -30.75 -12.344 1 97.81 74 GLU B CA 1
ATOM 3050 C C . GLU B 1 74 ? 20.219 -31.906 -12.633 1 97.81 74 GLU B C 1
ATOM 3052 O O . GLU B 1 74 ? 19.094 -31.688 -13.062 1 97.81 74 GLU B O 1
ATOM 3057 N N . LYS B 1 75 ? 20.688 -33.125 -12.406 1 97.5 75 LYS B N 1
ATOM 3058 C CA . LYS B 1 75 ? 19.828 -34.312 -12.594 1 97.5 75 LYS B CA 1
ATOM 3059 C C . LYS B 1 75 ? 18.75 -34.375 -11.523 1 97.5 75 LYS B C 1
ATOM 3061 O O . LYS B 1 75 ? 18.75 -33.594 -10.57 1 97.5 75 LYS B O 1
ATOM 3066 N N . LEU B 1 76 ? 17.812 -35.281 -11.734 1 98.56 76 LEU B N 1
ATOM 3067 C CA . LEU B 1 76 ? 16.734 -35.5 -10.766 1 98.56 76 LEU B CA 1
ATOM 3068 C C . LEU B 1 76 ? 17.297 -35.875 -9.398 1 98.56 76 LEU B C 1
ATOM 3070 O O . LEU B 1 76 ? 18.141 -36.75 -9.281 1 98.56 76 LEU B O 1
ATOM 3074 N N . MET B 1 77 ? 16.859 -35.156 -8.375 1 98.69 77 MET B N 1
ATOM 3075 C CA . MET B 1 77 ? 17.297 -35.406 -7.004 1 98.69 77 MET B CA 1
ATOM 3076 C C . MET B 1 77 ? 16.844 -36.781 -6.531 1 98.69 77 MET B C 1
ATOM 3078 O O . MET B 1 77 ? 15.852 -37.344 -7.027 1 98.69 77 MET B O 1
ATOM 3082 N N . SER B 1 78 ? 17.578 -37.344 -5.605 1 98.62 78 SER B N 1
ATOM 3083 C CA . SER B 1 78 ? 17.141 -38.562 -4.992 1 98.62 78 SER B CA 1
ATOM 3084 C C . SER B 1 78 ? 15.961 -38.344 -4.059 1 98.62 78 SER B C 1
ATOM 3086 O O . SER B 1 78 ? 15.742 -37.219 -3.59 1 98.62 78 SER B O 1
ATOM 3088 N N . VAL B 1 79 ? 15.219 -39.469 -3.848 1 98.75 79 VAL B N 1
ATOM 3089 C CA . VAL B 1 79 ? 14.078 -39.375 -2.936 1 98.75 79 VAL B CA 1
ATOM 3090 C C . VAL B 1 79 ? 14.547 -38.938 -1.556 1 98.75 79 VAL B C 1
ATOM 3092 O O . VAL B 1 79 ? 13.914 -38.094 -0.92 1 98.75 79 VAL B O 1
ATOM 3095 N N . GLU B 1 80 ? 15.711 -39.406 -1.163 1 98.56 80 GLU B N 1
ATOM 3096 C CA . GLU B 1 80 ? 16.25 -39.094 0.15 1 98.56 80 GLU B CA 1
ATOM 3097 C C . GLU B 1 80 ? 16.562 -37.594 0.266 1 98.56 80 GLU B C 1
ATOM 3099 O O . GLU B 1 80 ? 16.234 -36.969 1.277 1 98.56 80 GLU B O 1
ATOM 3104 N N . GLU B 1 81 ? 17.172 -37.031 -0.693 1 98.62 81 GLU B N 1
ATOM 3105 C CA . GLU B 1 81 ? 17.5 -35.625 -0.705 1 98.62 81 GLU B CA 1
ATOM 3106 C C . GLU B 1 81 ? 16.234 -34.75 -0.641 1 98.62 81 GLU B C 1
ATOM 3108 O O . GLU B 1 81 ? 16.188 -33.781 0.095 1 98.62 81 GLU B O 1
ATOM 3113 N N . VAL B 1 82 ? 15.25 -35.156 -1.407 1 98.81 82 VAL B N 1
ATOM 3114 C CA . VAL B 1 82 ? 13.992 -34.406 -1.464 1 98.81 82 VAL B CA 1
ATOM 3115 C C . VAL B 1 82 ? 13.305 -34.438 -0.101 1 98.81 82 VAL B C 1
ATOM 3117 O O . VAL B 1 82 ? 12.828 -33.438 0.391 1 98.81 82 VAL B O 1
ATOM 3120 N N . LEU B 1 83 ? 13.258 -35.625 0.49 1 98.75 83 LEU B N 1
ATOM 3121 C CA . LEU B 1 83 ? 12.578 -35.781 1.775 1 98.75 83 LEU B CA 1
ATOM 3122 C C . LEU B 1 83 ? 13.297 -35 2.859 1 98.75 83 LEU B C 1
ATOM 3124 O O . LEU B 1 83 ? 12.656 -34.469 3.775 1 98.75 83 LEU B O 1
ATOM 3128 N N . GLN B 1 84 ? 14.656 -34.875 2.773 1 98.62 84 GLN B N 1
ATOM 3129 C CA . GLN B 1 84 ? 15.391 -34.031 3.705 1 98.62 84 GLN B CA 1
ATOM 3130 C C . GLN B 1 84 ? 14.984 -32.562 3.561 1 98.62 84 GLN B C 1
ATOM 3132 O O . GLN B 1 84 ? 14.781 -31.875 4.559 1 98.62 84 GLN B O 1
ATOM 3137 N N . CYS B 1 85 ? 14.859 -32.125 2.357 1 98.38 85 CYS B N 1
ATOM 3138 C CA . CYS B 1 85 ? 14.43 -30.766 2.094 1 98.38 85 CYS B CA 1
ATOM 3139 C C . CYS B 1 85 ? 13.008 -30.531 2.6 1 98.38 85 CYS B C 1
ATOM 3141 O O . CYS B 1 85 ? 12.703 -29.484 3.156 1 98.38 85 CYS B O 1
ATOM 3143 N N . ALA B 1 86 ? 12.156 -31.516 2.385 1 98.56 86 ALA B N 1
ATOM 3144 C CA . ALA B 1 86 ? 10.773 -31.422 2.836 1 98.56 86 ALA B CA 1
ATOM 3145 C C . ALA B 1 86 ? 10.695 -31.312 4.355 1 98.56 86 ALA B C 1
ATOM 3147 O O . ALA B 1 86 ? 9.891 -30.531 4.887 1 98.56 86 ALA B O 1
ATOM 3148 N N . LYS B 1 87 ? 11.5 -32.094 5.008 1 98.44 87 LYS B N 1
ATOM 3149 C CA . LYS B 1 87 ? 11.562 -32.031 6.469 1 98.44 87 LYS B CA 1
ATOM 3150 C C . LYS B 1 87 ? 11.977 -30.641 6.941 1 98.44 87 LYS B C 1
ATOM 3152 O O . LYS B 1 87 ? 11.398 -30.094 7.883 1 98.44 87 LYS B O 1
ATOM 3157 N N . GLU B 1 88 ? 12.93 -30.109 6.324 1 97.56 88 GLU B N 1
ATOM 3158 C CA . GLU B 1 88 ? 13.398 -28.766 6.656 1 97.56 88 GLU B CA 1
ATOM 3159 C C . GLU B 1 88 ? 12.312 -27.719 6.406 1 97.56 88 GLU B C 1
ATOM 3161 O O . GLU B 1 88 ? 12.164 -26.781 7.18 1 97.56 88 GLU B O 1
ATOM 3166 N N . ALA B 1 89 ? 11.648 -27.891 5.289 1 97 89 ALA B N 1
ATOM 3167 C CA . ALA B 1 89 ? 10.539 -26.984 4.957 1 97 89 ALA B CA 1
ATOM 3168 C C . ALA B 1 89 ? 9.461 -27.031 6.039 1 97 89 ALA B C 1
ATOM 3170 O O . ALA B 1 89 ? 8.977 -25.984 6.473 1 97 89 ALA B O 1
ATOM 3171 N N . LYS B 1 90 ? 9.102 -28.219 6.449 1 97.12 90 LYS B N 1
ATOM 3172 C CA . LYS B 1 90 ? 8.109 -28.391 7.508 1 97.12 90 LYS B CA 1
ATOM 3173 C C . LYS B 1 90 ? 8.555 -27.719 8.797 1 97.12 90 LYS B C 1
ATOM 3175 O O . LYS B 1 90 ? 7.773 -27.016 9.438 1 97.12 90 LYS B O 1
ATOM 3180 N N . GLU B 1 91 ? 9.797 -27.891 9.133 1 95.88 91 GLU B N 1
ATOM 3181 C CA . GLU B 1 91 ? 10.359 -27.281 10.336 1 95.88 91 GLU B CA 1
ATOM 3182 C C . GLU B 1 91 ? 10.352 -25.766 10.234 1 95.88 91 GLU B C 1
ATOM 3184 O O . GLU B 1 91 ? 10.242 -25.062 11.25 1 95.88 91 GLU B O 1
ATOM 3189 N N . GLY B 1 92 ? 10.453 -25.359 9.062 1 92.88 92 GLY B N 1
ATOM 3190 C CA . GLY B 1 92 ? 10.461 -23.938 8.828 1 92.88 92 GLY B CA 1
ATOM 3191 C C . GLY B 1 92 ? 9.07 -23.328 8.797 1 92.88 92 GLY B C 1
ATOM 3192 O O . GLY B 1 92 ? 8.922 -22.109 8.688 1 92.88 92 GLY B O 1
ATOM 3193 N N . GLY B 1 93 ? 8.047 -24.172 8.773 1 93.38 93 GLY B N 1
ATOM 3194 C CA . GLY B 1 93 ? 6.699 -23.656 8.914 1 93.38 93 GLY B CA 1
ATOM 3195 C C . GLY B 1 93 ? 5.832 -23.891 7.695 1 93.38 93 GLY B C 1
ATOM 3196 O O . GLY B 1 93 ? 4.656 -23.516 7.676 1 93.38 93 GLY B O 1
ATOM 3197 N N . ALA B 1 94 ? 6.352 -24.562 6.672 1 95.62 94 ALA B N 1
ATOM 3198 C CA . ALA B 1 94 ? 5.582 -24.797 5.453 1 95.62 94 ALA B CA 1
ATOM 3199 C C . ALA B 1 94 ? 4.488 -25.828 5.688 1 95.62 94 ALA B C 1
ATOM 3201 O O . ALA B 1 94 ? 4.691 -26.797 6.422 1 95.62 94 ALA B O 1
ATOM 3202 N N . LYS B 1 95 ? 3.402 -25.594 5.004 1 96.19 95 LYS B N 1
ATOM 3203 C CA . LYS B 1 95 ? 2.324 -26.578 5.043 1 96.19 95 LYS B CA 1
ATOM 3204 C C . LYS B 1 95 ? 2.244 -27.359 3.732 1 96.19 95 LYS B C 1
ATOM 3206 O O . LYS B 1 95 ? 1.684 -28.453 3.691 1 96.19 95 LYS B O 1
ATOM 3211 N N . ARG B 1 96 ? 2.797 -26.797 2.736 1 97.69 96 ARG B N 1
ATOM 3212 C CA . ARG B 1 96 ? 2.832 -27.422 1.417 1 97.69 96 ARG B CA 1
ATOM 3213 C C . ARG B 1 96 ? 4.25 -27.422 0.852 1 97.69 96 ARG B C 1
ATOM 3215 O O . ARG B 1 96 ? 4.996 -26.453 1.022 1 97.69 96 ARG B O 1
ATOM 3222 N N . PHE B 1 97 ? 4.562 -28.516 0.294 1 98.56 97 PHE B N 1
ATOM 3223 C CA . PHE B 1 97 ? 5.867 -28.688 -0.331 1 98.56 97 PHE B CA 1
ATOM 3224 C C . PHE B 1 97 ? 5.723 -28.938 -1.829 1 98.56 97 PHE B C 1
ATOM 3226 O O . PHE B 1 97 ? 5.164 -29.953 -2.25 1 98.56 97 PHE B O 1
ATOM 3233 N N . CYS B 1 98 ? 6.238 -27.984 -2.584 1 98.62 98 CYS B N 1
ATOM 3234 C CA . CYS B 1 98 ? 6.109 -28.031 -4.035 1 98.62 98 CYS B CA 1
ATOM 3235 C C . CYS B 1 98 ? 7.422 -28.438 -4.691 1 98.62 98 CYS B C 1
ATOM 3237 O O . CYS B 1 98 ? 8.484 -27.938 -4.328 1 98.62 98 CYS B O 1
ATOM 3239 N N . MET B 1 99 ? 7.297 -29.328 -5.605 1 98.81 99 MET B N 1
ATOM 3240 C CA . MET B 1 99 ? 8.445 -29.875 -6.32 1 98.81 99 MET B CA 1
ATOM 3241 C C . MET B 1 99 ? 8.344 -29.594 -7.816 1 98.81 99 MET B C 1
ATOM 3243 O O . MET B 1 99 ? 7.383 -30 -8.461 1 98.81 99 MET B O 1
ATOM 3247 N N . GLY B 1 100 ? 9.297 -28.891 -8.328 1 98.62 100 GLY B N 1
ATOM 3248 C CA . GLY B 1 100 ? 9.297 -28.547 -9.742 1 98.62 100 GLY B CA 1
ATOM 3249 C C . GLY B 1 100 ? 10.414 -29.219 -10.516 1 98.62 100 GLY B C 1
ATOM 3250 O O . GLY B 1 100 ? 11.508 -29.422 -9.992 1 98.62 100 GLY B O 1
ATOM 3251 N N . ALA B 1 101 ? 10.18 -29.547 -11.734 1 98.69 101 ALA B N 1
ATOM 3252 C CA . ALA B 1 101 ? 11.18 -30.141 -12.617 1 98.69 101 ALA B CA 1
ATOM 3253 C C . ALA B 1 101 ? 11.195 -29.438 -13.977 1 98.69 101 ALA B C 1
ATOM 3255 O O . ALA B 1 101 ? 10.141 -29.203 -14.578 1 98.69 101 ALA B O 1
ATOM 3256 N N . ALA B 1 102 ? 12.352 -29.125 -14.469 1 98.31 102 ALA B N 1
ATOM 3257 C CA . ALA B 1 102 ? 12.516 -28.5 -15.773 1 98.31 102 ALA B CA 1
ATOM 3258 C C . ALA B 1 102 ? 12.312 -29.5 -16.906 1 98.31 102 ALA B C 1
ATOM 3260 O O . ALA B 1 102 ? 13.273 -29.922 -17.547 1 98.31 102 ALA B O 1
ATOM 3261 N N . TRP B 1 103 ? 11.055 -29.875 -17.141 1 98.06 103 TRP B N 1
ATOM 3262 C CA . TRP B 1 103 ? 10.672 -30.828 -18.188 1 98.06 103 TRP B CA 1
ATOM 3263 C C . TRP B 1 103 ? 9.531 -30.266 -19.031 1 98.06 103 TRP B C 1
ATOM 3265 O O . TRP B 1 103 ? 8.766 -29.406 -18.562 1 98.06 103 TRP B O 1
ATOM 3275 N N . ARG B 1 104 ? 9.469 -30.688 -20.266 1 97.88 104 ARG B N 1
ATOM 3276 C CA . ARG B 1 104 ? 8.258 -30.531 -21.078 1 97.88 104 ARG B CA 1
ATOM 3277 C C . ARG B 1 104 ? 7.148 -31.453 -20.578 1 97.88 104 ARG B C 1
ATOM 3279 O O . ARG B 1 104 ? 5.996 -31.031 -20.453 1 97.88 104 ARG B O 1
ATOM 3286 N N . CYS B 1 105 ? 7.516 -32.625 -20.375 1 97.5 105 CYS B N 1
ATOM 3287 C CA . CYS B 1 105 ? 6.73 -33.719 -19.797 1 97.5 105 CYS B CA 1
ATOM 3288 C C . CYS B 1 105 ? 7.605 -34.625 -18.953 1 97.5 105 CYS B C 1
ATOM 3290 O O . CYS B 1 105 ? 8.742 -34.938 -19.312 1 97.5 105 CYS B O 1
ATOM 3292 N N . PRO B 1 106 ? 7.105 -35.094 -17.812 1 98.12 106 PRO B N 1
ATOM 3293 C CA . PRO B 1 106 ? 7.938 -36.031 -17.078 1 98.12 106 PRO B CA 1
ATOM 3294 C C . PRO B 1 106 ? 8.148 -37.344 -17.828 1 98.12 106 PRO B C 1
ATOM 3296 O O . PRO B 1 106 ? 7.195 -37.938 -18.359 1 98.12 106 PRO B O 1
ATOM 3299 N N . PRO B 1 107 ? 9.375 -37.781 -17.906 1 97.56 107 PRO B N 1
ATOM 3300 C CA . PRO B 1 107 ? 9.586 -39.094 -18.5 1 97.56 107 PRO B CA 1
ATOM 3301 C C . PRO B 1 107 ? 8.922 -40.219 -17.703 1 97.56 107 PRO B C 1
ATOM 3303 O O . PRO B 1 107 ? 8.945 -40.219 -16.484 1 97.56 107 PRO B O 1
ATOM 3306 N N . ASP B 1 108 ? 8.398 -41.188 -18.406 1 97.12 108 ASP B N 1
ATOM 3307 C CA . ASP B 1 108 ? 7.699 -42.312 -17.75 1 97.12 108 ASP B CA 1
ATOM 3308 C C . ASP B 1 108 ? 8.617 -43 -16.75 1 97.12 108 ASP B C 1
ATOM 3310 O O . ASP B 1 108 ? 8.156 -43.469 -15.695 1 97.12 108 ASP B O 1
ATOM 3314 N N . LYS B 1 109 ? 9.867 -43.094 -17.094 1 97.44 109 LYS B N 1
ATOM 3315 C CA . LYS B 1 109 ? 10.828 -43.812 -16.25 1 97.44 109 LYS B CA 1
ATOM 3316 C C . LYS B 1 109 ? 11 -43.094 -14.914 1 97.44 109 LYS B C 1
ATOM 3318 O O . LYS B 1 109 ? 11.492 -43.688 -13.953 1 97.44 109 LYS B O 1
ATOM 3323 N N . ALA B 1 110 ? 10.633 -41.844 -14.844 1 98.12 110 ALA B N 1
ATOM 3324 C CA . ALA B 1 110 ? 10.789 -41.062 -13.617 1 98.12 110 ALA B CA 1
ATOM 3325 C C . ALA B 1 110 ? 9.57 -41.188 -12.719 1 98.12 110 ALA B C 1
ATOM 3327 O O . ALA B 1 110 ? 9.609 -40.844 -11.539 1 98.12 110 ALA B O 1
ATOM 3328 N N . ILE B 1 111 ? 8.438 -41.719 -13.195 1 98.38 111 ILE B N 1
ATOM 3329 C CA . ILE B 1 111 ? 7.145 -41.719 -12.516 1 98.38 111 ILE B CA 1
ATOM 3330 C C . ILE B 1 111 ? 7.238 -42.5 -11.211 1 98.38 111 ILE B C 1
ATOM 3332 O O . ILE B 1 111 ? 6.785 -42.031 -10.164 1 98.38 111 ILE B O 1
ATOM 3336 N N . PRO B 1 112 ? 7.926 -43.688 -11.227 1 98.31 112 PRO B N 1
ATOM 3337 C CA . PRO B 1 112 ? 8.016 -44.438 -9.961 1 98.31 112 PRO B CA 1
ATOM 3338 C C . PRO B 1 112 ? 8.742 -43.625 -8.875 1 98.31 112 PRO B C 1
ATOM 3340 O O . PRO B 1 112 ? 8.297 -43.594 -7.727 1 98.31 112 PRO B O 1
ATOM 3343 N N . GLN B 1 113 ? 9.789 -42.969 -9.266 1 98.62 113 GLN B N 1
ATOM 3344 C CA . GLN B 1 113 ? 10.539 -42.156 -8.312 1 98.62 113 GLN B CA 1
ATOM 3345 C C . GLN B 1 113 ? 9.711 -40.969 -7.828 1 98.62 113 GLN B C 1
ATOM 3347 O O . GLN B 1 113 ? 9.75 -40.625 -6.645 1 98.62 113 GLN B O 1
ATOM 3352 N N . LEU B 1 114 ? 9.016 -40.344 -8.688 1 98.81 114 LEU B N 1
ATOM 3353 C CA . LEU B 1 114 ? 8.141 -39.219 -8.336 1 98.81 114 LEU B CA 1
ATOM 3354 C C . LEU B 1 114 ? 7.066 -39.656 -7.348 1 98.81 114 LEU B C 1
ATOM 3356 O O . LEU B 1 114 ? 6.754 -38.938 -6.398 1 98.81 114 LEU B O 1
ATOM 3360 N N . LYS B 1 115 ? 6.477 -40.844 -7.625 1 98.81 115 LYS B N 1
ATOM 3361 C CA . LYS B 1 115 ? 5.473 -41.375 -6.711 1 98.81 115 LYS B CA 1
ATOM 3362 C C . LYS B 1 115 ? 6.043 -41.562 -5.309 1 98.81 115 LYS B C 1
ATOM 3364 O O . LYS B 1 115 ? 5.383 -41.25 -4.32 1 98.81 115 LYS B O 1
ATOM 3369 N N . GLU B 1 116 ? 7.27 -42.062 -5.273 1 98.81 116 GLU B N 1
ATOM 3370 C CA . GLU B 1 116 ? 7.926 -42.219 -3.98 1 98.81 116 GLU B CA 1
ATOM 3371 C C . GLU B 1 116 ? 8.117 -40.875 -3.275 1 98.81 116 GLU B C 1
ATOM 3373 O O . GLU B 1 116 ? 7.953 -40.781 -2.059 1 98.81 116 GLU B O 1
ATOM 3378 N N . MET B 1 117 ? 8.508 -39.844 -4.012 1 98.88 117 MET B N 1
ATOM 3379 C CA . MET B 1 117 ? 8.656 -38.531 -3.449 1 98.88 117 MET B CA 1
ATOM 3380 C C . MET B 1 117 ? 7.34 -38.031 -2.863 1 98.88 117 MET B C 1
ATOM 3382 O O . MET B 1 117 ? 7.305 -37.531 -1.733 1 98.88 117 MET B O 1
ATOM 3386 N N . ILE B 1 118 ? 6.281 -38.219 -3.627 1 98.88 118 ILE B N 1
ATOM 3387 C CA . ILE B 1 118 ? 4.961 -37.75 -3.209 1 98.88 118 ILE B CA 1
ATOM 3388 C C . ILE B 1 118 ? 4.555 -38.469 -1.919 1 98.88 118 ILE B C 1
ATOM 3390 O O . ILE B 1 118 ? 4.156 -37.812 -0.948 1 98.88 118 ILE B O 1
ATOM 3394 N N . GLU B 1 119 ? 4.68 -39.781 -1.932 1 98.81 119 GLU B N 1
ATOM 3395 C CA . GLU B 1 119 ? 4.312 -40.562 -0.765 1 98.81 119 GLU B CA 1
ATOM 3396 C C . GLU B 1 119 ? 5.129 -40.156 0.459 1 98.81 119 GLU B C 1
ATOM 3398 O O . GLU B 1 119 ? 4.594 -40.062 1.565 1 98.81 119 GLU B O 1
ATOM 3403 N N . GLY B 1 120 ? 6.387 -39.969 0.232 1 98.75 120 GLY B N 1
ATOM 3404 C CA . GLY B 1 120 ? 7.262 -39.562 1.32 1 98.75 120 GLY B CA 1
ATOM 3405 C C . GLY B 1 120 ? 6.887 -38.219 1.904 1 98.75 120 GLY B C 1
ATOM 3406 O O . GLY B 1 120 ? 6.816 -38.062 3.125 1 98.75 120 GLY B O 1
ATOM 3407 N N . VAL B 1 121 ? 6.684 -37.219 1.065 1 98.75 121 VAL B N 1
ATOM 3408 C CA . VAL B 1 121 ? 6.32 -35.875 1.507 1 98.75 121 VAL B CA 1
ATOM 3409 C C . VAL B 1 121 ? 4.98 -35.906 2.238 1 98.75 121 VAL B C 1
ATOM 3411 O O . VAL B 1 121 ? 4.816 -35.281 3.281 1 98.75 121 VAL B O 1
ATOM 3414 N N . LYS B 1 122 ? 4.059 -36.688 1.661 1 98.25 122 LYS B N 1
ATOM 3415 C CA . LYS B 1 122 ? 2.746 -36.844 2.285 1 98.25 122 LYS B CA 1
ATOM 3416 C C . LYS B 1 122 ? 2.871 -37.469 3.676 1 98.25 122 LYS B C 1
ATOM 3418 O O . LYS B 1 122 ? 2.16 -37.062 4.602 1 98.25 122 LYS B O 1
ATOM 3423 N N . SER B 1 123 ? 3.727 -38.406 3.82 1 98.19 123 SER B N 1
ATOM 3424 C CA . SER B 1 123 ? 3.922 -39.125 5.09 1 98.19 123 SER B CA 1
ATOM 3425 C C . SER B 1 123 ? 4.48 -38.188 6.152 1 98.19 123 SER B C 1
ATOM 3427 O O . SER B 1 123 ? 4.344 -38.438 7.352 1 98.19 123 SER B O 1
ATOM 3429 N N . LEU B 1 124 ? 5.113 -37.094 5.758 1 98.12 124 LEU B N 1
ATOM 3430 C CA . LEU B 1 124 ? 5.633 -36.094 6.684 1 98.12 124 LEU B CA 1
ATOM 3431 C C . LEU B 1 124 ? 4.52 -35.156 7.164 1 98.12 124 LEU B C 1
ATOM 3433 O O . LEU B 1 124 ? 4.742 -34.312 8.031 1 98.12 124 LEU B O 1
ATOM 3437 N N . GLY B 1 125 ? 3.314 -35.312 6.535 1 97.44 125 GLY B N 1
ATOM 3438 C CA . GLY B 1 125 ? 2.18 -34.469 6.93 1 97.44 125 GLY B CA 1
ATOM 3439 C C . GLY B 1 125 ? 2.061 -33.219 6.125 1 97.44 125 GLY B C 1
ATOM 3440 O O . GLY B 1 125 ? 1.326 -32.281 6.504 1 97.44 125 GLY B O 1
ATOM 3441 N N . LEU B 1 126 ? 2.795 -33.062 5.047 1 98.12 126 LEU B N 1
ATOM 3442 C CA . LEU B 1 126 ? 2.746 -31.906 4.18 1 98.12 126 LEU B CA 1
ATOM 3443 C C . LEU B 1 126 ? 1.795 -32.125 3.01 1 98.12 126 LEU B C 1
ATOM 3445 O O . LEU B 1 126 ? 1.67 -33.25 2.514 1 98.12 126 LEU B O 1
ATOM 3449 N N . GLU B 1 127 ? 1.131 -31.062 2.604 1 98.12 127 GLU B N 1
ATOM 3450 C CA . GLU B 1 127 ? 0.476 -31.109 1.299 1 98.12 127 GLU B CA 1
ATOM 3451 C C . GLU B 1 127 ? 1.499 -31.203 0.17 1 98.12 127 GLU B C 1
ATOM 3453 O O . GLU B 1 127 ? 2.551 -30.562 0.221 1 98.12 127 GLU B O 1
ATOM 3458 N N . THR B 1 128 ? 1.136 -32 -0.842 1 98.62 128 THR B N 1
ATOM 3459 C CA . THR B 1 128 ? 2.066 -32.25 -1.937 1 98.62 128 THR B CA 1
ATOM 3460 C C . THR B 1 128 ? 1.663 -31.484 -3.184 1 98.62 128 THR B C 1
ATOM 3462 O O . THR B 1 128 ? 0.475 -31.359 -3.486 1 98.62 128 THR B O 1
ATOM 3465 N N . CYS B 1 129 ? 2.619 -30.922 -3.805 1 98.69 129 CYS B N 1
ATOM 3466 C CA . CYS B 1 129 ? 2.426 -30.188 -5.047 1 98.69 129 CYS B CA 1
ATOM 3467 C C . CYS B 1 129 ? 3.576 -30.438 -6.016 1 98.69 129 CYS B C 1
ATOM 3469 O O . CYS B 1 129 ? 4.73 -30.562 -5.598 1 98.69 129 CYS B O 1
ATOM 3471 N N . MET B 1 130 ? 3.277 -30.594 -7.289 1 98.88 130 MET B N 1
ATOM 3472 C CA . MET B 1 130 ? 4.332 -30.766 -8.289 1 98.88 130 MET B CA 1
ATOM 3473 C C . MET B 1 130 ? 4.047 -29.906 -9.523 1 98.88 130 MET B C 1
ATOM 3475 O O . MET B 1 130 ? 2.893 -29.594 -9.812 1 98.88 130 MET B O 1
ATOM 3479 N N . THR B 1 131 ? 5.023 -29.5 -10.203 1 98.62 131 THR B N 1
ATOM 3480 C CA . THR B 1 131 ? 5.012 -28.922 -11.539 1 98.62 131 THR B CA 1
ATOM 3481 C C . THR B 1 131 ? 6.047 -29.594 -12.43 1 98.62 131 THR B C 1
ATOM 3483 O O . THR B 1 131 ? 7.25 -29.344 -12.289 1 98.62 131 THR B O 1
ATOM 3486 N N . LEU B 1 132 ? 5.586 -30.406 -13.391 1 98.62 132 LEU B N 1
ATOM 3487 C CA . LEU B 1 132 ? 6.465 -31.297 -14.141 1 98.62 132 LEU B CA 1
ATOM 3488 C C . LEU B 1 132 ? 6.277 -31.125 -15.641 1 98.62 132 LEU B C 1
ATOM 3490 O O . LEU B 1 132 ? 6.777 -31.922 -16.438 1 98.62 132 LEU B O 1
ATOM 3494 N N . GLY B 1 133 ? 5.523 -30.125 -16.031 1 98.06 133 GLY B N 1
ATOM 3495 C CA . GLY B 1 133 ? 5.184 -29.938 -17.438 1 98.06 133 GLY B CA 1
ATOM 3496 C C . GLY B 1 133 ? 3.844 -30.547 -17.812 1 98.06 133 GLY B C 1
ATOM 3497 O O . GLY B 1 133 ? 2.92 -30.578 -17 1 98.06 133 GLY B O 1
ATOM 3498 N N . MET B 1 134 ? 3.654 -30.891 -19.047 1 98.44 134 MET B N 1
ATOM 3499 C CA . MET B 1 134 ? 2.398 -31.453 -19.531 1 98.44 134 MET B CA 1
ATOM 3500 C C . MET B 1 134 ? 2.236 -32.906 -19.078 1 98.44 134 MET B C 1
ATOM 3502 O O . MET B 1 134 ? 3.203 -33.656 -19.062 1 98.44 134 MET B O 1
ATOM 3506 N N . LEU B 1 135 ? 1.043 -33.25 -18.75 1 98.56 135 LEU B N 1
ATOM 3507 C CA . LEU B 1 135 ? 0.733 -34.594 -18.281 1 98.56 135 LEU B CA 1
ATOM 3508 C C . LEU B 1 135 ? -0.285 -35.25 -19.203 1 98.56 135 LEU B C 1
ATOM 3510 O O . LEU B 1 135 ? -1.234 -34.625 -19.656 1 98.56 135 LEU B O 1
ATOM 3514 N N . THR B 1 136 ? -0.102 -36.531 -19.391 1 98 136 THR B N 1
ATOM 3515 C CA . THR B 1 136 ? -1.182 -37.375 -19.922 1 98 136 THR B CA 1
ATOM 3516 C C . THR B 1 136 ? -2.182 -37.719 -18.812 1 98 136 THR B C 1
ATOM 3518 O O . THR B 1 136 ? -1.899 -37.531 -17.641 1 98 136 THR B O 1
ATOM 3521 N N . LYS B 1 137 ? -3.316 -38.188 -19.234 1 98.25 137 LYS B N 1
ATOM 3522 C CA . LYS B 1 137 ? -4.328 -38.656 -18.281 1 98.25 137 LYS B CA 1
ATOM 3523 C C . LYS B 1 137 ? -3.768 -39.75 -17.359 1 98.25 137 LYS B C 1
ATOM 3525 O O . LYS B 1 137 ? -4.02 -39.719 -16.156 1 98.25 137 LYS B O 1
ATOM 3530 N N . GLU B 1 138 ? -3.006 -40.625 -17.984 1 98.19 138 GLU B N 1
ATOM 3531 C CA . GLU B 1 138 ? -2.424 -41.75 -17.234 1 98.19 138 GLU B CA 1
ATOM 3532 C C . GLU B 1 138 ? -1.423 -41.25 -16.188 1 98.19 138 GLU B C 1
ATOM 3534 O O . GLU B 1 138 ? -1.438 -41.688 -15.039 1 98.19 138 GLU B O 1
ATOM 3539 N N . GLN B 1 139 ? -0.586 -40.375 -16.547 1 98.5 139 GLN B N 1
ATOM 3540 C CA . GLN B 1 139 ? 0.401 -39.812 -15.633 1 98.5 139 GLN B CA 1
ATOM 3541 C C . GLN B 1 139 ? -0.275 -39.094 -14.477 1 98.5 139 GLN B C 1
ATOM 3543 O O . GLN B 1 139 ? 0.123 -39.25 -13.32 1 98.5 139 GLN B O 1
ATOM 3548 N N . ALA B 1 140 ? -1.301 -38.281 -14.789 1 98.75 140 ALA B N 1
ATOM 3549 C CA . ALA B 1 140 ? -2.051 -37.594 -13.75 1 98.75 140 ALA B CA 1
ATOM 3550 C C . ALA B 1 140 ? -2.646 -38.562 -12.75 1 98.75 140 ALA B C 1
ATOM 3552 O O . ALA B 1 140 ? -2.592 -38.344 -11.539 1 98.75 140 ALA B O 1
ATOM 3553 N N . SER B 1 141 ? -3.191 -39.656 -13.273 1 98.56 141 SER B N 1
ATOM 3554 C CA . SER B 1 141 ? -3.783 -40.688 -12.422 1 98.56 141 SER B CA 1
ATOM 3555 C C . SER B 1 141 ? -2.74 -41.312 -11.5 1 98.56 141 SER B C 1
ATOM 3557 O O . SER B 1 141 ? -3.004 -41.531 -10.32 1 98.56 141 SER B O 1
ATOM 3559 N N . HIS B 1 142 ? -1.539 -41.625 -12.047 1 98.38 142 HIS B N 1
ATOM 3560 C CA . HIS B 1 142 ? -0.458 -42.188 -11.25 1 98.38 142 HIS B CA 1
ATOM 3561 C C . HIS B 1 142 ? -0.07 -41.25 -10.109 1 98.38 142 HIS B C 1
ATOM 3563 O O . HIS B 1 142 ? 0.126 -41.719 -8.977 1 98.38 142 HIS B O 1
ATOM 3569 N N . LEU B 1 143 ? 0.071 -39.969 -10.414 1 98.75 143 LEU B N 1
ATOM 3570 C CA . LEU B 1 143 ? 0.473 -39 -9.406 1 98.75 143 LEU B CA 1
ATOM 3571 C C . LEU B 1 143 ? -0.604 -38.844 -8.336 1 98.75 143 LEU B C 1
ATOM 3573 O O . LEU B 1 143 ? -0.292 -38.719 -7.148 1 98.75 143 LEU B O 1
ATOM 3577 N N . LYS B 1 144 ? -1.888 -38.844 -8.758 1 98.81 144 LYS B N 1
ATOM 3578 C CA . LYS B 1 144 ? -2.996 -38.812 -7.812 1 98.81 144 LYS B CA 1
ATOM 3579 C C . LYS B 1 144 ? -2.965 -40 -6.863 1 98.81 144 LYS B C 1
ATOM 3581 O O . LYS B 1 144 ? -3.141 -39.844 -5.656 1 98.81 144 LYS B O 1
ATOM 3586 N N . GLU B 1 145 ? -2.764 -41.156 -7.438 1 98.44 145 GLU B N 1
ATOM 3587 C CA . GLU B 1 145 ? -2.717 -42.375 -6.656 1 98.44 145 GLU B CA 1
ATOM 3588 C C . GLU B 1 145 ? -1.626 -42.312 -5.59 1 98.44 145 GLU B C 1
ATOM 3590 O O . GLU B 1 145 ? -1.782 -42.875 -4.5 1 98.44 145 GLU B O 1
ATOM 3595 N N . ALA B 1 146 ? -0.559 -41.625 -5.934 1 98.56 146 ALA B N 1
ATOM 3596 C CA . ALA B 1 146 ? 0.565 -41.5 -5.012 1 98.56 146 ALA B CA 1
ATOM 3597 C C . ALA B 1 146 ? 0.253 -40.5 -3.904 1 98.56 146 ALA B C 1
ATOM 3599 O O . ALA B 1 146 ? 0.972 -40.406 -2.906 1 98.56 146 ALA B O 1
ATOM 3600 N N . GLY B 1 147 ? -0.8 -39.688 -4.09 1 98.56 147 GLY B N 1
ATOM 3601 C CA . GLY B 1 147 ? -1.205 -38.75 -3.043 1 98.56 147 GLY B CA 1
ATOM 3602 C C . GLY B 1 147 ? -0.931 -37.312 -3.391 1 98.56 147 GLY B C 1
ATOM 3603 O O . GLY B 1 147 ? -0.912 -36.438 -2.51 1 98.56 147 GLY B O 1
ATOM 3604 N N . LEU B 1 148 ? -0.681 -37.031 -4.648 1 98.88 148 LEU B N 1
ATOM 3605 C CA . LEU B 1 148 ? -0.459 -35.656 -5.043 1 98.88 148 LEU B CA 1
ATOM 3606 C C . LEU B 1 148 ? -1.702 -34.812 -4.785 1 98.88 148 LEU B C 1
ATOM 3608 O O . LEU B 1 148 ? -2.791 -35.125 -5.262 1 98.88 148 LEU B O 1
ATOM 3612 N N . ASP B 1 149 ? -1.559 -33.719 -4.055 1 98.69 149 ASP B N 1
ATOM 3613 C CA . ASP B 1 149 ? -2.695 -32.875 -3.684 1 98.69 149 ASP B CA 1
ATOM 3614 C C . ASP B 1 149 ? -2.934 -31.781 -4.723 1 98.69 149 ASP B C 1
ATOM 3616 O O . ASP B 1 149 ? -4.078 -31.484 -5.062 1 98.69 149 ASP B O 1
ATOM 3620 N N . TYR B 1 150 ? -1.832 -31.141 -5.188 1 98.75 150 TYR B N 1
ATOM 3621 C CA . TYR B 1 150 ? -1.911 -30.047 -6.148 1 98.75 150 TYR B CA 1
ATOM 3622 C C . TYR B 1 150 ? -0.981 -30.297 -7.332 1 98.75 150 TYR B C 1
ATOM 3624 O O . TYR B 1 150 ? 0.082 -30.906 -7.18 1 98.75 150 TYR B O 1
ATOM 3632 N N . TYR B 1 151 ? -1.37 -29.828 -8.469 1 98.88 151 TYR B N 1
ATOM 3633 C CA . TYR B 1 151 ? -0.503 -29.766 -9.641 1 98.88 151 TYR B CA 1
ATOM 3634 C C . TYR B 1 151 ? -0.472 -28.359 -10.211 1 98.88 151 TYR B C 1
ATOM 3636 O O . TYR B 1 151 ? -1.512 -27.812 -10.594 1 98.88 151 TYR B O 1
ATOM 3644 N N . ASN B 1 152 ? 0.707 -27.781 -10.219 1 98.69 152 ASN B N 1
ATOM 3645 C CA . ASN B 1 152 ? 0.872 -26.453 -10.781 1 98.69 152 ASN B CA 1
ATOM 3646 C C . ASN B 1 152 ? 1.135 -26.5 -12.281 1 98.69 152 ASN B C 1
ATOM 3648 O O . ASN B 1 152 ? 2.037 -27.203 -12.734 1 98.69 152 ASN B O 1
ATOM 3652 N N . HIS B 1 153 ? 0.37 -25.828 -13.008 1 98.62 153 HIS B N 1
ATOM 3653 C CA . HIS B 1 153 ? 0.476 -25.719 -14.453 1 98.62 153 HIS B CA 1
ATOM 3654 C C . HIS B 1 153 ? -0.101 -24.391 -14.945 1 98.62 153 HIS B C 1
ATOM 3656 O O . HIS B 1 153 ? -1.29 -24.297 -15.258 1 98.62 153 HIS B O 1
ATOM 3662 N N . ASN B 1 154 ? 0.742 -23.391 -15.094 1 98.19 154 ASN B N 1
ATOM 3663 C CA . ASN B 1 154 ? 0.299 -22.031 -15.367 1 98.19 154 ASN B CA 1
ATOM 3664 C C . ASN B 1 154 ? -0.096 -21.844 -16.828 1 98.19 154 ASN B C 1
ATOM 3666 O O . ASN B 1 154 ? 0.489 -22.469 -17.719 1 98.19 154 ASN B O 1
ATOM 3670 N N . ILE B 1 155 ? -1.026 -20.984 -17 1 98.38 155 ILE B N 1
ATOM 3671 C CA . ILE B 1 155 ? -1.301 -20.516 -18.359 1 98.38 155 ILE B CA 1
ATOM 3672 C C . ILE B 1 155 ? -0.435 -19.297 -18.672 1 98.38 155 ILE B C 1
ATOM 3674 O O . ILE B 1 155 ? -0.422 -18.812 -19.797 1 98.38 155 ILE B O 1
ATOM 3678 N N . ASP B 1 156 ? 0.286 -18.734 -17.75 1 97.94 156 ASP B N 1
ATOM 3679 C CA . ASP B 1 156 ? 1.331 -17.719 -17.828 1 97.94 156 ASP B CA 1
ATOM 3680 C C . ASP B 1 156 ? 0.746 -16.344 -18.172 1 97.94 156 ASP B C 1
ATOM 3682 O O . ASP B 1 156 ? 1.069 -15.352 -17.516 1 97.94 156 ASP B O 1
ATOM 3686 N N . THR B 1 157 ? -0.032 -16.266 -19.203 1 98.38 157 THR B N 1
ATOM 3687 C CA . THR B 1 157 ? -0.632 -15.031 -19.688 1 98.38 157 THR B CA 1
ATOM 3688 C C . THR B 1 157 ? -1.909 -15.328 -20.469 1 98.38 157 THR B C 1
ATOM 3690 O O . THR B 1 157 ? -2.434 -16.438 -20.422 1 98.38 157 THR B O 1
ATOM 3693 N N . SER B 1 158 ? -2.502 -14.32 -21.109 1 98.5 158 SER B N 1
ATOM 3694 C CA . SER B 1 158 ? -3.736 -14.477 -21.875 1 98.5 158 SER B CA 1
ATOM 3695 C C . SER B 1 158 ? -3.523 -15.359 -23.094 1 98.5 158 SER B C 1
ATOM 3697 O O . SER B 1 158 ? -2.414 -15.445 -23.625 1 98.5 158 SER B O 1
ATOM 3699 N N . PRO B 1 159 ? -4.625 -16.016 -23.531 1 98.25 159 PRO B N 1
ATOM 3700 C CA . PRO B 1 159 ? -4.539 -16.766 -24.797 1 98.25 159 PRO B CA 1
ATOM 3701 C C . PRO B 1 159 ? -4.066 -15.891 -25.953 1 98.25 159 PRO B C 1
ATOM 3703 O O . PRO B 1 159 ? -3.309 -16.344 -26.812 1 98.25 159 PRO B O 1
ATOM 3706 N N . SER B 1 160 ? -4.441 -14.586 -25.984 1 98.38 160 SER B N 1
ATOM 3707 C CA . SER B 1 160 ? -4.145 -13.695 -27.109 1 98.38 160 SER B CA 1
ATOM 3708 C C . SER B 1 160 ? -2.668 -13.312 -27.125 1 98.38 160 SER B C 1
ATOM 3710 O O . SER B 1 160 ? -2.139 -12.93 -28.172 1 98.38 160 SER B O 1
ATOM 3712 N N . TYR B 1 161 ? -2.008 -13.445 -25.969 1 98.44 161 TYR B N 1
ATOM 3713 C CA . TYR B 1 161 ? -0.624 -12.992 -25.891 1 98.44 161 TYR B CA 1
ATOM 3714 C C . TYR B 1 161 ? 0.329 -14.172 -25.734 1 98.44 161 TYR B C 1
ATOM 3716 O O . TYR B 1 161 ? 1.55 -14 -25.797 1 98.44 161 TYR B O 1
ATOM 3724 N N . TYR B 1 162 ? -0.148 -15.367 -25.641 1 98.44 162 TYR B N 1
ATOM 3725 C CA . TYR B 1 162 ? 0.597 -16.547 -25.219 1 98.44 162 TYR B CA 1
ATOM 3726 C C . TYR B 1 162 ? 1.719 -16.859 -26.188 1 98.44 162 TYR B C 1
ATOM 3728 O O . TYR B 1 162 ? 2.846 -17.156 -25.781 1 98.44 162 TYR B O 1
ATOM 3736 N N . ASP B 1 163 ? 1.505 -16.734 -27.469 1 97.56 163 ASP B N 1
ATOM 3737 C CA . ASP B 1 163 ? 2.457 -17.141 -28.5 1 97.56 163 ASP B CA 1
ATOM 3738 C C . ASP B 1 163 ? 3.66 -16.203 -28.531 1 97.56 163 ASP B C 1
ATOM 3740 O O . ASP B 1 163 ? 4.676 -16.516 -29.156 1 97.56 163 ASP B O 1
ATOM 3744 N N . LYS B 1 164 ? 3.559 -15.055 -27.906 1 97.69 164 LYS B N 1
ATOM 3745 C CA . LYS B 1 164 ? 4.668 -14.109 -27.828 1 97.69 164 LYS B CA 1
ATOM 3746 C C . LYS B 1 164 ? 5.641 -14.492 -26.703 1 97.69 164 LYS B C 1
ATOM 3748 O O . LYS B 1 164 ? 6.766 -13.992 -26.656 1 97.69 164 LYS B O 1
ATOM 3753 N N . VAL B 1 165 ? 5.199 -15.406 -25.844 1 97.62 165 VAL B N 1
ATOM 3754 C CA . VAL B 1 165 ? 5.984 -15.766 -24.672 1 97.62 165 VAL B CA 1
ATOM 3755 C C . VAL B 1 165 ? 6.645 -17.125 -24.875 1 97.62 165 VAL B C 1
ATOM 3757 O O . VAL B 1 165 ? 7.785 -17.344 -24.453 1 97.62 165 VAL B O 1
ATOM 3760 N N . VAL B 1 166 ? 5.945 -18.016 -25.453 1 97.62 166 VAL B N 1
ATOM 3761 C CA . VAL B 1 166 ? 6.395 -19.391 -25.688 1 97.62 166 VAL B CA 1
ATOM 3762 C C . VAL B 1 166 ? 5.902 -19.859 -27.047 1 97.62 166 VAL B C 1
ATOM 3764 O O . VAL B 1 166 ? 4.773 -19.562 -27.453 1 97.62 166 VAL B O 1
ATOM 3767 N N . THR B 1 167 ? 6.742 -20.609 -27.781 1 97.56 167 THR B N 1
ATOM 3768 C CA . THR B 1 167 ? 6.34 -21.078 -29.094 1 97.56 167 THR B CA 1
ATOM 3769 C C . THR B 1 167 ? 6.461 -22.594 -29.203 1 97.56 167 THR B C 1
ATOM 3771 O O . THR B 1 167 ? 5.926 -23.203 -30.125 1 97.56 167 THR B O 1
ATOM 3774 N N . THR B 1 168 ? 7.109 -23.25 -28.281 1 97.94 168 THR B N 1
ATOM 3775 C CA . THR B 1 168 ? 7.359 -24.672 -28.359 1 97.94 168 THR B CA 1
ATOM 3776 C C . THR B 1 168 ? 6.102 -25.469 -27.984 1 97.94 168 THR B C 1
ATOM 3778 O O . THR B 1 168 ? 6.055 -26.688 -28.172 1 97.94 168 THR B O 1
ATOM 3781 N N . ARG B 1 169 ? 5.133 -24.812 -27.453 1 96.25 169 ARG B N 1
ATOM 3782 C CA . ARG B 1 169 ? 3.826 -25.406 -27.172 1 96.25 169 ARG B CA 1
ATOM 3783 C C . ARG B 1 169 ? 2.709 -24.391 -27.422 1 96.25 169 ARG B C 1
ATOM 3785 O O . ARG B 1 169 ? 2.967 -23.203 -27.594 1 96.25 169 ARG B O 1
ATOM 3792 N N . LYS B 1 170 ? 1.5 -24.953 -27.406 1 97 170 LYS B N 1
ATOM 3793 C CA . LYS B 1 170 ? 0.333 -24.109 -27.625 1 97 170 LYS B CA 1
ATOM 3794 C C . LYS B 1 170 ? -0.443 -23.891 -26.328 1 97 170 LYS B C 1
ATOM 3796 O O . LYS B 1 170 ? -0.374 -24.703 -25.422 1 97 170 LYS B O 1
ATOM 3801 N N . PHE B 1 171 ? -1.185 -22.828 -26.391 1 98.06 171 PHE B N 1
ATOM 3802 C CA . PHE B 1 171 ? -2.033 -22.516 -25.234 1 98.06 171 PHE B CA 1
ATOM 3803 C C . PHE B 1 171 ? -2.977 -23.672 -24.938 1 98.06 171 PHE B C 1
ATOM 3805 O O . PHE B 1 171 ? -3.213 -24.016 -23.781 1 98.06 171 PHE B O 1
ATOM 3812 N N . SER B 1 172 ? -3.512 -24.312 -25.953 1 97.38 172 SER B N 1
ATOM 3813 C CA . SER B 1 172 ? -4.461 -25.406 -25.781 1 97.38 172 SER B CA 1
ATOM 3814 C C . SER B 1 172 ? -3.82 -26.594 -25.062 1 97.38 172 SER B C 1
ATOM 3816 O O . SER B 1 172 ? -4.5 -27.328 -24.359 1 97.38 172 SER B O 1
ATOM 3818 N N . ASP B 1 173 ? -2.502 -26.734 -25.234 1 97 173 ASP B N 1
ATOM 3819 C CA . ASP B 1 173 ? -1.792 -27.797 -24.531 1 97 173 ASP B CA 1
ATOM 3820 C C . ASP B 1 173 ? -1.884 -27.625 -23.031 1 97 173 ASP B C 1
ATOM 3822 O O . ASP B 1 173 ? -1.988 -28.594 -22.281 1 97 173 ASP B O 1
ATOM 3826 N N . ARG B 1 174 ? -1.775 -26.359 -22.625 1 97.19 174 ARG B N 1
ATOM 3827 C CA . ARG B 1 174 ? -1.877 -26.062 -21.203 1 97.19 174 ARG B CA 1
ATOM 3828 C C . ARG B 1 174 ? -3.252 -26.453 -20.656 1 97.19 174 ARG B C 1
ATOM 3830 O O . ARG B 1 174 ? -3.357 -27.078 -19.594 1 97.19 174 ARG B O 1
ATOM 3837 N N . LEU B 1 175 ? -4.289 -26.094 -21.406 1 97.5 175 LEU B N 1
ATOM 3838 C CA . LEU B 1 175 ? -5.652 -26.375 -20.969 1 97.5 175 LEU B CA 1
ATOM 3839 C C . LEU B 1 175 ? -5.902 -27.891 -20.922 1 97.5 175 LEU B C 1
ATOM 3841 O O . LEU B 1 175 ? -6.582 -28.375 -20.016 1 97.5 175 LEU B O 1
ATOM 3845 N N . ASP B 1 176 ? -5.359 -28.578 -21.906 1 97.75 176 ASP B N 1
ATOM 3846 C CA . ASP B 1 176 ? -5.512 -30.031 -21.922 1 97.75 176 ASP B CA 1
ATOM 3847 C C . ASP B 1 176 ? -4.906 -30.672 -20.672 1 97.75 176 ASP B C 1
ATOM 3849 O O . ASP B 1 176 ? -5.508 -31.562 -20.078 1 97.75 176 ASP B O 1
ATOM 3853 N N . THR B 1 177 ? -3.713 -30.234 -20.328 1 98.44 177 THR B N 1
ATOM 3854 C CA . THR B 1 177 ? -3.059 -30.75 -19.125 1 98.44 177 THR B CA 1
ATOM 3855 C C . THR B 1 177 ? -3.896 -30.469 -17.875 1 98.44 177 THR B C 1
ATOM 3857 O O . THR B 1 177 ? -4.074 -31.328 -17.031 1 98.44 177 THR B O 1
ATOM 3860 N N . LEU B 1 178 ? -4.438 -29.266 -17.781 1 98.44 178 LEU B N 1
ATOM 3861 C CA . LEU B 1 178 ? -5.266 -28.891 -16.641 1 98.44 178 LEU B CA 1
ATOM 3862 C C . LEU B 1 178 ? -6.508 -29.766 -16.562 1 98.44 178 LEU B C 1
ATOM 3864 O O . LEU B 1 178 ? -6.938 -30.156 -15.477 1 98.44 178 LEU B O 1
ATOM 3868 N N . ASN B 1 179 ? -7.07 -30.078 -17.688 1 97.75 179 ASN B N 1
ATOM 3869 C CA . ASN B 1 179 ? -8.219 -30.984 -17.734 1 97.75 179 ASN B CA 1
ATOM 3870 C C . ASN B 1 179 ? -7.855 -32.375 -17.234 1 97.75 179 ASN B C 1
ATOM 3872 O O . ASN B 1 179 ? -8.625 -33 -16.5 1 97.75 179 ASN B O 1
ATOM 3876 N N . ASN B 1 180 ? -6.691 -32.875 -17.656 1 98.31 180 ASN B N 1
ATOM 3877 C CA . ASN B 1 180 ? -6.219 -34.188 -17.188 1 98.31 180 ASN B CA 1
ATOM 3878 C C . ASN B 1 180 ? -6.031 -34.219 -15.68 1 98.31 180 ASN B C 1
ATOM 3880 O O . ASN B 1 180 ? -6.43 -35.156 -15.016 1 98.31 180 ASN B O 1
ATOM 3884 N N . VAL B 1 181 ? -5.438 -33.125 -15.195 1 98.56 181 VAL B N 1
ATOM 3885 C CA . VAL B 1 181 ? -5.172 -33 -13.766 1 98.56 181 VAL B CA 1
ATOM 3886 C C . VAL B 1 181 ? -6.488 -33 -12.992 1 98.56 181 VAL B C 1
ATOM 3888 O O . VAL B 1 181 ? -6.652 -33.75 -12.039 1 98.56 181 VAL B O 1
ATOM 3891 N N . ARG B 1 182 ? -7.434 -32.219 -13.445 1 97.81 182 ARG B N 1
ATOM 3892 C CA . ARG B 1 182 ? -8.734 -32.094 -12.797 1 97.81 182 ARG B CA 1
ATOM 3893 C C . ARG B 1 182 ? -9.477 -33.438 -12.852 1 97.81 182 ARG B C 1
ATOM 3895 O O . ARG B 1 182 ? -10.078 -33.875 -11.867 1 97.81 182 ARG B O 1
ATOM 3902 N N . SER B 1 183 ? -9.461 -34.062 -14.008 1 97.69 183 SER B N 1
ATOM 3903 C CA . SER B 1 183 ? -10.156 -35.344 -14.211 1 97.69 183 SER B CA 1
ATOM 3904 C C . SER B 1 183 ? -9.609 -36.406 -13.289 1 97.69 183 SER B C 1
ATOM 3906 O O . SER B 1 183 ? -10.336 -37.344 -12.883 1 97.69 183 SER B O 1
ATOM 3908 N N . ALA B 1 184 ? -8.32 -36.344 -12.953 1 98.38 184 ALA B N 1
ATOM 3909 C CA . ALA B 1 184 ? -7.68 -37.312 -12.062 1 98.38 184 ALA B CA 1
ATOM 3910 C C . ALA B 1 184 ? -8.031 -37.031 -10.609 1 98.38 184 ALA B C 1
ATOM 3912 O O . ALA B 1 184 ? -7.73 -37.812 -9.719 1 98.38 184 ALA B O 1
ATOM 3913 N N . GLY B 1 185 ? -8.656 -35.844 -10.359 1 98.19 185 GLY B N 1
ATOM 3914 C CA . GLY B 1 185 ? -9.047 -35.5 -9.008 1 98.19 185 GLY B CA 1
ATOM 3915 C C . GLY B 1 185 ? -7.965 -34.75 -8.242 1 98.19 185 GLY B C 1
ATOM 3916 O O . GLY B 1 185 ? -7.957 -34.75 -7.012 1 98.19 185 GLY B O 1
ATOM 3917 N N . ILE B 1 186 ? -6.969 -34.156 -8.906 1 98.69 186 ILE B N 1
ATOM 3918 C CA . ILE B 1 186 ? -5.914 -33.344 -8.297 1 98.69 186 ILE B CA 1
ATOM 3919 C C . ILE B 1 186 ? -6.324 -31.891 -8.289 1 98.69 186 ILE B C 1
ATOM 3921 O O . ILE B 1 186 ? -6.891 -31.391 -9.266 1 98.69 186 ILE B O 1
ATOM 3925 N N . ASN B 1 187 ? -6.129 -31.172 -7.172 1 98.56 187 ASN B N 1
ATOM 3926 C CA . ASN B 1 187 ? -6.391 -29.75 -7.145 1 98.56 187 ASN B CA 1
ATOM 3927 C C . ASN B 1 187 ? -5.523 -29 -8.148 1 98.56 187 ASN B C 1
ATOM 3929 O O . ASN B 1 187 ? -4.34 -29.297 -8.305 1 98.56 187 ASN B O 1
ATOM 3933 N N . VAL B 1 188 ? -6.09 -28.031 -8.758 1 98.62 188 VAL B N 1
ATOM 3934 C CA . VAL B 1 188 ? -5.418 -27.297 -9.812 1 98.62 188 VAL B CA 1
ATOM 3935 C C . VAL B 1 188 ? -4.785 -26.031 -9.234 1 98.62 188 VAL B C 1
ATOM 3937 O O . VAL B 1 188 ? -5.449 -25.25 -8.539 1 98.62 188 VAL B O 1
ATOM 3940 N N . CYS B 1 189 ? -3.523 -25.891 -9.43 1 98.56 189 CYS B N 1
ATOM 3941 C CA . CYS B 1 189 ? -2.768 -24.656 -9.227 1 98.56 189 CYS B CA 1
ATOM 3942 C C . CYS B 1 189 ? -2.363 -24.047 -10.562 1 98.56 189 CYS B C 1
ATOM 3944 O O . CYS B 1 189 ? -1.527 -24.594 -11.273 1 98.56 189 CYS B O 1
ATOM 3946 N N . CYS B 1 190 ? -2.994 -22.891 -10.875 1 98.81 190 CYS B N 1
ATOM 3947 C CA . CYS B 1 190 ? -2.799 -22.312 -12.203 1 98.81 190 CYS B CA 1
ATOM 3948 C C . CYS B 1 190 ? -2.857 -20.797 -12.148 1 98.81 190 CYS B C 1
ATOM 3950 O O . CYS B 1 190 ? -3.844 -20.234 -11.672 1 98.81 190 CYS B O 1
ATOM 3952 N N . GLY B 1 191 ? -1.876 -20.156 -12.562 1 98.5 191 GLY B N 1
ATOM 3953 C CA . GLY B 1 191 ? -1.788 -18.703 -12.609 1 98.5 191 GLY B CA 1
ATOM 3954 C C . GLY B 1 191 ? -0.919 -18.188 -13.742 1 98.5 191 GLY B C 1
ATOM 3955 O O . GLY B 1 191 ? -0.999 -18.688 -14.867 1 98.5 191 GLY B O 1
ATOM 3956 N N . GLY B 1 192 ? -0.25 -17.125 -13.414 1 98.5 192 GLY B N 1
ATOM 3957 C CA . GLY B 1 192 ? 0.545 -16.531 -14.477 1 98.5 192 GLY B CA 1
ATOM 3958 C C . GLY B 1 192 ? 1.544 -15.5 -13.969 1 98.5 192 GLY B C 1
ATOM 3959 O O . GLY B 1 192 ? 1.908 -15.516 -12.789 1 98.5 192 GLY B O 1
ATOM 3960 N N . ILE B 1 193 ? 2.166 -14.812 -14.93 1 98.56 193 ILE B N 1
ATOM 3961 C CA . ILE B 1 193 ? 3.24 -13.859 -14.688 1 98.56 193 ILE B CA 1
ATOM 3962 C C . ILE B 1 193 ? 2.877 -12.508 -15.289 1 98.56 193 ILE B C 1
ATOM 3964 O O . ILE B 1 193 ? 2.48 -12.422 -16.453 1 98.56 193 ILE B O 1
ATOM 3968 N N . LEU B 1 194 ? 2.932 -11.516 -14.484 1 98.62 194 LEU B N 1
ATOM 3969 C CA . LEU B 1 194 ? 2.773 -10.148 -14.969 1 98.62 194 LEU B CA 1
ATOM 3970 C C . LEU B 1 194 ? 4.125 -9.547 -15.336 1 98.62 194 LEU B C 1
ATOM 3972 O O . LEU B 1 194 ? 5.105 -9.711 -14.609 1 98.62 194 LEU B O 1
ATOM 3976 N N . GLY B 1 195 ? 4.172 -8.789 -16.438 1 98 195 GLY B N 1
ATOM 3977 C CA . GLY B 1 195 ? 5.391 -8.125 -16.875 1 98 195 GLY B CA 1
ATOM 3978 C C . GLY B 1 195 ? 6.059 -8.805 -18.047 1 98 195 GLY B C 1
ATOM 3979 O O . GLY B 1 195 ? 7.254 -8.617 -18.281 1 98 195 GLY B O 1
ATOM 3980 N N . LEU B 1 196 ? 5.344 -9.648 -18.766 1 98.31 196 LEU B N 1
ATOM 3981 C CA . LEU B 1 196 ? 5.875 -10.383 -19.906 1 98.31 196 LEU B CA 1
ATOM 3982 C C . LEU B 1 196 ? 5.824 -9.531 -21.172 1 98.31 196 LEU B C 1
ATOM 39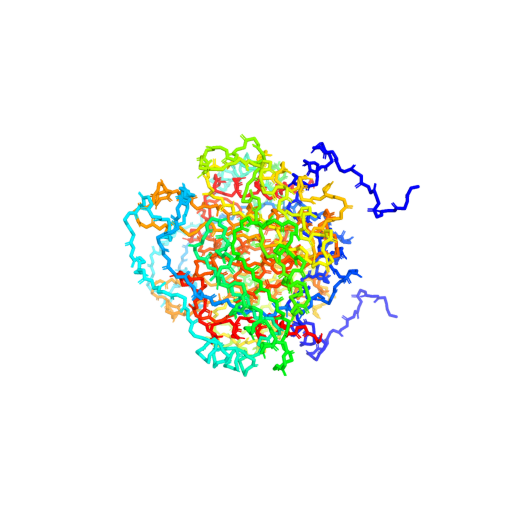84 O O . LEU B 1 196 ? 6.27 -9.961 -22.234 1 98.31 196 LEU B O 1
ATOM 3988 N N . GLY B 1 197 ? 5.363 -8.352 -21.062 1 97.38 197 GLY B N 1
ATOM 3989 C CA . GLY B 1 197 ? 5.102 -7.488 -22.203 1 97.38 197 GLY B CA 1
ATOM 3990 C C . GLY B 1 197 ? 3.625 -7.344 -22.516 1 97.38 197 GLY B C 1
ATOM 3991 O O . GLY B 1 197 ? 3.246 -6.609 -23.422 1 97.38 197 GLY B O 1
ATOM 3992 N N . GLU B 1 198 ? 2.805 -8.008 -21.766 1 97.88 198 GLU B N 1
ATOM 3993 C CA . GLU B 1 198 ? 1.36 -8.031 -21.969 1 97.88 198 GLU B CA 1
ATOM 3994 C C . GLU B 1 198 ? 0.719 -6.707 -21.578 1 97.88 198 GLU B C 1
ATOM 3996 O O . GLU B 1 198 ? 1.253 -5.977 -20.734 1 97.88 198 GLU B O 1
ATOM 4001 N N . THR B 1 199 ? -0.427 -6.391 -22.125 1 97.38 199 THR B N 1
ATOM 4002 C CA . THR B 1 199 ? -1.189 -5.188 -21.812 1 97.38 199 THR B CA 1
ATOM 4003 C C . THR B 1 199 ? -2.184 -5.449 -20.688 1 97.38 199 THR B C 1
ATOM 4005 O O . THR B 1 199 ? -2.322 -6.582 -20.219 1 97.38 199 THR B O 1
ATOM 4008 N N . ARG B 1 200 ? -2.863 -4.402 -20.234 1 97.38 200 ARG B N 1
ATOM 4009 C CA . ARG B 1 200 ? -3.941 -4.539 -19.266 1 97.38 200 ARG B CA 1
ATOM 4010 C C . ARG B 1 200 ? -5.055 -5.426 -19.797 1 97.38 200 ARG B C 1
ATOM 4012 O O . ARG B 1 200 ? -5.637 -6.223 -19.062 1 97.38 200 ARG B O 1
ATOM 4019 N N . GLU B 1 201 ? -5.383 -5.262 -21.062 1 98.19 201 GLU B N 1
ATOM 4020 C CA . GLU B 1 201 ? -6.395 -6.105 -21.688 1 98.19 201 GLU B CA 1
ATOM 4021 C C . GLU B 1 201 ? -6.004 -7.578 -21.609 1 98.19 201 GLU B C 1
ATOM 4023 O O . GLU B 1 201 ? -6.859 -8.445 -21.406 1 98.19 201 GLU B O 1
ATOM 4028 N N . ASP B 1 202 ? -4.723 -7.855 -21.797 1 98.5 202 ASP B N 1
ATOM 4029 C CA . ASP B 1 202 ? -4.23 -9.219 -21.672 1 98.5 202 ASP B CA 1
ATOM 4030 C C . ASP B 1 202 ? -4.406 -9.742 -20.25 1 98.5 202 ASP B C 1
ATOM 4032 O O . ASP B 1 202 ? -4.773 -10.898 -20.047 1 98.5 202 ASP B O 1
ATOM 4036 N N . ARG B 1 203 ? -4.09 -8.883 -19.281 1 98.69 203 ARG B N 1
ATOM 4037 C CA . ARG B 1 203 ? -4.246 -9.289 -17.875 1 98.69 203 ARG B CA 1
ATOM 4038 C C . ARG B 1 203 ? -5.703 -9.625 -17.562 1 98.69 203 ARG B C 1
ATOM 4040 O O . ARG B 1 203 ? -5.984 -10.594 -16.859 1 98.69 203 ARG B O 1
ATOM 4047 N N . ILE B 1 204 ? -6.609 -8.828 -18.078 1 98.81 204 ILE B N 1
ATOM 4048 C CA . ILE B 1 204 ? -8.039 -9.055 -17.891 1 98.81 204 ILE B CA 1
ATOM 4049 C C . ILE B 1 204 ? -8.438 -10.375 -18.547 1 98.81 204 ILE B C 1
ATOM 4051 O O . ILE B 1 204 ? -9.156 -11.18 -17.938 1 98.81 204 ILE B O 1
ATOM 4055 N N . GLU B 1 205 ? -7.953 -10.625 -19.766 1 98.75 205 GLU B N 1
ATOM 4056 C CA . GLU B 1 205 ? -8.242 -11.867 -20.469 1 98.75 205 GLU B CA 1
ATOM 4057 C C . GLU B 1 205 ? -7.648 -13.07 -19.719 1 98.75 205 GLU B C 1
ATOM 4059 O O . GLU B 1 205 ? -8.25 -14.141 -19.688 1 98.75 205 GLU B O 1
ATOM 4064 N N . PHE B 1 206 ? -6.477 -12.906 -19.219 1 98.75 206 PHE B N 1
ATOM 4065 C CA . PHE B 1 206 ? -5.828 -13.914 -18.391 1 98.75 206 PHE B CA 1
ATOM 4066 C C . PHE B 1 206 ? -6.715 -14.305 -17.219 1 98.75 206 PHE B C 1
ATOM 4068 O O . PHE B 1 206 ? -6.984 -15.484 -17 1 98.75 206 PHE B O 1
ATOM 4075 N N . LEU B 1 207 ? -7.238 -13.297 -16.5 1 98.88 207 LEU B N 1
ATOM 4076 C CA . LEU B 1 207 ? -8.109 -13.547 -15.359 1 98.88 207 LEU B CA 1
ATOM 4077 C C . LEU B 1 207 ? -9.438 -14.156 -15.805 1 98.88 207 LEU B C 1
ATOM 4079 O O . LEU B 1 207 ? -9.977 -15.031 -15.125 1 98.88 207 LEU B O 1
ATOM 4083 N N . LEU B 1 208 ? -9.938 -13.672 -16.938 1 98.69 208 LEU B N 1
ATOM 4084 C CA . LEU B 1 208 ? -11.164 -14.227 -17.516 1 98.69 208 LEU B CA 1
ATOM 4085 C C . LEU B 1 208 ? -11.023 -15.727 -17.734 1 98.69 208 LEU B C 1
ATOM 4087 O O . LEU B 1 208 ? -11.938 -16.5 -17.422 1 98.69 208 LEU B O 1
ATOM 4091 N N . THR B 1 209 ? -9.891 -16.125 -18.281 1 98.5 209 THR B N 1
ATOM 4092 C CA . THR B 1 209 ? -9.633 -17.516 -18.609 1 98.5 209 THR B CA 1
ATOM 4093 C C . THR B 1 209 ? -9.641 -18.391 -17.359 1 98.5 209 THR B C 1
ATOM 4095 O O . THR B 1 209 ? -10.281 -19.438 -17.328 1 98.5 209 THR B O 1
ATOM 4098 N N . LEU B 1 210 ? -8.969 -17.938 -16.344 1 98.56 210 LEU B N 1
ATOM 4099 C CA . LEU B 1 210 ? -8.922 -18.672 -15.086 1 98.56 210 LEU B CA 1
ATOM 4100 C C . LEU B 1 210 ? -10.305 -18.766 -14.445 1 98.56 210 LEU B C 1
ATOM 4102 O O . LEU B 1 210 ? -10.734 -19.844 -14.039 1 98.56 210 LEU B O 1
ATOM 4106 N N . ALA B 1 211 ? -11.008 -17.641 -14.367 1 98.31 211 ALA B N 1
ATOM 4107 C CA . ALA B 1 211 ? -12.273 -17.531 -13.656 1 98.31 211 ALA B CA 1
ATOM 4108 C C . ALA B 1 211 ? -13.359 -18.359 -14.336 1 98.31 211 ALA B C 1
ATOM 4110 O O . ALA B 1 211 ? -14.305 -18.812 -13.688 1 98.31 211 ALA B O 1
ATOM 4111 N N . ASN B 1 212 ? -13.234 -18.547 -15.633 1 97.19 212 ASN B N 1
ATOM 4112 C CA . ASN B 1 212 ? -14.297 -19.203 -16.391 1 97.19 212 ASN B CA 1
ATOM 4113 C C . ASN B 1 212 ? -13.977 -20.672 -16.641 1 97.19 212 ASN B C 1
ATOM 4115 O O . ASN B 1 212 ? -14.672 -21.344 -17.422 1 97.19 212 ASN B O 1
ATOM 4119 N N . MET B 1 213 ? -12.898 -21.203 -16.078 1 95.88 213 MET B N 1
ATOM 4120 C CA . MET B 1 213 ? -12.727 -22.656 -16.062 1 95.88 213 MET B CA 1
ATOM 4121 C C . MET B 1 213 ? -13.93 -23.344 -15.422 1 95.88 213 MET B C 1
ATOM 4123 O O . MET B 1 213 ? -14.742 -22.688 -14.766 1 95.88 213 MET B O 1
ATOM 4127 N N . GLU B 1 214 ? -14.109 -24.625 -15.719 1 92.12 214 GLU B N 1
ATOM 4128 C CA . GLU B 1 214 ? -15.234 -25.344 -15.117 1 92.12 214 GLU B CA 1
ATOM 4129 C C . GLU B 1 214 ? -15.328 -25.047 -13.625 1 92.12 214 GLU B C 1
ATOM 4131 O O . GLU B 1 214 ? -16.406 -24.766 -13.109 1 92.12 214 GLU B O 1
ATOM 4136 N N . THR B 1 215 ? -14.242 -25.141 -13.062 1 94.19 215 THR B N 1
ATOM 4137 C CA . THR B 1 215 ? -14.031 -24.641 -11.711 1 94.19 215 THR B CA 1
ATOM 4138 C C . THR B 1 215 ? -12.766 -23.797 -11.641 1 94.19 215 THR B C 1
ATOM 4140 O O . THR B 1 215 ? -11.711 -24.203 -12.133 1 94.19 215 THR B O 1
ATOM 4143 N N . PRO B 1 216 ? -12.898 -22.609 -11.039 1 97.38 216 PRO B N 1
ATOM 4144 C CA . PRO B 1 216 ? -11.648 -21.859 -10.883 1 97.38 216 PRO B CA 1
ATOM 4145 C C . PRO B 1 216 ? -10.562 -22.656 -10.172 1 97.38 216 PRO B C 1
ATOM 4147 O O . PRO B 1 216 ? -10.867 -23.531 -9.359 1 97.38 216 PRO B O 1
ATOM 4150 N N . PRO B 1 217 ? -9.305 -22.344 -10.508 1 98.62 217 PRO B N 1
ATOM 4151 C CA . PRO B 1 217 ? -8.234 -23.078 -9.82 1 98.62 217 PRO B CA 1
ATOM 4152 C C . PRO B 1 217 ? -8.297 -22.922 -8.305 1 98.62 217 PRO B C 1
ATOM 4154 O O . PRO B 1 217 ? -8.672 -21.844 -7.805 1 98.62 217 PRO B O 1
ATOM 4157 N N . GLU B 1 218 ? -7.949 -23.984 -7.633 1 98.38 218 GLU B N 1
ATOM 4158 C CA . GLU B 1 218 ? -7.91 -23.922 -6.176 1 98.38 218 GLU B CA 1
ATOM 4159 C C . GLU B 1 218 ? -6.816 -22.969 -5.688 1 98.38 218 GLU B C 1
ATOM 4161 O O . GLU B 1 218 ? -6.949 -22.359 -4.629 1 98.38 218 GLU B O 1
ATOM 4166 N N . SER B 1 219 ? -5.762 -22.875 -6.418 1 98.38 219 SER B N 1
ATOM 4167 C CA . SER B 1 219 ? -4.648 -21.969 -6.148 1 98.38 219 SER B CA 1
ATOM 4168 C C . SER B 1 219 ? -4.25 -21.188 -7.398 1 98.38 219 SER B C 1
ATOM 4170 O O . SER B 1 219 ? -4.199 -21.75 -8.492 1 98.38 219 SER B O 1
ATOM 4172 N N . VAL B 1 220 ? -4.062 -19.891 -7.219 1 98.88 220 VAL B N 1
ATOM 4173 C CA . VAL B 1 220 ? -3.742 -19.016 -8.344 1 98.88 220 VAL B CA 1
ATOM 4174 C C . VAL B 1 220 ? -2.471 -18.234 -8.031 1 98.88 220 VAL B C 1
ATOM 4176 O O . VAL B 1 220 ? -2.527 -17.172 -7.406 1 98.88 220 VAL B O 1
ATOM 4179 N N . PRO B 1 221 ? -1.338 -18.719 -8.461 1 98.75 221 PRO B N 1
ATOM 4180 C CA . PRO B 1 221 ? -0.117 -17.922 -8.312 1 98.75 221 PRO B CA 1
ATOM 4181 C C . PRO B 1 221 ? -0.074 -16.734 -9.266 1 98.75 221 PRO B C 1
ATOM 4183 O O . PRO B 1 221 ? -0.303 -16.891 -10.469 1 98.75 221 PRO B O 1
ATOM 4186 N N . ILE B 1 222 ? 0.128 -15.602 -8.766 1 98.75 222 ILE B N 1
ATOM 4187 C CA . ILE B 1 222 ? 0.368 -14.383 -9.539 1 98.75 222 ILE B CA 1
ATOM 4188 C C . ILE B 1 222 ? 1.8 -13.906 -9.312 1 98.75 222 ILE B C 1
ATOM 4190 O O . ILE B 1 222 ? 2.133 -13.406 -8.234 1 98.75 222 ILE B O 1
ATOM 4194 N N . ASN B 1 223 ? 2.615 -14.086 -10.336 1 98.31 223 ASN B N 1
ATOM 4195 C CA . ASN B 1 223 ? 4.027 -13.719 -10.297 1 98.31 223 ASN B CA 1
ATOM 4196 C C . ASN B 1 223 ? 4.262 -12.344 -10.922 1 98.31 223 ASN B C 1
ATOM 4198 O O . ASN B 1 223 ? 3.518 -11.922 -11.805 1 98.31 223 ASN B O 1
ATOM 4202 N N . ARG B 1 224 ? 5.148 -11.656 -10.383 1 98.25 224 ARG B N 1
ATOM 4203 C CA . ARG B 1 224 ? 5.762 -10.508 -11.047 1 98.25 224 ARG B CA 1
ATOM 4204 C C . ARG B 1 224 ? 7.09 -10.891 -11.688 1 98.25 224 ARG B C 1
ATOM 4206 O O . ARG B 1 224 ? 7.973 -11.43 -11.016 1 98.25 224 ARG B O 1
ATOM 4213 N N . LEU B 1 225 ? 7.27 -10.625 -12.898 1 98.38 225 LEU B N 1
ATOM 4214 C CA . LEU B 1 225 ? 8.414 -11.094 -13.664 1 98.38 225 LEU B CA 1
ATOM 4215 C C . LEU B 1 225 ? 9.719 -10.719 -12.969 1 98.38 225 LEU B C 1
ATOM 4217 O O . LEU B 1 225 ? 9.906 -9.57 -12.562 1 98.38 225 LEU B O 1
ATOM 4221 N N . ILE B 1 226 ? 10.555 -11.68 -12.797 1 97.69 226 ILE B N 1
ATOM 4222 C CA . ILE B 1 226 ? 11.961 -11.461 -12.508 1 97.69 226 ILE B CA 1
ATOM 4223 C C . ILE B 1 226 ? 12.773 -11.531 -13.797 1 97.69 226 ILE B C 1
ATOM 4225 O O . ILE B 1 226 ? 12.969 -12.609 -14.359 1 97.69 226 ILE B O 1
ATOM 4229 N N . PRO B 1 227 ? 13.195 -10.406 -14.258 1 97.5 227 PRO B N 1
ATOM 4230 C CA . PRO B 1 227 ? 14.031 -10.5 -15.453 1 97.5 227 PRO B CA 1
ATOM 4231 C C . PRO B 1 227 ? 15.336 -11.258 -15.203 1 97.5 227 PRO B C 1
ATOM 4233 O O . PRO B 1 227 ? 16.031 -10.992 -14.219 1 97.5 227 PRO B O 1
ATOM 4236 N N . VAL B 1 228 ? 15.609 -12.195 -16.094 1 97.69 228 VAL B N 1
ATOM 4237 C CA . VAL B 1 228 ? 16.812 -13.008 -15.945 1 97.69 228 VAL B CA 1
ATOM 4238 C C . VAL B 1 228 ? 17.734 -12.773 -17.141 1 97.69 228 VAL B C 1
ATOM 4240 O O . VAL B 1 228 ? 17.328 -12.922 -18.297 1 97.69 228 VAL B O 1
ATOM 4243 N N . GLU B 1 229 ? 19 -12.414 -16.812 1 98.06 229 GLU B N 1
ATOM 4244 C CA . GLU B 1 229 ? 19.984 -12.227 -17.875 1 98.06 229 GLU B CA 1
ATOM 4245 C C . GLU B 1 229 ? 20.109 -13.469 -18.75 1 98.06 229 GLU B C 1
ATOM 4247 O O . GLU B 1 229 ? 20.141 -14.594 -18.234 1 98.06 229 GLU B O 1
ATOM 4252 N N . GLY B 1 230 ? 20.156 -13.281 -20.031 1 98.25 230 GLY B N 1
ATOM 4253 C CA . GLY B 1 230 ? 20.281 -14.383 -20.969 1 98.25 230 GLY B CA 1
ATOM 4254 C C . GLY B 1 230 ? 18.969 -14.789 -21.609 1 98.25 230 GLY B C 1
ATOM 4255 O O . GLY B 1 230 ? 18.953 -15.5 -22.609 1 98.25 230 GLY B O 1
ATOM 4256 N N . THR B 1 231 ? 17.875 -14.375 -21.016 1 98.38 231 THR B N 1
ATOM 4257 C CA . THR B 1 231 ? 16.562 -14.695 -21.578 1 98.38 231 THR B CA 1
ATOM 4258 C C . THR B 1 231 ? 16.062 -13.562 -22.453 1 98.38 231 THR B C 1
ATOM 4260 O O . THR B 1 231 ? 16.547 -12.43 -22.375 1 98.38 231 THR B O 1
ATOM 4263 N N . PRO B 1 232 ? 15.094 -13.812 -23.281 1 98.12 232 PRO B N 1
ATOM 4264 C CA . PRO B 1 232 ? 14.508 -12.781 -24.141 1 98.12 232 PRO B CA 1
ATOM 4265 C C . PRO B 1 232 ? 13.898 -11.625 -23.359 1 98.12 232 PRO B C 1
ATOM 4267 O O . PRO B 1 232 ? 13.82 -10.508 -23.859 1 98.12 232 PRO B O 1
ATOM 4270 N N . LEU B 1 233 ? 13.539 -11.844 -22.125 1 98.25 233 LEU B N 1
ATOM 4271 C CA . LEU B 1 233 ? 12.828 -10.828 -21.344 1 98.25 233 LEU B CA 1
ATOM 4272 C C . LEU B 1 233 ? 13.734 -10.227 -20.281 1 98.25 233 LEU B C 1
ATOM 4274 O O . LEU B 1 233 ? 13.25 -9.672 -19.297 1 98.25 233 LEU B O 1
ATOM 4278 N N . ALA B 1 234 ? 15 -10.344 -20.5 1 97.88 234 ALA B N 1
ATOM 4279 C CA . ALA B 1 234 ? 16 -9.875 -19.547 1 97.88 234 ALA B CA 1
ATOM 4280 C C . ALA B 1 234 ? 15.859 -8.375 -19.297 1 97.88 234 ALA B C 1
ATOM 4282 O O . ALA B 1 234 ? 16.219 -7.883 -18.219 1 97.88 234 ALA B O 1
ATOM 4283 N N . GLN B 1 235 ? 15.281 -7.66 -20.266 1 97 235 GLN B N 1
ATOM 4284 C CA . GLN B 1 235 ? 15.195 -6.207 -20.141 1 97 235 GLN B CA 1
ATOM 4285 C C . GLN B 1 235 ? 13.75 -5.742 -20.062 1 97 235 GLN B C 1
ATOM 4287 O O . GLN B 1 235 ? 13.453 -4.574 -20.312 1 97 235 GLN B O 1
ATOM 4292 N N . ALA B 1 236 ? 12.906 -6.684 -19.766 1 96.25 236 ALA B N 1
ATOM 4293 C CA . ALA B 1 236 ? 11.492 -6.336 -19.672 1 96.25 236 ALA B CA 1
ATOM 4294 C C . ALA B 1 236 ? 11.25 -5.32 -18.547 1 96.25 236 ALA B C 1
ATOM 4296 O O . ALA B 1 236 ? 11.898 -5.375 -17.5 1 96.25 236 ALA B O 1
ATOM 4297 N N . GLU B 1 237 ? 10.383 -4.379 -18.828 1 92.69 237 GLU B N 1
ATOM 4298 C CA . GLU B 1 237 ? 10.008 -3.398 -17.812 1 92.69 237 GLU B CA 1
ATOM 4299 C C . GLU B 1 237 ? 9.203 -4.047 -16.688 1 92.69 237 GLU B C 1
ATOM 4301 O O . GLU B 1 237 ? 8.297 -4.844 -16.953 1 92.69 237 GLU B O 1
ATOM 4306 N N . ARG B 1 238 ? 9.5 -3.672 -15.523 1 92.69 238 ARG B N 1
ATOM 4307 C CA . ARG B 1 238 ? 8.781 -4.191 -14.367 1 92.69 238 ARG B CA 1
ATOM 4308 C C . ARG B 1 238 ? 7.355 -3.656 -14.312 1 92.69 238 ARG B C 1
ATOM 4310 O O . ARG B 1 238 ? 7.125 -2.471 -14.555 1 92.69 238 ARG B O 1
ATOM 4317 N N . VAL B 1 239 ? 6.441 -4.508 -14.008 1 95.69 239 VAL B N 1
ATOM 4318 C CA . VAL B 1 239 ? 5.062 -4.066 -13.836 1 95.69 239 VAL B CA 1
ATOM 4319 C C . VAL B 1 239 ? 4.965 -3.141 -12.625 1 95.69 239 VAL B C 1
ATOM 4321 O O . VAL B 1 239 ? 5.527 -3.43 -11.562 1 95.69 239 VAL B O 1
ATOM 4324 N N . GLU B 1 240 ? 4.266 -2.045 -12.781 1 95.56 240 GLU B N 1
ATOM 4325 C CA . GLU B 1 240 ? 4.059 -1.101 -11.688 1 95.56 240 GLU B CA 1
ATOM 4326 C C . GLU B 1 240 ? 3.289 -1.747 -10.539 1 95.56 240 GLU B C 1
ATOM 4328 O O . GLU B 1 240 ? 2.391 -2.561 -10.766 1 95.56 240 GLU B O 1
ATOM 4333 N N . GLY B 1 241 ? 3.625 -1.354 -9.32 1 97.94 241 GLY B N 1
ATOM 4334 C CA . GLY B 1 241 ? 3.049 -1.953 -8.125 1 97.94 241 GLY B CA 1
ATOM 4335 C C . GLY B 1 241 ? 1.537 -1.845 -8.07 1 97.94 241 GLY B C 1
ATOM 4336 O O . GLY B 1 241 ? 0.851 -2.818 -7.758 1 97.94 241 GLY B O 1
ATOM 4337 N N . ILE B 1 242 ? 0.991 -0.727 -8.422 1 98.19 242 ILE B N 1
ATOM 4338 C CA . ILE B 1 242 ? -0.448 -0.497 -8.352 1 98.19 242 ILE B CA 1
ATOM 4339 C C . ILE B 1 242 ? -1.169 -1.432 -9.32 1 98.19 242 ILE B C 1
ATOM 4341 O O . ILE B 1 242 ? -2.232 -1.967 -9 1 98.19 242 ILE B O 1
ATOM 4345 N N . GLU B 1 243 ? -0.6 -1.64 -10.492 1 97.81 243 GLU B N 1
ATOM 4346 C CA . GLU B 1 243 ? -1.178 -2.547 -11.477 1 97.81 243 GLU B CA 1
ATOM 4347 C C . GLU B 1 243 ? -1.168 -3.988 -10.977 1 97.81 243 GLU B C 1
ATOM 4349 O O . GLU B 1 243 ? -2.121 -4.734 -11.203 1 97.81 243 GLU B O 1
ATOM 4354 N N . LEU B 1 244 ? -0.085 -4.402 -10.367 1 98.62 244 LEU B N 1
ATOM 4355 C CA . LEU B 1 244 ? -0.02 -5.723 -9.75 1 98.62 244 LEU B CA 1
ATOM 4356 C C . LEU B 1 244 ? -1.143 -5.902 -8.734 1 98.62 244 LEU B C 1
ATOM 4358 O O . LEU B 1 244 ? -1.856 -6.906 -8.766 1 98.62 244 LEU B O 1
ATOM 4362 N N . VAL B 1 245 ? -1.302 -4.891 -7.879 1 98.88 245 VAL B N 1
ATOM 4363 C CA . VAL B 1 245 ? -2.312 -4.953 -6.828 1 98.88 245 VAL B CA 1
ATOM 4364 C C . VAL B 1 245 ? -3.705 -5.02 -7.453 1 98.88 245 VAL B C 1
ATOM 4366 O O . VAL B 1 245 ? -4.566 -5.762 -6.988 1 98.88 245 VAL B O 1
ATOM 4369 N N . ARG B 1 246 ? -3.961 -4.246 -8.516 1 98.75 246 ARG B N 1
ATOM 4370 C CA . ARG B 1 246 ? -5.23 -4.277 -9.234 1 98.75 246 ARG B CA 1
ATOM 4371 C C . ARG B 1 246 ? -5.539 -5.684 -9.742 1 98.75 246 ARG B C 1
ATOM 4373 O O . ARG B 1 246 ? -6.68 -6.141 -9.656 1 98.75 246 ARG B O 1
ATOM 4380 N N . THR B 1 247 ? -4.543 -6.309 -10.242 1 98.88 247 THR B N 1
ATOM 4381 C CA . THR B 1 247 ? -4.711 -7.656 -10.781 1 98.88 247 THR B CA 1
ATOM 4382 C C . THR B 1 247 ? -5.07 -8.641 -9.672 1 98.88 247 THR B C 1
ATOM 4384 O O . THR B 1 247 ? -5.992 -9.445 -9.82 1 98.88 247 THR B O 1
ATOM 4387 N N . ILE B 1 248 ? -4.391 -8.555 -8.57 1 98.94 248 ILE B N 1
ATOM 4388 C CA . ILE B 1 248 ? -4.629 -9.453 -7.441 1 98.94 248 ILE B CA 1
ATOM 4389 C C . ILE B 1 248 ? -6.027 -9.211 -6.879 1 98.94 248 ILE B C 1
ATOM 4391 O O . ILE B 1 248 ? -6.762 -10.156 -6.598 1 98.94 248 ILE B O 1
ATOM 4395 N N . ALA B 1 249 ? -6.383 -7.934 -6.727 1 98.94 249 ALA B N 1
ATOM 4396 C CA . ALA B 1 249 ? -7.707 -7.594 -6.215 1 98.94 249 ALA B CA 1
ATOM 4397 C C . ALA B 1 249 ? -8.805 -8.133 -7.125 1 98.94 249 ALA B C 1
ATOM 4399 O O . ALA B 1 249 ? -9.797 -8.688 -6.648 1 98.94 249 ALA B O 1
ATOM 4400 N N . THR B 1 250 ? -8.633 -7.961 -8.391 1 98.94 250 THR B N 1
ATOM 4401 C CA . THR B 1 250 ? -9.609 -8.461 -9.352 1 98.94 250 THR B CA 1
ATOM 4402 C C . THR B 1 250 ? -9.688 -9.984 -9.297 1 98.94 250 THR B C 1
ATOM 4404 O O . THR B 1 250 ? -10.781 -10.555 -9.336 1 98.94 250 THR B O 1
ATOM 4407 N N . ALA B 1 251 ? -8.531 -10.625 -9.211 1 98.94 251 ALA B N 1
ATOM 4408 C CA . ALA B 1 251 ? -8.523 -12.086 -9.07 1 98.94 251 ALA B CA 1
ATOM 4409 C C . ALA B 1 251 ? -9.336 -12.531 -7.863 1 98.94 251 ALA B C 1
ATOM 4411 O O . ALA B 1 251 ? -10.109 -13.484 -7.953 1 98.94 251 ALA B O 1
ATOM 4412 N N . ARG B 1 252 ? -9.195 -11.859 -6.715 1 98.94 252 ARG B N 1
ATOM 4413 C CA . ARG B 1 252 ? -9.938 -12.195 -5.504 1 98.94 252 ARG B CA 1
ATOM 4414 C C . ARG B 1 252 ? -11.438 -12.055 -5.723 1 98.94 252 ARG B C 1
ATOM 4416 O O . ARG B 1 252 ? -12.219 -12.914 -5.289 1 98.94 252 ARG B O 1
ATOM 4423 N N . ILE B 1 253 ? -11.82 -11.008 -6.398 1 98.88 253 ILE B N 1
ATOM 4424 C CA . ILE B 1 253 ? -13.234 -10.758 -6.641 1 98.88 253 ILE B CA 1
ATOM 4425 C C . ILE B 1 253 ? -13.805 -11.836 -7.562 1 98.88 253 ILE B C 1
ATOM 4427 O O . ILE B 1 253 ? -14.898 -12.352 -7.328 1 98.88 253 ILE B O 1
ATOM 4431 N N . LEU B 1 254 ? -13.047 -12.234 -8.602 1 98.75 254 LEU B N 1
ATOM 4432 C CA . LEU B 1 254 ? -13.523 -13.18 -9.609 1 98.75 254 LEU B CA 1
ATOM 4433 C C . LEU B 1 254 ? -13.523 -14.602 -9.062 1 98.75 254 LEU B C 1
ATOM 4435 O O . LEU B 1 254 ? -14.367 -15.422 -9.438 1 98.75 254 LEU B O 1
ATOM 4439 N N . MET B 1 255 ? -12.555 -14.914 -8.211 1 98.62 255 MET B N 1
ATOM 4440 C CA . MET B 1 255 ? -12.352 -16.266 -7.68 1 98.62 255 MET B CA 1
ATOM 4441 C C . MET B 1 255 ? -12.273 -16.234 -6.156 1 98.62 255 MET B C 1
ATOM 4443 O O . MET B 1 255 ? -11.227 -16.531 -5.582 1 98.62 255 MET B O 1
ATOM 4447 N N . PRO B 1 256 ? -13.359 -16 -5.5 1 98.62 256 PRO B N 1
ATOM 4448 C CA . PRO B 1 256 ? -13.398 -15.672 -4.074 1 98.62 256 PRO B CA 1
ATOM 4449 C C . PRO B 1 256 ? -12.891 -16.812 -3.193 1 98.62 256 PRO B C 1
ATOM 4451 O O . PRO B 1 256 ? -12.391 -16.578 -2.092 1 98.62 256 PRO B O 1
ATOM 4454 N N . LYS B 1 257 ? -12.945 -18 -3.639 1 98.38 257 LYS B N 1
ATOM 4455 C CA . LYS B 1 257 ? -12.602 -19.141 -2.789 1 98.38 257 LYS B CA 1
ATOM 4456 C C . LYS B 1 257 ? -11.172 -19.625 -3.053 1 98.38 257 LYS B C 1
ATOM 4458 O O . LYS B 1 257 ? -10.625 -20.406 -2.279 1 98.38 257 LYS B O 1
ATOM 4463 N N . SER B 1 258 ? -10.539 -19.172 -4.141 1 98.69 258 SER B N 1
ATOM 4464 C CA . SER B 1 258 ? -9.195 -19.609 -4.516 1 98.69 258 SER B CA 1
ATOM 4465 C C . SER B 1 258 ? -8.148 -19.031 -3.57 1 98.69 258 SER B C 1
ATOM 4467 O O . SER B 1 258 ? -8.305 -17.922 -3.055 1 98.69 258 SER B O 1
ATOM 4469 N N . ALA B 1 259 ? -7.098 -19.812 -3.355 1 98.38 259 ALA B N 1
ATOM 4470 C CA . ALA B 1 259 ? -5.902 -19.234 -2.752 1 98.38 259 ALA B CA 1
ATOM 4471 C C . ALA B 1 259 ? -5.102 -18.438 -3.781 1 98.38 259 ALA B C 1
ATOM 4473 O O . ALA B 1 259 ? -4.676 -18.984 -4.801 1 98.38 259 ALA B O 1
ATOM 4474 N N . ILE B 1 260 ? -5.004 -17.172 -3.559 1 98.88 260 ILE B N 1
ATOM 4475 C CA . ILE B 1 260 ? -4.188 -16.344 -4.434 1 98.88 260 ILE B CA 1
ATOM 4476 C C . ILE B 1 260 ? -2.777 -16.219 -3.861 1 98.88 260 ILE B C 1
ATOM 4478 O O . ILE B 1 260 ? -2.594 -15.766 -2.73 1 98.88 260 ILE B O 1
ATOM 4482 N N . ARG B 1 261 ? -1.792 -16.625 -4.594 1 98.69 261 ARG B N 1
ATOM 4483 C CA . ARG B 1 261 ? -0.419 -16.672 -4.102 1 98.69 261 ARG B CA 1
ATOM 4484 C C . ARG B 1 261 ? 0.411 -15.539 -4.699 1 98.69 261 ARG B C 1
ATOM 4486 O O . ARG B 1 261 ? 0.522 -15.422 -5.922 1 98.69 261 ARG B O 1
ATOM 4493 N N . LEU B 1 262 ? 0.937 -14.672 -3.793 1 98.25 262 LEU B N 1
ATOM 4494 C CA . LEU B 1 262 ? 1.983 -13.742 -4.203 1 98.25 262 LEU B CA 1
ATOM 4495 C C . LEU B 1 262 ? 3.342 -14.438 -4.234 1 98.25 262 LEU B C 1
ATOM 4497 O O . LEU B 1 262 ? 3.877 -14.812 -3.189 1 98.25 262 LEU B O 1
ATOM 4501 N N . THR B 1 263 ? 3.949 -14.531 -5.379 1 94.81 263 THR B N 1
ATOM 4502 C CA . THR B 1 263 ? 5.098 -15.422 -5.48 1 94.81 263 THR B CA 1
ATOM 4503 C C . THR B 1 263 ? 6.309 -14.68 -6.047 1 94.81 263 THR B C 1
ATOM 4505 O O . THR B 1 263 ? 6.879 -13.82 -5.383 1 94.81 263 THR B O 1
ATOM 4508 N N . ALA B 1 264 ? 6.707 -15.047 -7.254 1 92.94 264 ALA B N 1
ATOM 4509 C CA . ALA B 1 264 ? 7.945 -14.516 -7.812 1 92.94 264 ALA B CA 1
ATOM 4510 C C . ALA B 1 264 ? 7.914 -12.992 -7.859 1 92.94 264 ALA B C 1
ATOM 4512 O O . ALA B 1 264 ? 6.883 -12.391 -8.172 1 92.94 264 ALA B O 1
ATOM 4513 N N . GLY B 1 265 ? 9.055 -12.398 -7.547 1 96.75 265 GLY B N 1
ATOM 4514 C CA . GLY B 1 265 ? 9.195 -10.953 -7.664 1 96.75 265 GLY B CA 1
ATOM 4515 C C . GLY B 1 265 ? 9.156 -10.242 -6.324 1 96.75 265 GLY B C 1
ATOM 4516 O O . GLY B 1 265 ? 9.43 -9.039 -6.246 1 96.75 265 GLY B O 1
ATOM 4517 N N . ARG B 1 266 ? 8.969 -10.977 -5.199 1 97.69 266 ARG B N 1
ATOM 4518 C CA . ARG B 1 266 ? 8.773 -10.359 -3.891 1 97.69 266 ARG B CA 1
ATOM 4519 C C . ARG B 1 266 ? 10.062 -9.719 -3.389 1 97.69 266 ARG B C 1
ATOM 4521 O O . ARG B 1 266 ? 10.023 -8.758 -2.619 1 97.69 266 ARG B O 1
ATOM 4528 N N . THR B 1 267 ? 11.234 -10.242 -3.82 1 96.75 267 THR B N 1
ATOM 4529 C CA . THR B 1 267 ? 12.508 -9.711 -3.361 1 96.75 267 THR B CA 1
ATOM 4530 C C . THR B 1 267 ? 12.641 -8.227 -3.711 1 96.75 267 THR B C 1
ATOM 4532 O O . THR B 1 267 ? 13.281 -7.469 -2.986 1 96.75 267 THR B O 1
ATOM 4535 N N . GLU B 1 268 ? 12 -7.855 -4.797 1 95.75 268 GLU B N 1
ATOM 4536 C CA . GLU B 1 268 ? 12.117 -6.477 -5.258 1 95.75 268 GLU B CA 1
ATOM 4537 C C . GLU B 1 268 ? 10.93 -5.637 -4.801 1 95.75 268 GLU B C 1
ATOM 4539 O O . GLU B 1 268 ? 10.812 -4.465 -5.168 1 95.75 268 GLU B O 1
ATOM 4544 N N . MET B 1 269 ? 10.062 -6.18 -4.062 1 97.62 269 MET B N 1
ATOM 4545 C CA . MET B 1 269 ? 8.891 -5.449 -3.59 1 97.62 269 MET B CA 1
ATOM 4546 C C . MET B 1 269 ? 9.172 -4.781 -2.248 1 97.62 269 MET B C 1
ATOM 4548 O O . MET B 1 269 ? 9.828 -5.363 -1.383 1 97.62 269 MET B O 1
ATOM 4552 N N . SER B 1 270 ? 8.703 -3.562 -2.135 1 97.62 270 SER B N 1
ATOM 4553 C CA . SER B 1 270 ? 8.727 -2.926 -0.822 1 97.62 270 SER B CA 1
ATOM 4554 C C . SER B 1 270 ? 7.777 -3.619 0.147 1 97.62 270 SER B C 1
ATOM 4556 O O . SER B 1 270 ? 6.891 -4.367 -0.271 1 97.62 270 SER B O 1
ATOM 4558 N N . ASP B 1 271 ? 7.953 -3.41 1.424 1 97.88 271 ASP B N 1
ATOM 4559 C CA . ASP B 1 271 ? 7.023 -3.91 2.432 1 97.88 271 ASP B CA 1
ATOM 4560 C C . ASP B 1 271 ? 5.609 -3.396 2.176 1 97.88 271 ASP B C 1
ATOM 4562 O O . ASP B 1 271 ? 4.637 -4.141 2.32 1 97.88 271 ASP B O 1
ATOM 4566 N N . GLU B 1 272 ? 5.5 -2.15 1.75 1 98.5 272 GLU B N 1
ATOM 4567 C CA . GLU B 1 272 ? 4.199 -1.528 1.508 1 98.5 272 GLU B CA 1
ATOM 4568 C C . GLU B 1 272 ? 3.484 -2.188 0.333 1 98.5 272 GLU B C 1
ATOM 4570 O O . GLU B 1 272 ? 2.271 -2.406 0.381 1 98.5 272 GLU B O 1
ATOM 4575 N N . LEU B 1 273 ? 4.254 -2.49 -0.722 1 98.62 273 LEU B N 1
ATOM 4576 C CA . LEU B 1 273 ? 3.654 -3.158 -1.871 1 98.62 273 LEU B CA 1
ATOM 4577 C C . LEU B 1 273 ? 3.158 -4.551 -1.493 1 98.62 273 LEU B C 1
ATOM 4579 O O . LEU B 1 273 ? 2.043 -4.934 -1.852 1 98.62 273 LEU B O 1
ATOM 4583 N N . GLN B 1 274 ? 3.963 -5.305 -0.782 1 98.75 274 GLN B N 1
ATOM 4584 C CA . GLN B 1 274 ? 3.527 -6.629 -0.351 1 98.75 274 GLN B CA 1
ATOM 4585 C C . GLN B 1 274 ? 2.303 -6.535 0.555 1 98.75 274 GLN B C 1
ATOM 4587 O O . GLN B 1 274 ? 1.356 -7.316 0.411 1 98.75 274 GLN B O 1
ATOM 4592 N N . ALA B 1 275 ? 2.332 -5.551 1.501 1 98.81 275 ALA B N 1
ATOM 4593 C CA . ALA B 1 275 ? 1.183 -5.352 2.379 1 98.81 275 ALA B CA 1
ATOM 4594 C C . ALA B 1 275 ? -0.086 -5.09 1.571 1 98.81 275 ALA B C 1
ATOM 4596 O O . ALA B 1 275 ? -1.146 -5.645 1.873 1 98.81 275 ALA B O 1
ATOM 4597 N N . LEU B 1 276 ? 0.026 -4.262 0.541 1 98.88 276 LEU B N 1
ATOM 4598 C CA . LEU B 1 276 ? -1.099 -3.953 -0.336 1 98.88 276 LEU B CA 1
ATOM 4599 C C . LEU B 1 276 ? -1.608 -5.211 -1.029 1 98.88 276 LEU B C 1
ATOM 4601 O O . LEU B 1 276 ? -2.818 -5.418 -1.139 1 98.88 276 LEU B O 1
ATOM 4605 N N . CYS B 1 277 ? -0.701 -6.023 -1.476 1 98.88 277 CYS B N 1
ATOM 4606 C CA . CYS B 1 277 ? -1.074 -7.262 -2.152 1 98.88 277 CYS B CA 1
ATOM 4607 C C . CYS B 1 277 ? -1.83 -8.195 -1.211 1 98.88 277 CYS B C 1
ATOM 4609 O O . CYS B 1 277 ? -2.855 -8.766 -1.587 1 98.88 277 CYS B O 1
ATOM 4611 N N . TYR B 1 278 ? -1.315 -8.352 0.025 1 98.88 278 TYR B N 1
ATOM 4612 C CA . TYR B 1 278 ? -1.985 -9.203 1.003 1 98.88 278 TYR B CA 1
ATOM 4613 C C . TYR B 1 278 ? -3.373 -8.664 1.334 1 98.88 278 TYR B C 1
ATOM 4615 O O . TYR B 1 278 ? -4.332 -9.43 1.438 1 98.88 278 TYR B O 1
ATOM 4623 N N . PHE B 1 279 ? -3.514 -7.398 1.446 1 98.94 279 PHE B N 1
ATOM 4624 C CA . PHE B 1 279 ? -4.816 -6.793 1.716 1 98.94 279 PHE B CA 1
ATOM 4625 C C . PHE B 1 279 ? -5.762 -7.004 0.542 1 98.94 279 PHE B C 1
ATOM 4627 O O . PHE B 1 279 ? -6.961 -7.23 0.736 1 98.94 279 PHE B O 1
ATOM 4634 N N . ALA B 1 280 ? -5.246 -6.938 -0.682 1 98.88 280 ALA B N 1
ATOM 4635 C CA . ALA B 1 280 ? -6.039 -7.027 -1.903 1 98.88 280 ALA B CA 1
ATOM 4636 C C . ALA B 1 280 ? -6.613 -8.43 -2.08 1 98.88 280 ALA B C 1
ATOM 4638 O O . ALA B 1 280 ? -7.594 -8.617 -2.807 1 98.88 280 ALA B O 1
ATOM 4639 N N . GLY B 1 281 ? -5.887 -9.438 -1.441 1 98.75 281 GLY B N 1
ATOM 4640 C CA . GLY B 1 281 ? -6.5 -10.758 -1.521 1 98.75 281 GLY B CA 1
ATOM 4641 C C . GLY B 1 281 ? -5.488 -11.883 -1.577 1 98.75 281 GLY B C 1
ATOM 4642 O O . GLY B 1 281 ? -5.852 -13.055 -1.496 1 98.75 281 GLY B O 1
ATOM 4643 N N . ALA B 1 282 ? -4.199 -11.555 -1.759 1 98.88 282 ALA B N 1
ATOM 4644 C CA . ALA B 1 282 ? -3.182 -12.602 -1.753 1 98.88 282 ALA B CA 1
ATOM 4645 C C . ALA B 1 282 ? -3.074 -13.258 -0.378 1 98.88 282 ALA B C 1
ATOM 4647 O O . ALA B 1 282 ? -2.844 -12.578 0.624 1 98.88 282 ALA B O 1
ATOM 4648 N N . ASN B 1 283 ? -3.234 -14.555 -0.299 1 98.62 283 ASN B N 1
ATOM 4649 C CA . ASN B 1 283 ? -3.221 -15.227 0.999 1 98.62 283 ASN B CA 1
ATOM 4650 C C . ASN B 1 283 ? -2.365 -16.484 0.971 1 98.62 283 ASN B C 1
ATOM 4652 O O . ASN B 1 283 ? -2.633 -17.438 1.708 1 98.62 283 ASN B O 1
ATOM 4656 N N . SER B 1 284 ? -1.377 -16.469 0.122 1 98.38 284 SER B N 1
ATOM 4657 C CA . SER B 1 284 ? -0.38 -17.531 0.042 1 98.38 284 SER B CA 1
ATOM 4658 C C . SER B 1 284 ? 0.962 -17 -0.443 1 98.38 284 SER B C 1
ATOM 4660 O O . SER B 1 284 ? 1.01 -16.062 -1.239 1 98.38 284 SER B O 1
AT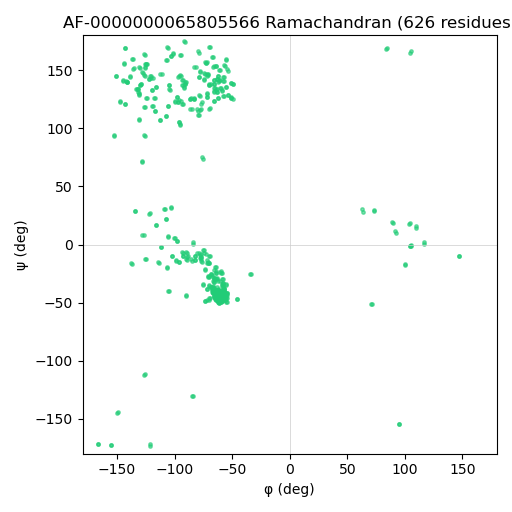OM 4662 N N . VAL B 1 285 ? 2.023 -17.562 0.076 1 98.19 285 VAL B N 1
ATOM 4663 C CA . VAL B 1 285 ? 3.367 -17.203 -0.354 1 98.19 285 VAL B CA 1
ATOM 4664 C C . VAL B 1 285 ? 4.27 -18.438 -0.358 1 98.19 285 VAL B C 1
ATOM 4666 O O . VAL B 1 285 ? 3.986 -19.422 0.329 1 98.19 285 VAL B O 1
ATOM 4669 N N . PHE B 1 286 ? 5.293 -18.344 -1.148 1 97.56 286 PHE B N 1
ATOM 4670 C CA . PHE B 1 286 ? 6.422 -19.25 -0.946 1 97.56 286 PHE B CA 1
ATOM 4671 C C . PHE B 1 286 ? 7.379 -18.688 0.102 1 97.56 286 PHE B C 1
ATOM 4673 O O . PHE B 1 286 ? 7.828 -17.547 -0.008 1 97.56 286 PHE B O 1
ATOM 4680 N N . ILE B 1 287 ? 7.641 -19.453 1.058 1 95.94 287 ILE B N 1
ATOM 4681 C CA . ILE B 1 287 ? 8.672 -19.078 2.018 1 95.94 287 ILE B CA 1
ATOM 4682 C C . ILE B 1 287 ? 9.969 -19.828 1.714 1 95.94 287 ILE B C 1
ATOM 4684 O O . ILE B 1 287 ? 9.953 -20.828 0.998 1 95.94 287 ILE B O 1
ATOM 4688 N N . GLY B 1 288 ? 11.031 -19.344 2.287 1 93.81 288 GLY B N 1
ATOM 4689 C CA . GLY B 1 288 ? 12.352 -19.844 1.943 1 93.81 288 GLY B CA 1
ATOM 4690 C C . GLY B 1 288 ? 13.141 -18.891 1.064 1 93.81 288 GLY B C 1
ATOM 4691 O O . GLY B 1 288 ? 12.562 -18.062 0.356 1 93.81 288 GLY B O 1
ATOM 4692 N N . ASP B 1 289 ? 14.406 -19.047 0.913 1 93.25 289 ASP B N 1
ATOM 4693 C CA . ASP B 1 289 ? 15.297 -18.031 0.354 1 93.25 289 ASP B CA 1
ATOM 4694 C C . ASP B 1 289 ? 15.383 -18.156 -1.165 1 93.25 289 ASP B C 1
ATOM 4696 O O . ASP B 1 289 ? 15.93 -17.281 -1.834 1 93.25 289 ASP B O 1
ATOM 4700 N N . LYS B 1 290 ? 14.781 -19.328 -1.659 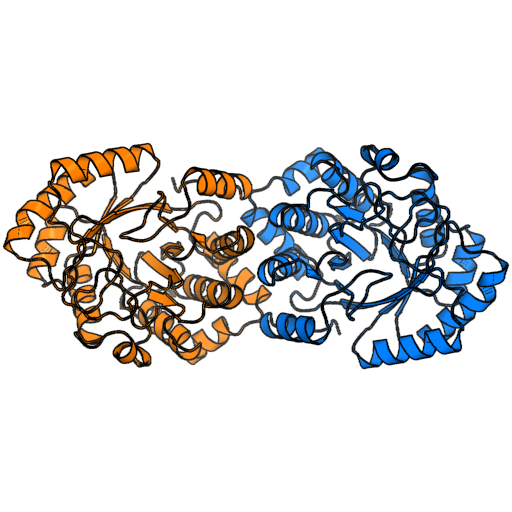1 94.88 290 LYS B N 1
ATOM 4701 C CA . LYS B 1 290 ? 14.844 -19.562 -3.098 1 94.88 290 LYS B CA 1
ATOM 4702 C C . LYS B 1 290 ? 13.516 -20.094 -3.627 1 94.88 290 LYS B C 1
ATOM 4704 O O . LYS B 1 290 ? 12.82 -20.844 -2.934 1 94.88 290 LYS B O 1
ATOM 4709 N N . LEU B 1 291 ? 13.219 -19.672 -4.84 1 96.25 291 LEU B N 1
ATOM 4710 C CA . LEU B 1 291 ? 12.156 -20.344 -5.586 1 96.25 291 LEU B CA 1
ATOM 4711 C C . LEU B 1 291 ? 12.703 -21.578 -6.305 1 96.25 291 LEU B C 1
ATOM 4713 O O . LEU B 1 291 ? 13.367 -22.406 -5.691 1 96.25 291 LEU B O 1
ATOM 4717 N N . LEU B 1 292 ? 12.398 -21.688 -7.586 1 95.56 292 LEU B N 1
ATOM 4718 C CA . LEU B 1 292 ? 13.047 -22.781 -8.289 1 95.56 292 LEU B CA 1
ATOM 4719 C C . LEU B 1 292 ? 14.523 -22.484 -8.539 1 95.56 292 LEU B C 1
ATOM 4721 O O . LEU B 1 292 ? 15.383 -23.312 -8.227 1 95.56 292 LEU B O 1
ATOM 4725 N N . THR B 1 293 ? 14.773 -21.219 -9.078 1 96.62 293 THR B N 1
ATOM 4726 C CA . THR B 1 293 ? 16.156 -20.891 -9.414 1 96.62 293 THR B CA 1
ATOM 4727 C C . THR B 1 293 ? 16.484 -19.469 -8.984 1 96.62 293 THR B C 1
ATOM 4729 O O . THR B 1 293 ? 17.656 -19.078 -8.914 1 96.62 293 THR B O 1
ATOM 4732 N N . GLU B 1 294 ? 15.516 -18.688 -8.703 1 96.62 294 GLU B N 1
ATOM 4733 C CA . GLU B 1 294 ? 15.727 -17.266 -8.406 1 96.62 294 GLU B CA 1
ATOM 4734 C C . GLU B 1 294 ? 15.555 -17 -6.91 1 96.62 294 GLU B C 1
ATOM 4736 O O . GLU B 1 294 ? 14.977 -17.812 -6.188 1 96.62 294 GLU B O 1
ATOM 4741 N N . ASP B 1 295 ? 15.922 -15.836 -6.52 1 96 295 ASP B N 1
ATOM 4742 C CA . ASP B 1 295 ? 15.898 -15.453 -5.109 1 96 295 ASP B CA 1
ATOM 4743 C C . ASP B 1 295 ? 14.469 -15.211 -4.633 1 96 295 ASP B C 1
ATOM 4745 O O . ASP B 1 295 ? 13.609 -14.781 -5.41 1 96 295 ASP B O 1
ATOM 4749 N N . ASN B 1 296 ? 14.258 -15.484 -3.492 1 96.94 296 ASN B N 1
ATOM 4750 C CA . ASN B 1 296 ? 13.07 -15.188 -2.697 1 96.94 296 ASN B CA 1
ATOM 4751 C C . ASN B 1 296 ? 13.422 -14.43 -1.421 1 96.94 296 ASN B C 1
ATOM 4753 O O . ASN B 1 296 ? 14.586 -14.43 -0.998 1 96.94 296 ASN B O 1
ATOM 4757 N N . PRO B 1 297 ? 12.445 -13.633 -0.842 1 95.38 297 PRO B N 1
ATOM 4758 C CA . PRO B 1 297 ? 12.797 -13 0.432 1 95.38 297 PRO B CA 1
ATOM 4759 C C . PRO B 1 297 ? 13.344 -14 1.451 1 95.38 297 PRO B C 1
ATOM 4761 O O . PRO B 1 297 ? 12.828 -15.117 1.564 1 95.38 297 PRO B O 1
ATOM 4764 N N . GLN B 1 298 ? 14.359 -13.562 2.135 1 94.81 298 GLN B N 1
ATOM 4765 C CA . GLN B 1 298 ? 14.898 -14.414 3.195 1 94.81 298 GLN B CA 1
ATOM 4766 C C . GLN B 1 298 ? 13.852 -14.68 4.27 1 94.81 298 GLN B C 1
ATOM 4768 O O . GLN B 1 298 ? 13.008 -13.828 4.555 1 94.81 298 GLN B O 1
ATOM 4773 N N . ARG B 1 299 ? 13.961 -15.758 4.852 1 93.31 299 ARG B N 1
ATOM 4774 C CA . ARG B 1 299 ? 12.992 -16.188 5.855 1 93.31 299 ARG B CA 1
ATOM 4775 C C . ARG B 1 299 ? 12.836 -15.148 6.957 1 93.31 299 ARG B C 1
ATOM 4777 O O . ARG B 1 299 ? 11.719 -14.859 7.391 1 93.31 299 ARG B O 1
ATOM 4784 N N . PHE B 1 300 ? 13.938 -14.617 7.398 1 94 300 PHE B N 1
ATOM 4785 C CA . PHE B 1 300 ? 13.867 -13.664 8.5 1 94 300 PHE B CA 1
ATOM 4786 C C . PHE B 1 300 ? 13.156 -12.383 8.07 1 94 300 PHE B C 1
ATOM 4788 O O . PHE B 1 300 ? 12.453 -11.766 8.859 1 94 300 PHE B O 1
ATOM 4795 N N . LYS B 1 301 ? 13.359 -11.961 6.855 1 96.19 301 LYS B N 1
ATOM 4796 C CA . LYS B 1 301 ? 12.672 -10.773 6.344 1 96.19 301 LYS B CA 1
ATOM 4797 C C . LYS B 1 301 ? 11.164 -11 6.266 1 96.19 301 LYS B C 1
ATOM 4799 O O . LYS B 1 301 ? 10.383 -10.125 6.637 1 96.19 301 LYS B O 1
ATOM 4804 N N . ASP B 1 302 ? 10.82 -12.18 5.801 1 96.75 302 ASP B N 1
ATOM 4805 C CA . ASP B 1 302 ? 9.406 -12.531 5.766 1 96.75 302 ASP B CA 1
ATOM 4806 C C . ASP B 1 302 ? 8.805 -12.531 7.168 1 96.75 302 ASP B C 1
ATOM 4808 O O . ASP B 1 302 ? 7.734 -11.953 7.391 1 96.75 302 ASP B O 1
ATOM 4812 N N . LYS B 1 303 ? 9.445 -13.188 8.023 1 96.06 303 LYS B N 1
ATOM 4813 C CA . LYS B 1 303 ? 8.953 -13.258 9.398 1 96.06 303 LYS B CA 1
ATOM 4814 C C . LYS B 1 303 ? 8.75 -11.859 9.977 1 96.06 303 LYS B C 1
ATOM 4816 O O . LYS B 1 303 ? 7.734 -11.586 10.617 1 96.06 303 LYS B O 1
ATOM 4821 N N . THR B 1 304 ? 9.719 -10.984 9.805 1 97.38 304 THR B N 1
ATOM 4822 C CA . THR B 1 304 ? 9.641 -9.609 10.297 1 97.38 304 THR B CA 1
ATOM 4823 C C . THR B 1 304 ? 8.438 -8.883 9.703 1 97.38 304 THR B C 1
ATOM 4825 O O . THR B 1 304 ? 7.672 -8.242 10.422 1 97.38 304 THR B O 1
ATOM 4828 N N . LEU B 1 305 ? 8.289 -9.008 8.383 1 98.12 305 LEU B N 1
ATOM 4829 C CA . LEU B 1 305 ? 7.18 -8.336 7.715 1 98.12 305 LEU B CA 1
ATOM 4830 C C . LEU B 1 305 ? 5.84 -8.891 8.188 1 98.12 305 LEU B C 1
ATOM 4832 O O . LEU B 1 305 ? 4.922 -8.133 8.5 1 98.12 305 LEU B O 1
ATOM 4836 N N . PHE B 1 306 ? 5.734 -10.219 8.234 1 98.19 306 PHE B N 1
ATOM 4837 C CA . PHE B 1 306 ? 4.477 -10.844 8.633 1 98.19 306 PHE B CA 1
ATOM 4838 C C . PHE B 1 306 ? 4.109 -10.469 10.062 1 98.19 306 PHE B C 1
ATOM 4840 O O . PHE B 1 306 ? 2.945 -10.18 10.352 1 98.19 306 PHE B O 1
ATOM 4847 N N . ASN B 1 307 ? 5.078 -10.445 10.945 1 97.69 307 ASN B N 1
ATOM 4848 C CA . ASN B 1 307 ? 4.84 -10.008 12.32 1 97.69 307 ASN B CA 1
ATOM 4849 C C . ASN B 1 307 ? 4.371 -8.555 12.367 1 97.69 307 ASN B C 1
ATOM 4851 O O . ASN B 1 307 ? 3.432 -8.227 13.094 1 97.69 307 ASN B O 1
ATOM 4855 N N . LYS B 1 308 ? 5.031 -7.734 11.609 1 97.69 308 LYS B N 1
ATOM 4856 C CA . LYS B 1 308 ? 4.688 -6.32 11.531 1 97.69 308 LYS B CA 1
ATOM 4857 C C . LYS B 1 308 ? 3.244 -6.129 11.07 1 97.69 308 LYS B C 1
ATOM 4859 O O . LYS B 1 308 ? 2.553 -5.227 11.547 1 97.69 308 LYS B O 1
ATOM 4864 N N . LEU B 1 309 ? 2.779 -6.992 10.219 1 98.69 309 LEU B N 1
ATOM 4865 C CA . LEU B 1 309 ? 1.447 -6.871 9.633 1 98.69 309 LEU B CA 1
ATOM 4866 C C . LEU B 1 309 ? 0.425 -7.652 10.453 1 98.69 309 LEU B C 1
ATOM 4868 O O . LEU B 1 309 ? -0.78 -7.547 10.211 1 98.69 309 LEU B O 1
ATOM 4872 N N . GLY B 1 310 ? 0.867 -8.469 11.414 1 98.31 310 GLY B N 1
ATOM 4873 C CA . GLY B 1 310 ? -0.035 -9.32 12.172 1 98.31 310 GLY B CA 1
ATOM 4874 C C . GLY B 1 310 ? -0.555 -10.5 11.375 1 98.31 310 GLY B C 1
ATOM 4875 O O . GLY B 1 310 ? -1.698 -10.922 11.555 1 98.31 310 GLY B O 1
ATOM 4876 N N . LEU B 1 311 ? 0.253 -10.984 10.383 1 97.81 311 LEU B N 1
ATOM 4877 C CA . LEU B 1 311 ? -0.103 -12.141 9.57 1 97.81 311 LEU B CA 1
ATOM 4878 C C . LEU B 1 311 ? 0.465 -13.422 10.172 1 97.81 311 LEU B C 1
ATOM 4880 O O . LEU B 1 311 ? 1.602 -13.445 10.641 1 97.81 311 LEU B O 1
ATOM 4884 N N . THR B 1 312 ? -0.375 -14.438 10.164 1 94.31 312 THR B N 1
ATOM 4885 C CA . THR B 1 312 ? 0.05 -15.727 10.703 1 94.31 312 THR B CA 1
ATOM 4886 C C . THR B 1 312 ? -0.171 -16.844 9.68 1 94.31 312 THR B C 1
ATOM 4888 O O . THR B 1 312 ? -0.866 -16.641 8.68 1 94.31 312 THR B O 1
ATOM 4891 N N . GLU B 1 313 ? 0.467 -17.891 9.961 1 89.25 313 GLU B N 1
ATOM 4892 C CA . GLU B 1 313 ? 0.243 -19.062 9.102 1 89.25 313 GLU B CA 1
ATOM 4893 C C . GLU B 1 313 ? -1.186 -19.578 9.242 1 89.25 313 GLU B C 1
ATOM 4895 O O . GLU B 1 313 ? -1.721 -19.656 10.352 1 89.25 313 GLU B O 1
ATOM 4900 N N . MET B 1 314 ? -1.714 -19.906 8.094 1 85.88 314 MET B N 1
ATOM 4901 C CA . MET B 1 314 ? -3.057 -20.484 8.078 1 85.88 314 MET B CA 1
ATOM 4902 C C . MET B 1 314 ? -3.111 -21.766 8.906 1 85.88 314 MET B C 1
ATOM 4904 O O . MET B 1 314 ? -2.188 -22.578 8.859 1 85.88 314 MET B O 1
ATOM 4908 N N . ALA B 1 315 ? -4.188 -21.891 9.836 1 69.38 315 ALA B N 1
ATOM 4909 C CA . ALA B 1 315 ? -4.355 -23.047 10.703 1 69.38 315 ALA B CA 1
ATOM 4910 C C . ALA B 1 315 ? -4.672 -24.297 9.883 1 69.38 315 ALA B C 1
ATOM 4912 O O . ALA B 1 315 ? -5.277 -24.219 8.812 1 69.38 315 ALA B O 1
#

Sequence (630 aa):
MSEENKQWSISDIEAIYQQPFNDLLYQAHTIHRTYHDPNSLQFATLLSIKTGACPEDCGYCSQSGHYKTHVEKEKLMSVEEVLQCAKEAKEGGAKRFCMGAAWRCPPDKAIPQLKEMIEGVKSLGLETCMTLGMLTKEQASHLKEAGLDYYNHNIDTSPSYYDKVVTTRKFSDRLDTLNNVRSAGINVCCGGILGLGETREDRIEFLLTLANMETPPESVPINRLIPVEGTPLAQAERVEGIELVRTIATARILMPKSAIRLTAGRTEMSDELQALCYFAGANSVFIGDKLLTEDNPQRFKDKTLFNKLGLTEMAMSEENKQWSISDIEAIYQQPFNDLLYQAHTIHRTYHDPNSLQFATLLSIKTGACPEDCGYCSQSGHYKTHVEKEKLMSVEEVLQCAKEAKEGGAKRFCMGAAWRCPPDKAIPQLKEMIEGVKSLGLETCMTLGMLTKEQASHLKEAGLDYYNHNIDTSPSYYDKVVTTRKFSDRLDTLNNVRSAGINVCCGGILGLGETREDRIEFLLTLANMETPPESVPINRLIPVEGTPLAQAERVEGIELVRTIATARILMPKSAIRLTAGRTEMSDELQALCYFAGANSVFIGDKLLTEDNPQRFKDKTLFNKLGLTEMA

Secondary structure (DSSP, 8-state):
--GGGPPPPHHHHHHHHTS-HHHHHHHHHHHHHHHS-TTEEEEEEEEEEEBS-BS---TT-TTBTTS--SPPPBPPPPHHHHHHHHHHHHHTT-SEEEEEE--SS--GGGHHHHHHHHHHHHHTT-EEEEE-S---HHHHHHHHHHT--EEE---BS-TTTGGGT--SS-HHHHHHHHHHHHHTTPEEE--EEE-SS--HHHHHHHHHHHHTSSS--SEEEEEEP---TTSTTTTPPPPPHHHHHHHHHHHHHHSTTSEEEE-TTGGGS-HHHHHHHHHHTEEEEE-SSBSSSSB---HHHHHHHHHHHT-EE--/--GGGPPPPHHHHHHHHTS-HHHHHHHHHHHHHHHS-TTEEEEEEEEEEEBS-BS---TT-TTBTTS--SPPPBPPPPHHHHHHHHHHHHHTT-SEEEEEE--SS--GGGHHHHHHHHHHHHHTT-EEEEE-S---HHHHHHHHHTT--EEE---BS-TTTGGGT--SS-HHHHHHHHHHHHHTTPEEE--EEE-SS--HHHHHHHHHHHHTSSS--SEEEEEEP---TTSTTTTPPPPPHHHHHHHHHHHHHHSTTSEEEE-TTGGGS-HHHHHHHHHHTEEEEE-SSBSSSSB---HHHHHHHHHHHT-EE--

Organism: Legionella pneumophila (strain Corby) (NCBI:txid400673)

Nearest PDB structures (foldseek):
  1r30-assembly1_A  TM=9.934E-01  e=6.030E-42  Escherichia coli
  8vdw-assembly1_A  TM=9.298E-01  e=1.508E-30  Veillonella parvula
  8vcw-assembly1_A  TM=9.455E-01  e=3.439E-27  Blautia obeum
  5fep-assembly1_A  TM=8.615E-01  e=1.270E-19  Thermotoga maritima
  3iix-assembly1_A  TM=8.628E-01  e=3.773E-19  Thermotoga maritima MSB8

Radius of gyration: 28.53 Å; Cα contacts (8 Å, |Δi|>4): 1318; chains: 2; bounding box: 52×90×56 Å